Protein AF-A0A0C9WVI4-F1 (afdb_monomer)

pLDDT: mean 70.14, std 22.43, range [29.77, 96.94]

Structure (mmCIF, N/CA/C/O backbone):
data_AF-A0A0C9WVI4-F1
#
_entry.id   AF-A0A0C9WVI4-F1
#
loop_
_atom_site.group_PDB
_atom_site.id
_atom_site.type_symbol
_atom_site.label_atom_id
_atom_site.label_alt_id
_atom_site.label_comp_id
_atom_site.label_asym_id
_atom_site.label_entity_id
_atom_site.label_seq_id
_atom_site.pdbx_PDB_ins_code
_atom_site.Cartn_x
_atom_site.Cartn_y
_atom_site.Cartn_z
_atom_site.occupancy
_atom_site.B_iso_or_equiv
_atom_site.auth_seq_id
_atom_site.auth_comp_id
_atom_site.auth_asym_id
_atom_site.auth_atom_id
_atom_site.pdbx_PDB_model_num
ATOM 1 N N . MET A 1 1 ? -27.410 -2.878 14.187 1.00 44.28 1 MET A N 1
ATOM 2 C CA . MET A 1 1 ? -26.153 -2.174 13.819 1.00 44.28 1 MET A CA 1
ATOM 3 C C . MET A 1 1 ? -25.512 -2.729 12.540 1.00 44.28 1 MET A C 1
ATOM 5 O O . MET A 1 1 ? -25.230 -1.940 11.645 1.00 44.28 1 MET A O 1
ATOM 9 N N . LEU A 1 2 ? -25.365 -4.056 12.395 1.00 42.28 2 LEU A N 1
ATOM 10 C CA . LEU A 1 2 ? -24.776 -4.699 11.205 1.00 42.28 2 LEU A CA 1
ATOM 11 C C . LEU A 1 2 ? -25.490 -4.348 9.886 1.00 42.28 2 LEU A C 1
ATOM 13 O O . LEU A 1 2 ? -24.837 -3.999 8.916 1.00 42.28 2 LEU A O 1
ATOM 17 N N . VAL A 1 3 ? -26.828 -4.331 9.874 1.00 54.09 3 VAL A N 1
ATOM 18 C CA . VAL A 1 3 ? -27.631 -3.969 8.687 1.00 54.09 3 VAL A CA 1
ATOM 19 C C . VAL A 1 3 ? -27.444 -2.501 8.280 1.00 54.09 3 VAL A C 1
ATOM 21 O O . VAL A 1 3 ? -27.442 -2.180 7.097 1.00 54.09 3 VAL A O 1
ATOM 24 N N . ARG A 1 4 ? -27.225 -1.590 9.242 1.00 52.00 4 ARG A N 1
ATOM 25 C CA . ARG A 1 4 ? -26.908 -0.178 8.952 1.00 52.00 4 ARG A CA 1
ATOM 26 C C . ARG A 1 4 ? -25.490 -0.018 8.405 1.00 52.00 4 ARG A C 1
ATOM 28 O O . ARG A 1 4 ? -25.296 0.779 7.498 1.00 52.00 4 ARG A O 1
ATOM 35 N N . LEU A 1 5 ? -24.530 -0.792 8.914 1.00 57.00 5 LEU A N 1
ATOM 36 C CA . LEU A 1 5 ? -23.157 -0.842 8.400 1.00 57.00 5 LEU A CA 1
ATOM 37 C C . LEU A 1 5 ? -23.101 -1.446 6.992 1.00 57.00 5 LEU A C 1
ATOM 39 O O . LEU A 1 5 ? -22.436 -0.887 6.127 1.00 57.00 5 LEU A O 1
ATOM 43 N N . LEU A 1 6 ? -23.869 -2.508 6.743 1.00 61.59 6 LEU A N 1
ATOM 44 C CA . LEU A 1 6 ? -24.008 -3.129 5.429 1.00 61.59 6 LEU A CA 1
ATOM 45 C C . LEU A 1 6 ? -24.683 -2.175 4.434 1.00 61.59 6 LEU A C 1
ATOM 47 O O . LEU A 1 6 ? -24.199 -2.021 3.323 1.00 61.59 6 LEU A O 1
ATOM 51 N N . ASN A 1 7 ? -25.731 -1.454 4.849 1.00 61.97 7 ASN A N 1
ATOM 52 C CA . ASN A 1 7 ? -26.391 -0.452 4.004 1.00 61.97 7 ASN A CA 1
ATOM 53 C C . ASN A 1 7 ? -25.516 0.778 3.721 1.00 61.97 7 ASN A C 1
ATOM 55 O O . ASN A 1 7 ? -25.562 1.316 2.619 1.00 61.97 7 ASN A O 1
ATOM 59 N N . LEU A 1 8 ? -24.707 1.232 4.684 1.00 64.00 8 LEU A N 1
ATOM 60 C CA . LEU A 1 8 ? -23.737 2.315 4.472 1.00 64.00 8 LEU A CA 1
ATOM 61 C C . LEU A 1 8 ? -22.593 1.880 3.554 1.00 64.00 8 LEU A C 1
ATOM 63 O O . LEU A 1 8 ? -22.148 2.671 2.721 1.00 64.00 8 LEU A O 1
ATOM 67 N N . PHE A 1 9 ? -22.149 0.630 3.685 1.00 72.94 9 PHE A N 1
ATOM 68 C CA . PHE A 1 9 ? -21.163 0.026 2.801 1.00 72.94 9 PHE A CA 1
ATOM 69 C C . PHE A 1 9 ? -21.720 -0.110 1.380 1.00 72.94 9 PHE A C 1
ATOM 71 O O . PHE A 1 9 ? -21.103 0.397 0.454 1.00 72.94 9 PHE A O 1
ATOM 78 N N . LEU A 1 10 ? -22.930 -0.656 1.218 1.00 67.88 10 LEU A N 1
ATOM 79 C CA . LEU A 1 10 ? -23.614 -0.793 -0.072 1.00 67.88 10 LEU A CA 1
ATOM 80 C C . LEU A 1 10 ? -23.905 0.565 -0.729 1.00 67.88 10 LEU A C 1
ATOM 82 O O . LEU A 1 10 ? -23.665 0.712 -1.920 1.00 67.88 10 LEU A O 1
ATOM 86 N N . LYS A 1 11 ? -24.326 1.594 0.023 1.00 67.19 11 LYS A N 1
ATOM 87 C CA . LYS A 1 11 ? -24.517 2.953 -0.526 1.00 67.19 11 LYS A CA 1
ATOM 88 C C . LYS A 1 11 ? -23.213 3.596 -0.996 1.00 67.19 11 LYS A C 1
ATOM 90 O O . LYS A 1 11 ? -23.192 4.215 -2.054 1.00 67.19 11 LYS A O 1
ATOM 95 N N . LYS A 1 12 ? -22.123 3.457 -0.233 1.00 62.28 12 LYS A N 1
ATOM 96 C CA . LYS A 1 12 ? -20.801 3.938 -0.671 1.00 62.28 12 LYS A CA 1
ATOM 97 C C . LYS A 1 12 ? -20.250 3.130 -1.844 1.00 62.28 12 LYS A C 1
ATOM 99 O O . LYS A 1 12 ? -19.541 3.694 -2.664 1.00 62.28 12 LYS A O 1
ATOM 104 N N . PHE A 1 13 ? -20.589 1.848 -1.917 1.00 57.44 13 PHE A N 1
ATOM 105 C CA . PHE A 1 13 ? -20.187 0.941 -2.983 1.00 57.44 13 PHE A CA 1
ATOM 106 C C . PHE A 1 13 ? -20.921 1.242 -4.297 1.00 57.44 13 PHE A C 1
ATOM 108 O O . PHE A 1 13 ? -20.276 1.333 -5.330 1.00 57.44 13 PHE A O 1
ATOM 115 N N . ILE A 1 14 ? -22.231 1.513 -4.259 1.00 63.91 14 ILE A N 1
ATOM 116 C CA . ILE A 1 14 ? -23.009 1.937 -5.439 1.00 63.91 14 ILE A CA 1
ATOM 117 C C . ILE A 1 14 ? -22.466 3.261 -5.997 1.00 63.91 14 ILE A C 1
ATOM 119 O O . ILE A 1 14 ? -22.187 3.344 -7.185 1.00 63.91 14 ILE A O 1
ATOM 123 N N . ASN A 1 15 ? -22.177 4.243 -5.134 1.00 60.69 15 ASN A N 1
ATOM 124 C CA . ASN A 1 15 ? -21.569 5.515 -5.555 1.00 60.69 15 ASN A CA 1
ATOM 125 C C . ASN A 1 15 ? -20.122 5.376 -6.081 1.00 60.69 15 ASN A C 1
ATOM 127 O O . ASN A 1 15 ? -19.602 6.301 -6.696 1.00 60.69 15 ASN A O 1
ATOM 131 N N . PHE A 1 16 ? -19.446 4.256 -5.805 1.00 53.28 16 PHE A N 1
ATOM 132 C CA . PHE A 1 16 ? -18.104 3.954 -6.314 1.00 53.28 16 PHE A CA 1
ATOM 133 C C . PHE A 1 16 ? -18.150 3.244 -7.682 1.00 53.28 16 PHE A C 1
ATOM 135 O O . PHE A 1 16 ? -17.172 3.290 -8.423 1.00 53.28 16 PHE A O 1
ATOM 142 N N . MET A 1 17 ? -19.289 2.635 -8.038 1.00 45.53 17 MET A N 1
ATOM 143 C CA . MET A 1 17 ? -19.501 1.877 -9.281 1.00 45.53 17 MET A CA 1
ATOM 144 C C . MET A 1 17 ? -19.964 2.742 -10.472 1.00 45.53 17 MET A C 1
ATOM 146 O O . MET A 1 17 ? -20.066 2.221 -11.577 1.00 45.53 17 MET A O 1
ATOM 150 N N . ASP A 1 18 ? -20.169 4.053 -10.287 1.00 56.62 18 ASP A N 1
ATOM 151 C CA . ASP A 1 18 ? -20.513 5.013 -11.359 1.00 56.62 18 ASP A CA 1
ATOM 152 C C . ASP A 1 18 ? -19.309 5.450 -12.232 1.00 56.62 18 ASP A C 1
ATOM 154 O O . ASP A 1 18 ? -19.420 6.357 -13.058 1.00 56.62 18 ASP A O 1
ATOM 158 N N . TYR A 1 19 ? -18.139 4.814 -12.091 1.00 50.97 19 TYR A N 1
ATOM 159 C CA . TYR A 1 19 ? -16.976 5.062 -12.953 1.00 50.97 19 TYR A CA 1
ATOM 160 C C . TYR A 1 19 ? -16.924 4.079 -14.143 1.00 50.97 19 TYR A C 1
ATOM 162 O O . TYR A 1 19 ? -17.159 2.884 -13.964 1.00 50.97 19 TYR A O 1
ATOM 170 N N . PRO A 1 20 ? -16.545 4.525 -15.359 1.00 54.53 20 PRO A N 1
ATOM 171 C CA . PRO A 1 20 ? -16.770 3.797 -16.618 1.00 54.53 20 PRO A CA 1
ATOM 172 C C . PRO A 1 20 ? -15.888 2.550 -16.868 1.00 54.53 20 PRO A C 1
ATOM 174 O O . PRO A 1 20 ? -15.848 2.049 -17.986 1.00 54.53 20 PRO A O 1
ATOM 177 N N . ASN A 1 21 ? -15.212 1.996 -15.855 1.00 51.66 21 ASN A N 1
ATOM 178 C CA . ASN A 1 21 ? -14.333 0.823 -15.987 1.00 51.66 21 ASN A CA 1
ATOM 179 C C . ASN A 1 21 ? -14.913 -0.408 -15.265 1.00 51.66 21 ASN A C 1
ATOM 181 O O . ASN A 1 21 ? -14.365 -0.895 -14.279 1.00 51.66 21 ASN A O 1
ATOM 185 N N . ILE A 1 22 ? -16.044 -0.910 -15.768 1.00 48.81 22 ILE A N 1
ATOM 186 C CA . ILE A 1 22 ? -16.854 -1.967 -15.132 1.00 48.81 22 ILE A CA 1
ATOM 187 C C . ILE A 1 22 ? -16.233 -3.378 -15.244 1.00 48.81 22 ILE A C 1
ATOM 189 O O . ILE A 1 22 ? -16.477 -4.210 -14.375 1.00 48.81 22 ILE A O 1
ATOM 193 N N . LEU A 1 23 ? -15.388 -3.663 -16.246 1.00 50.38 23 LEU A N 1
ATOM 194 C CA . LEU A 1 23 ? -14.909 -5.036 -16.498 1.00 50.38 23 LEU A CA 1
ATOM 195 C C . LEU A 1 23 ? -13.766 -5.523 -15.585 1.00 50.38 23 LEU A C 1
ATOM 197 O O . LEU A 1 23 ? -13.673 -6.717 -15.318 1.00 50.38 23 LEU A O 1
ATOM 201 N N . LEU A 1 24 ? -12.898 -4.634 -15.090 1.00 50.00 24 LEU A N 1
ATOM 202 C CA . LEU A 1 24 ? -11.743 -5.032 -14.262 1.00 50.00 24 LEU A CA 1
ATOM 203 C C . LEU A 1 24 ? -12.091 -5.189 -12.772 1.00 50.00 24 LEU A C 1
ATOM 205 O O . LEU A 1 24 ? -11.410 -5.907 -12.039 1.00 50.00 24 LEU A O 1
ATOM 209 N N . VAL A 1 25 ? -13.168 -4.550 -12.309 1.00 48.94 25 VAL A N 1
ATOM 210 C CA . VAL A 1 25 ? -13.571 -4.573 -10.892 1.00 48.94 25 VAL A CA 1
ATOM 211 C C . VAL A 1 25 ? -14.328 -5.860 -10.544 1.00 48.94 25 VAL A C 1
ATOM 213 O O . VAL A 1 25 ? -14.177 -6.386 -9.441 1.00 48.94 25 VAL A O 1
ATOM 216 N N . THR A 1 26 ? -15.087 -6.431 -11.482 1.00 47.75 26 THR A N 1
ATOM 217 C CA . THR A 1 26 ? -15.862 -7.658 -11.243 1.00 47.75 26 THR A CA 1
ATOM 218 C C . THR A 1 26 ? -14.979 -8.884 -10.993 1.00 47.75 26 THR A C 1
ATOM 220 O O . THR A 1 26 ? -15.278 -9.662 -10.088 1.00 47.75 26 THR A O 1
ATOM 223 N N . GLU A 1 27 ? -13.847 -9.037 -11.690 1.00 47.00 27 GLU A N 1
ATOM 224 C CA . GLU A 1 27 ? -12.937 -10.177 -11.468 1.00 47.00 27 GLU A CA 1
ATOM 225 C C . GLU A 1 27 ? -12.135 -10.070 -10.159 1.00 47.00 27 GLU A C 1
ATOM 227 O O . GLU A 1 27 ? -11.906 -11.074 -9.475 1.00 47.00 27 GLU A O 1
ATOM 232 N N . MET A 1 28 ? -11.772 -8.851 -9.741 1.00 46.84 28 MET A N 1
ATOM 233 C CA . MET A 1 28 ? -11.042 -8.624 -8.487 1.00 46.84 28 MET A CA 1
ATOM 234 C C . MET A 1 28 ? -11.873 -8.941 -7.234 1.00 46.84 28 MET A C 1
ATOM 236 O O . MET A 1 28 ? -11.311 -9.376 -6.227 1.00 46.84 28 MET A O 1
ATOM 240 N N . PHE A 1 29 ? -13.197 -8.761 -7.283 1.00 48.59 29 PHE A N 1
ATOM 241 C CA . PHE A 1 29 ? -14.079 -8.975 -6.129 1.00 48.59 29 PHE A CA 1
ATOM 242 C C . PHE A 1 29 ? -14.784 -10.334 -6.111 1.00 48.59 29 PHE A C 1
ATOM 244 O O . PHE A 1 29 ? -15.151 -10.795 -5.029 1.00 48.59 29 PHE A O 1
ATOM 251 N N . CYS A 1 30 ? -14.919 -11.023 -7.249 1.00 50.41 30 CYS A N 1
ATOM 252 C CA . CYS A 1 30 ? -15.582 -12.329 -7.273 1.00 50.41 30 CYS A CA 1
ATOM 253 C C . CYS A 1 30 ? -14.736 -13.448 -6.633 1.00 50.41 30 CYS A C 1
ATOM 255 O O . CYS A 1 30 ? -15.284 -14.390 -6.065 1.00 50.41 30 CYS A O 1
ATOM 257 N N . SER A 1 31 ? -13.402 -13.334 -6.660 1.00 55.50 31 SER A N 1
ATOM 258 C CA . SER A 1 31 ? -12.506 -14.367 -6.116 1.00 55.50 31 SER A CA 1
ATOM 259 C C . SER A 1 31 ? -12.404 -14.439 -4.574 1.00 55.50 31 SER A C 1
ATOM 261 O O . SER A 1 31 ? -12.300 -15.556 -4.063 1.00 55.50 31 SER A O 1
ATOM 263 N N . PRO A 1 32 ? -12.449 -13.339 -3.785 1.00 65.94 32 PRO A N 1
ATOM 264 C CA . PRO A 1 32 ? -12.393 -13.425 -2.318 1.00 65.94 32 PRO A CA 1
ATOM 265 C C . PRO A 1 32 ? -13.744 -13.643 -1.616 1.00 65.94 32 PRO A C 1
ATOM 267 O O . PRO A 1 32 ? -13.739 -13.995 -0.434 1.00 65.94 32 PRO A O 1
ATOM 270 N N . LEU A 1 33 ? -14.884 -13.448 -2.290 1.00 66.94 33 LEU A N 1
ATOM 271 C CA . LEU A 1 33 ? -16.217 -13.538 -1.669 1.00 66.94 33 LEU A CA 1
ATOM 272 C C . LEU A 1 33 ? -16.466 -14.866 -0.926 1.00 66.94 33 LEU A C 1
ATOM 274 O O . LEU A 1 33 ? -16.842 -14.800 0.247 1.00 66.94 33 LEU A O 1
ATOM 278 N N . PRO A 1 34 ? -16.152 -16.048 -1.498 1.00 74.69 34 PRO A N 1
ATOM 279 C CA . PRO A 1 34 ? -16.333 -17.318 -0.790 1.00 74.69 34 PRO A CA 1
ATOM 280 C C . PRO A 1 34 ? -15.479 -17.436 0.481 1.00 74.69 34 PRO A C 1
ATOM 282 O O . PRO A 1 34 ? -15.901 -18.028 1.471 1.00 74.69 34 PRO A O 1
ATOM 285 N N . ALA A 1 35 ? -14.275 -16.853 0.487 1.00 67.62 35 ALA A N 1
ATOM 286 C CA . ALA A 1 35 ? -13.382 -16.891 1.646 1.00 67.62 35 ALA A CA 1
ATOM 287 C C . ALA A 1 35 ? -13.860 -15.961 2.772 1.00 67.62 35 ALA A C 1
ATOM 289 O O . ALA A 1 35 ? -13.767 -16.314 3.949 1.00 67.62 35 ALA A O 1
ATOM 290 N N . ILE A 1 36 ? -14.392 -14.788 2.417 1.00 73.94 36 ILE A N 1
ATOM 291 C CA . ILE A 1 36 ? -14.978 -13.840 3.374 1.00 73.94 36 ILE A CA 1
ATOM 292 C C . ILE A 1 36 ? -16.253 -14.429 3.982 1.00 73.94 36 ILE A C 1
ATOM 294 O O . ILE A 1 36 ? -16.412 -14.404 5.200 1.00 73.94 36 ILE A O 1
ATOM 298 N N . GLU A 1 37 ? -17.126 -15.008 3.158 1.00 81.38 37 GLU A N 1
ATOM 299 C CA . GLU A 1 37 ? -18.337 -15.688 3.619 1.00 81.38 37 GLU A CA 1
ATOM 300 C C . GLU A 1 37 ? -18.001 -16.855 4.554 1.00 81.38 37 GLU A C 1
ATOM 302 O O . GLU A 1 37 ? -18.566 -16.962 5.643 1.00 81.38 37 GLU A O 1
ATOM 307 N N . PHE A 1 38 ? -17.012 -17.676 4.193 1.00 83.69 38 PHE A N 1
ATOM 308 C CA . PHE A 1 38 ? -16.532 -18.752 5.054 1.00 83.69 38 PHE A CA 1
ATOM 309 C C . PHE A 1 38 ? -16.004 -18.228 6.397 1.00 83.69 38 PHE A C 1
ATOM 311 O O . PHE A 1 38 ? -16.311 -18.805 7.440 1.00 83.69 38 PHE A O 1
ATOM 318 N N . ALA A 1 39 ? -15.239 -17.132 6.396 1.00 80.94 39 ALA A N 1
ATOM 319 C CA . ALA A 1 39 ? -14.710 -16.529 7.617 1.00 80.94 39 ALA A CA 1
ATOM 320 C C . ALA A 1 39 ? -15.825 -15.975 8.519 1.00 80.94 39 ALA A C 1
ATOM 322 O O . ALA A 1 39 ? -15.809 -16.221 9.725 1.00 80.94 39 ALA A O 1
ATOM 323 N N . ILE A 1 40 ? -16.816 -15.289 7.940 1.00 85.69 40 ILE A N 1
ATOM 324 C CA . ILE A 1 40 ? -17.983 -14.768 8.667 1.00 85.69 40 ILE A CA 1
ATOM 325 C C . ILE A 1 40 ? -18.799 -15.921 9.264 1.00 85.69 40 ILE A C 1
ATOM 327 O O . ILE A 1 40 ? -19.122 -15.894 10.449 1.00 85.69 40 ILE A O 1
ATOM 331 N N . ASN A 1 41 ? -19.062 -16.971 8.484 1.00 86.44 41 ASN A N 1
ATOM 332 C CA . ASN A 1 41 ? -19.833 -18.133 8.934 1.00 86.44 41 ASN A CA 1
ATOM 333 C C . ASN A 1 41 ? -19.065 -19.041 9.912 1.00 86.44 41 ASN A C 1
ATOM 335 O O . ASN A 1 41 ? -19.671 -19.864 10.602 1.00 86.44 41 ASN A O 1
ATOM 339 N N . SER A 1 42 ? -17.742 -18.875 10.000 1.00 83.88 42 SER A N 1
ATOM 340 C CA . SER A 1 42 ? -16.877 -19.539 10.983 1.00 83.88 42 SER A CA 1
ATOM 341 C C . SER A 1 42 ? -16.660 -18.714 12.254 1.00 83.88 42 SER A C 1
ATOM 343 O O . SER A 1 42 ? -16.105 -19.234 13.222 1.00 83.88 42 SER A O 1
ATOM 345 N N . ALA A 1 43 ? -17.069 -17.443 12.282 1.00 87.50 43 ALA A N 1
ATOM 346 C CA . ALA A 1 43 ? -16.928 -16.600 13.461 1.00 87.50 43 ALA A CA 1
ATOM 347 C C . ALA A 1 43 ? -17.949 -17.000 14.536 1.00 87.50 43 ALA A C 1
ATOM 349 O O . ALA A 1 43 ? -19.132 -17.213 14.262 1.00 87.50 43 ALA A O 1
ATOM 350 N N . ARG A 1 44 ? -17.481 -17.118 15.783 1.00 90.94 44 ARG A N 1
ATOM 351 C CA . ARG A 1 44 ? -18.329 -17.459 16.929 1.00 90.94 44 ARG A CA 1
ATOM 352 C C . ARG A 1 44 ? -19.172 -16.244 17.298 1.00 90.94 44 ARG A C 1
ATOM 354 O O . ARG A 1 44 ? -18.626 -15.171 17.540 1.00 90.94 44 ARG A O 1
ATOM 361 N N . SER A 1 45 ? -20.488 -16.415 17.359 1.00 87.44 45 SER A N 1
ATOM 362 C CA . SER A 1 45 ? -21.376 -15.396 17.913 1.00 87.44 45 SER A CA 1
ATOM 363 C C . SER A 1 45 ? -21.126 -15.270 19.417 1.00 87.44 45 SER A C 1
ATOM 365 O O . SER A 1 45 ? -21.085 -16.273 20.128 1.00 87.44 45 SER A O 1
ATOM 367 N N . GLU A 1 46 ? -20.959 -14.041 19.900 1.00 81.75 46 GLU A N 1
ATOM 368 C CA . GLU A 1 46 ? -20.715 -13.753 21.319 1.00 81.75 46 GLU A CA 1
ATOM 369 C C . GLU A 1 46 ? -21.950 -14.042 22.187 1.00 81.75 46 GLU A C 1
ATOM 371 O O . GLU A 1 46 ? -21.816 -14.526 23.304 1.00 81.75 46 GLU A O 1
ATOM 376 N N . SER A 1 47 ? -23.157 -13.842 21.644 1.00 82.81 47 SER A N 1
ATOM 377 C CA . SER A 1 47 ? -24.419 -14.066 22.361 1.00 82.81 47 SER A CA 1
ATOM 378 C C . SER A 1 47 ? -24.803 -15.538 22.487 1.00 82.81 47 SER A C 1
ATOM 380 O O . SER A 1 47 ? -25.350 -15.948 23.505 1.00 82.81 47 SER A O 1
ATOM 382 N N . THR A 1 48 ? -24.540 -16.344 21.456 1.00 87.31 48 THR A N 1
ATOM 383 C CA . THR A 1 48 ? -24.918 -17.769 21.452 1.00 87.31 48 THR A CA 1
ATOM 384 C C . THR A 1 48 ? -23.756 -18.687 21.797 1.00 87.31 48 THR A C 1
ATOM 386 O O . THR A 1 48 ? -23.965 -19.835 22.170 1.00 87.31 48 THR A O 1
ATOM 389 N N . GLY A 1 49 ? -22.518 -18.218 21.644 1.00 90.69 49 GLY A N 1
ATOM 390 C CA . GLY A 1 49 ? -21.341 -19.062 21.775 1.00 90.69 49 GLY A CA 1
ATOM 391 C C . GLY A 1 49 ? -21.227 -20.128 20.679 1.00 90.69 49 GLY A C 1
ATOM 392 O O . GLY A 1 49 ? -20.403 -21.031 20.828 1.00 90.69 49 GLY A O 1
ATOM 393 N N . TYR A 1 50 ? -21.981 -20.036 19.581 1.00 90.44 50 TYR A N 1
ATOM 394 C CA . TYR A 1 50 ? -21.918 -20.973 18.458 1.00 90.44 50 TYR A CA 1
ATOM 395 C C . TYR A 1 50 ? -21.595 -20.247 17.146 1.00 90.44 50 TYR A C 1
ATOM 397 O O . TYR A 1 50 ? -21.832 -19.048 16.998 1.00 90.44 50 TYR A O 1
ATOM 405 N N . VAL A 1 51 ? -21.000 -20.970 16.197 1.00 92.75 51 VAL A N 1
ATOM 406 C CA . VAL A 1 51 ? -20.749 -20.470 14.835 1.00 92.75 51 VAL A CA 1
ATOM 407 C C . VAL A 1 51 ? -21.966 -20.771 13.945 1.00 92.75 51 VAL A C 1
ATOM 409 O O . VAL A 1 51 ? -22.585 -21.823 14.132 1.00 92.75 51 VAL A O 1
ATOM 412 N N . PRO A 1 52 ? -22.308 -19.923 12.958 1.00 92.31 52 PRO A N 1
ATOM 413 C CA . PRO A 1 52 ? -23.416 -20.173 12.029 1.00 92.31 52 PRO A CA 1
ATOM 414 C C . PRO A 1 52 ? -23.404 -21.564 11.375 1.00 92.31 52 PRO A C 1
ATOM 416 O O . PRO A 1 52 ? -24.446 -22.212 11.300 1.00 92.31 52 PRO A O 1
ATOM 419 N N . PHE A 1 53 ? -22.230 -22.085 10.987 1.00 88.69 53 PHE A N 1
ATOM 420 C CA . PHE A 1 53 ? -22.116 -23.460 10.473 1.00 88.69 53 PHE A CA 1
ATOM 421 C C . PHE A 1 53 ? -22.603 -24.517 11.469 1.00 88.69 53 PHE A C 1
ATOM 423 O O . PHE A 1 53 ? -23.290 -25.466 11.103 1.00 88.69 53 PHE A O 1
ATOM 430 N N . PHE A 1 54 ? -22.286 -24.346 12.748 1.00 89.56 54 PHE A N 1
ATOM 431 C CA . PHE A 1 54 ? -22.695 -25.290 13.775 1.00 89.56 54 PHE A CA 1
ATOM 432 C C . PHE A 1 54 ? -24.205 -25.228 14.019 1.00 89.56 54 PHE A C 1
ATOM 434 O O . PHE A 1 54 ? -24.828 -26.271 14.179 1.00 89.56 54 PHE A O 1
ATOM 441 N N . LEU A 1 55 ? -24.798 -24.033 13.984 1.00 89.94 55 LEU A N 1
ATOM 442 C CA . LEU A 1 55 ? -26.244 -23.867 14.147 1.00 89.94 55 LEU A CA 1
ATOM 443 C C . LEU A 1 55 ? -27.035 -24.464 12.975 1.00 89.94 55 LEU A C 1
ATOM 445 O O . LEU A 1 55 ? -28.066 -25.088 13.200 1.00 89.94 55 LEU A O 1
ATOM 449 N N . ASN A 1 56 ? -26.535 -24.325 11.745 1.00 89.88 56 ASN A N 1
ATOM 450 C CA . ASN A 1 56 ? -27.237 -24.810 10.556 1.00 89.88 56 ASN A CA 1
ATOM 451 C C . ASN A 1 56 ? -27.028 -26.309 10.301 1.00 89.88 56 ASN A C 1
ATOM 453 O O . ASN A 1 56 ? -27.958 -26.993 9.885 1.00 89.88 56 ASN A O 1
ATOM 457 N N . THR A 1 57 ? -25.814 -26.831 10.514 1.00 88.31 57 THR A N 1
ATOM 458 C CA . THR A 1 57 ? -25.462 -28.206 10.111 1.00 88.31 57 THR A CA 1
ATOM 459 C C . THR A 1 57 ? -25.007 -29.102 11.263 1.00 88.31 57 THR A C 1
ATOM 461 O O . THR A 1 57 ? -24.633 -30.250 11.027 1.00 88.31 57 THR A O 1
ATOM 464 N N . GLY A 1 58 ? -24.970 -28.604 12.506 1.00 91.00 58 GLY A N 1
ATOM 465 C CA . GLY A 1 58 ? -24.512 -29.363 13.682 1.00 91.00 58 GLY A CA 1
ATOM 466 C C . GLY A 1 58 ? -23.032 -29.764 13.639 1.00 91.00 58 GLY A C 1
ATOM 467 O O . GLY A 1 58 ? -22.570 -30.572 14.442 1.00 91.00 58 GLY A O 1
ATOM 468 N N . ARG A 1 59 ? -22.271 -29.239 12.674 1.00 86.69 59 ARG A N 1
ATOM 469 C CA . ARG A 1 59 ? -20.867 -29.577 12.422 1.00 86.69 59 ARG A CA 1
ATOM 470 C C . ARG A 1 59 ? -20.098 -28.312 12.092 1.00 86.69 59 ARG A C 1
ATOM 472 O O . ARG A 1 59 ? -20.544 -27.516 11.274 1.00 86.69 59 ARG A O 1
ATOM 479 N N . MET A 1 60 ? -18.923 -28.153 12.696 1.00 87.81 60 MET A N 1
ATOM 480 C CA . MET A 1 60 ? -17.954 -27.181 12.201 1.00 87.81 60 MET A CA 1
ATOM 481 C C . MET A 1 60 ? -17.240 -27.759 10.977 1.00 87.81 60 MET A C 1
ATOM 483 O O . MET A 1 60 ? -16.798 -28.914 11.038 1.00 87.81 60 MET A O 1
ATOM 487 N N . PRO A 1 61 ? -17.073 -26.986 9.887 1.00 82.94 61 PRO A N 1
ATOM 488 C CA . PRO A 1 61 ? -16.123 -27.362 8.855 1.00 82.94 61 PRO A CA 1
ATOM 489 C C . PRO A 1 61 ? -14.757 -27.538 9.519 1.00 82.94 61 PRO A C 1
ATOM 491 O O . PRO A 1 61 ? -14.352 -26.729 10.358 1.00 82.94 61 PRO A O 1
ATOM 494 N N . ARG A 1 62 ? -14.060 -28.632 9.193 1.00 75.56 62 ARG A N 1
ATOM 495 C CA . ARG A 1 62 ? -12.708 -28.843 9.719 1.00 75.56 62 ARG A CA 1
ATOM 496 C C . ARG A 1 62 ? -11.859 -27.642 9.315 1.00 75.56 62 ARG A C 1
ATOM 498 O O . ARG A 1 62 ? -11.962 -27.180 8.177 1.00 75.56 62 ARG A O 1
ATOM 505 N N . SER A 1 63 ? -11.025 -27.153 10.236 1.00 62.78 63 SER A N 1
ATOM 506 C CA . SER A 1 63 ? -9.985 -26.194 9.869 1.00 62.78 63 SER A CA 1
ATOM 507 C C . SER A 1 63 ? -9.247 -26.769 8.668 1.00 62.78 63 SER A C 1
ATOM 509 O O . SER A 1 63 ? -8.957 -27.966 8.642 1.00 62.78 63 SER A O 1
ATOM 511 N N . MET A 1 64 ? -9.046 -25.957 7.632 1.00 64.56 64 MET A N 1
ATOM 512 C CA . MET A 1 64 ? -8.387 -26.412 6.415 1.00 64.56 64 MET A CA 1
ATOM 513 C C . MET A 1 64 ? -7.010 -26.956 6.807 1.00 64.56 64 MET A C 1
ATOM 515 O O . MET A 1 64 ? -6.098 -26.189 7.120 1.00 64.56 64 MET A O 1
ATOM 519 N N . ILE A 1 65 ? -6.885 -28.285 6.878 1.00 55.59 65 ILE A N 1
ATOM 520 C CA . ILE A 1 65 ? -5.638 -28.938 7.249 1.00 55.59 65 ILE A CA 1
ATOM 521 C C . ILE A 1 65 ? -4.743 -28.790 6.030 1.00 55.59 65 ILE A C 1
ATOM 523 O O . ILE A 1 65 ? -4.804 -29.579 5.090 1.00 55.59 65 ILE A O 1
ATOM 527 N N . TRP A 1 66 ? -3.925 -27.741 6.031 1.00 57.66 66 TRP A N 1
ATOM 528 C CA . TRP A 1 66 ? -2.893 -27.551 5.025 1.00 57.66 66 TRP A CA 1
ATOM 529 C C . TRP A 1 66 ? -1.739 -28.512 5.318 1.00 57.66 66 TRP A C 1
ATOM 531 O O . TRP A 1 66 ? -0.649 -28.096 5.706 1.00 57.66 66 TRP A O 1
ATOM 541 N N . THR A 1 67 ? -1.965 -29.822 5.173 1.00 54.94 67 THR A N 1
ATOM 542 C CA . THR A 1 67 ? -0.851 -30.759 5.022 1.00 54.94 67 THR A CA 1
ATOM 543 C C . THR A 1 67 ? -0.115 -30.320 3.770 1.00 54.94 67 THR A C 1
ATOM 545 O O . THR A 1 67 ? -0.652 -30.426 2.667 1.00 54.94 67 THR A O 1
ATOM 548 N N . SER A 1 68 ? 1.078 -29.749 3.936 1.00 55.38 68 SER A N 1
ATOM 549 C CA . SER A 1 68 ? 1.948 -29.414 2.818 1.00 55.38 68 SER A CA 1
ATOM 550 C C . SER A 1 68 ? 2.127 -30.679 1.989 1.00 55.38 68 SER A C 1
ATOM 552 O O . SER A 1 68 ? 2.771 -31.624 2.447 1.00 55.38 68 SER A O 1
ATOM 554 N N . ALA A 1 69 ? 1.512 -30.728 0.805 1.00 56.28 69 ALA A N 1
ATOM 555 C CA . ALA A 1 69 ? 1.766 -31.798 -0.145 1.00 56.28 69 ALA A CA 1
ATOM 556 C C . ALA A 1 69 ? 3.289 -31.952 -0.294 1.00 56.28 69 ALA A C 1
ATOM 558 O O . ALA A 1 69 ? 4.005 -30.943 -0.278 1.00 56.28 69 ALA A O 1
ATOM 559 N N . LYS A 1 70 ? 3.785 -33.198 -0.399 1.00 63.19 70 LYS A N 1
ATOM 560 C CA . LYS A 1 70 ? 5.208 -33.466 -0.674 1.00 63.19 70 LYS A CA 1
ATOM 561 C C . LYS A 1 70 ? 5.665 -32.531 -1.799 1.00 63.19 70 LYS A C 1
ATOM 563 O O . LYS A 1 70 ? 4.953 -32.386 -2.795 1.00 63.19 70 LYS A O 1
ATOM 568 N N . SER A 1 71 ? 6.803 -31.866 -1.585 1.00 62.06 71 SER A N 1
ATOM 569 C CA . SER A 1 71 ? 7.198 -30.612 -2.251 1.00 62.06 71 SER A CA 1
ATOM 570 C C . SER A 1 71 ? 7.189 -30.641 -3.777 1.00 62.06 71 SER A C 1
ATOM 572 O O . SER A 1 71 ? 7.137 -29.581 -4.391 1.00 62.06 71 SER A O 1
ATOM 574 N N . ASP A 1 72 ? 7.232 -31.829 -4.368 1.00 72.69 72 ASP A N 1
ATOM 575 C CA . ASP A 1 72 ? 7.499 -32.030 -5.786 1.00 72.69 72 ASP A CA 1
ATOM 576 C C . ASP A 1 72 ? 6.242 -32.070 -6.665 1.00 72.69 72 ASP A C 1
ATOM 578 O O . ASP A 1 72 ? 6.309 -31.886 -7.874 1.00 72.69 72 ASP A O 1
ATOM 582 N N . LYS A 1 73 ? 5.056 -32.304 -6.081 1.00 77.81 73 LYS A N 1
ATOM 583 C CA . LYS A 1 73 ? 3.896 -32.680 -6.903 1.00 77.81 73 LYS A CA 1
ATOM 584 C C . LYS A 1 73 ? 3.238 -31.495 -7.624 1.00 77.81 73 LYS A C 1
ATOM 586 O O . LYS A 1 73 ? 2.721 -31.704 -8.710 1.00 77.81 73 LYS A O 1
ATOM 591 N N . TYR A 1 74 ? 3.272 -30.275 -7.059 1.00 80.00 74 TYR A N 1
ATOM 592 C CA . TYR A 1 74 ? 2.624 -29.075 -7.634 1.00 80.00 74 TYR A CA 1
ATOM 593 C C . TYR A 1 74 ? 3.264 -27.746 -7.155 1.00 80.00 74 TYR A C 1
ATOM 595 O O . TYR A 1 74 ? 2.766 -27.125 -6.205 1.00 80.00 74 TYR A O 1
ATOM 603 N N . PRO A 1 75 ? 4.347 -27.259 -7.792 1.00 81.50 75 PRO A N 1
ATOM 604 C CA . PRO A 1 75 ? 5.063 -26.060 -7.341 1.00 81.50 75 PRO A CA 1
ATOM 605 C C . PRO A 1 75 ? 4.221 -24.775 -7.438 1.00 81.50 75 PRO A C 1
ATOM 607 O O . PRO A 1 75 ? 4.235 -23.963 -6.510 1.00 81.50 75 PRO A O 1
ATOM 610 N N . THR A 1 76 ? 3.428 -24.613 -8.502 1.00 80.31 76 THR A N 1
ATOM 611 C CA . THR A 1 76 ? 2.594 -23.417 -8.727 1.00 80.31 76 THR A CA 1
ATOM 612 C C . THR A 1 76 ? 1.484 -23.291 -7.692 1.00 80.31 76 THR A C 1
ATOM 614 O O . THR A 1 76 ? 1.308 -22.231 -7.091 1.00 80.31 76 THR A O 1
ATOM 617 N N . VAL A 1 77 ? 0.780 -24.397 -7.421 1.00 81.75 77 VAL A N 1
ATOM 618 C CA . VAL A 1 77 ? -0.254 -24.430 -6.382 1.00 81.75 77 VAL A CA 1
ATOM 619 C C . VAL A 1 77 ? 0.388 -24.061 -5.053 1.00 81.75 77 VAL A C 1
ATOM 621 O O . VAL A 1 77 ? -0.091 -23.141 -4.403 1.00 81.75 77 VAL A O 1
ATOM 624 N N . ARG A 1 78 ? 1.531 -24.669 -4.696 1.00 82.38 78 ARG A N 1
ATOM 625 C CA . ARG A 1 78 ? 2.262 -24.372 -3.454 1.00 82.38 78 ARG A CA 1
ATOM 626 C C . ARG A 1 78 ? 2.590 -22.886 -3.302 1.00 82.38 78 ARG A C 1
ATOM 628 O O . ARG A 1 78 ? 2.321 -22.342 -2.232 1.00 82.38 78 ARG A O 1
ATOM 635 N N . MET A 1 79 ? 3.128 -22.230 -4.331 1.00 82.06 79 MET A N 1
ATOM 636 C CA . MET A 1 79 ? 3.419 -20.790 -4.267 1.00 82.06 79 MET A CA 1
ATOM 637 C C . MET A 1 79 ? 2.157 -19.968 -4.011 1.00 82.06 79 MET A C 1
ATOM 639 O O . MET A 1 79 ? 2.156 -19.128 -3.112 1.00 82.06 79 MET A O 1
ATOM 643 N N . PHE A 1 80 ? 1.055 -20.294 -4.688 1.00 86.56 80 PHE A N 1
ATOM 644 C CA . PHE A 1 80 ? -0.236 -19.659 -4.436 1.00 86.56 80 PHE A CA 1
ATOM 645 C C . PHE A 1 80 ? -0.718 -19.877 -2.991 1.00 86.56 80 PHE A C 1
ATOM 647 O O . PHE A 1 80 ? -1.127 -18.928 -2.323 1.00 86.56 80 PHE A O 1
ATOM 654 N N . THR A 1 81 ? -0.610 -21.102 -2.462 1.00 84.31 81 THR A N 1
ATOM 655 C CA . THR A 1 81 ? -1.001 -21.407 -1.073 1.00 84.31 81 THR A CA 1
ATOM 656 C C . THR A 1 81 ? -0.201 -20.593 -0.057 1.00 84.31 81 THR A C 1
ATOM 658 O O . THR A 1 81 ? -0.758 -20.050 0.897 1.00 84.31 81 THR A O 1
ATOM 661 N N . ILE A 1 82 ? 1.110 -20.475 -0.283 1.00 86.62 82 ILE A N 1
ATOM 662 C CA . ILE A 1 82 ? 2.029 -19.756 0.596 1.00 86.62 82 ILE A CA 1
ATOM 663 C C . ILE A 1 82 ? 1.715 -18.267 0.537 1.00 86.62 82 ILE A C 1
ATOM 665 O O . ILE A 1 82 ? 1.587 -17.639 1.584 1.00 86.62 82 ILE A O 1
ATOM 669 N N . GLN A 1 83 ? 1.500 -17.721 -0.659 1.00 86.56 83 GLN A N 1
ATOM 670 C CA . GLN A 1 83 ? 1.117 -16.326 -0.840 1.00 86.56 83 GLN A CA 1
ATOM 671 C C . GLN A 1 83 ? -0.196 -16.003 -0.114 1.00 86.56 83 GLN A C 1
ATOM 673 O O . GLN A 1 83 ? -0.266 -15.017 0.618 1.00 86.56 83 GLN A O 1
ATOM 678 N N . ARG A 1 84 ? -1.221 -16.859 -0.237 1.00 86.31 84 ARG A N 1
ATOM 679 C CA . ARG A 1 84 ? -2.501 -16.677 0.469 1.00 86.31 84 ARG A CA 1
ATOM 680 C C . ARG A 1 84 ? -2.348 -16.784 1.984 1.00 86.31 84 ARG A C 1
ATOM 682 O O . ARG A 1 84 ? -2.922 -15.969 2.703 1.00 86.31 84 ARG A O 1
ATOM 689 N N . LYS A 1 85 ? -1.534 -17.723 2.476 1.00 86.75 85 LYS A N 1
ATOM 690 C CA . LYS A 1 85 ? -1.224 -17.851 3.907 1.00 86.75 85 LYS A CA 1
ATOM 691 C C . LYS A 1 85 ? -0.518 -16.606 4.446 1.00 86.75 85 LYS A C 1
ATOM 693 O O . LYS A 1 85 ? -0.898 -16.107 5.501 1.00 86.75 85 LYS A O 1
ATOM 698 N N . LEU A 1 86 ? 0.479 -16.096 3.726 1.00 86.62 86 LEU A N 1
ATOM 699 C CA . LEU A 1 86 ? 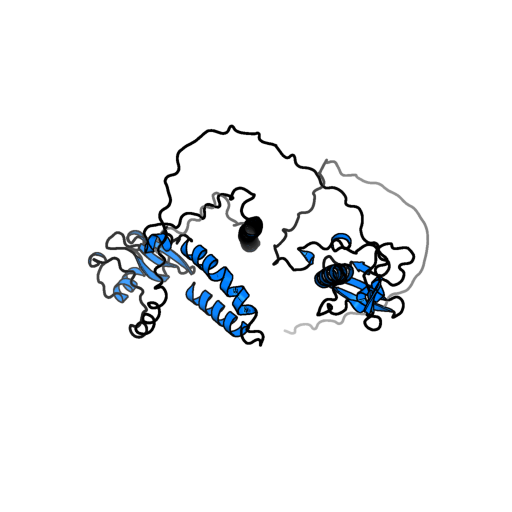1.207 -14.885 4.109 1.00 86.62 86 LEU A CA 1
ATOM 700 C C . LEU A 1 86 ? 0.291 -13.658 4.115 1.00 86.62 86 LEU A C 1
ATOM 702 O O . LEU A 1 86 ? 0.324 -12.887 5.071 1.00 86.62 86 LEU A O 1
ATOM 706 N N . ALA A 1 87 ? -0.577 -13.518 3.110 1.00 84.56 87 ALA A N 1
ATOM 707 C CA . ALA A 1 87 ? -1.570 -12.448 3.067 1.00 84.56 87 ALA A CA 1
ATOM 708 C C . ALA A 1 87 ? -2.539 -12.514 4.261 1.00 84.56 87 ALA A C 1
ATOM 710 O O . ALA A 1 87 ? -2.840 -11.488 4.866 1.00 84.56 87 ALA A O 1
ATOM 711 N N . LEU A 1 88 ? -2.985 -13.716 4.641 1.00 85.88 88 LEU A N 1
ATOM 712 C CA . LEU A 1 88 ? -3.882 -13.913 5.780 1.00 85.88 88 LEU A CA 1
ATOM 713 C C . LEU A 1 88 ? -3.214 -13.557 7.118 1.00 85.88 88 LEU A C 1
ATOM 715 O O . LEU A 1 88 ? -3.813 -12.857 7.931 1.00 85.88 88 LEU A O 1
ATOM 719 N N . ILE A 1 89 ? -1.965 -13.988 7.330 1.00 89.25 89 ILE A N 1
ATOM 720 C CA . ILE A 1 89 ? -1.182 -13.631 8.526 1.00 89.25 89 ILE A CA 1
ATOM 721 C C . ILE A 1 89 ? -0.956 -12.112 8.578 1.00 89.25 89 ILE A C 1
ATOM 723 O O . ILE A 1 89 ? -1.203 -11.483 9.602 1.00 89.25 89 ILE A O 1
ATOM 727 N N . SER A 1 90 ? -0.587 -11.499 7.451 1.00 88.25 90 SER A N 1
ATOM 728 C CA . SER A 1 90 ? -0.399 -10.047 7.355 1.00 88.25 90 SER A CA 1
ATOM 729 C C . SER A 1 90 ? -1.682 -9.260 7.659 1.00 88.25 90 SER A C 1
ATOM 731 O O . SER A 1 90 ? -1.642 -8.247 8.366 1.00 88.25 90 SER A O 1
ATOM 733 N N . ALA A 1 91 ? -2.834 -9.732 7.175 1.00 86.19 91 ALA A N 1
ATOM 734 C CA . ALA A 1 91 ? -4.127 -9.130 7.483 1.00 86.19 91 ALA A CA 1
ATOM 735 C C . ALA A 1 91 ? -4.452 -9.229 8.982 1.00 86.19 91 ALA A C 1
ATOM 737 O O . ALA A 1 91 ? -4.889 -8.248 9.585 1.00 86.19 91 ALA A O 1
ATOM 738 N N . HIS A 1 92 ? -4.188 -10.384 9.595 1.00 92.38 92 HIS A N 1
ATOM 739 C CA . HIS A 1 92 ? -4.374 -10.599 11.028 1.00 92.38 92 HIS A CA 1
ATOM 740 C C . HIS A 1 92 ? -3.529 -9.628 11.870 1.00 92.38 92 HIS A C 1
ATOM 742 O O . HIS A 1 92 ? -4.062 -8.933 12.739 1.00 92.38 92 HIS A O 1
ATOM 748 N N . ASP A 1 93 ? -2.239 -9.499 11.557 1.00 87.00 93 ASP A N 1
ATOM 749 C CA . ASP A 1 93 ? -1.335 -8.584 12.264 1.00 87.00 93 ASP A CA 1
ATOM 750 C C . ASP A 1 93 ? -1.768 -7.120 12.112 1.00 87.00 93 ASP A C 1
ATOM 752 O O . ASP A 1 93 ? -1.701 -6.335 13.062 1.00 87.00 93 ASP A O 1
ATOM 756 N N . SER A 1 94 ? -2.300 -6.755 10.942 1.00 85.69 94 SER A N 1
ATOM 757 C CA . SER A 1 94 ? -2.835 -5.413 10.694 1.00 85.69 94 SER A CA 1
ATOM 758 C C . SER A 1 94 ? -4.062 -5.107 11.564 1.00 85.69 94 SER A C 1
ATOM 760 O O . SER A 1 94 ? -4.194 -3.987 12.069 1.00 85.69 94 SER A O 1
ATOM 762 N N . ILE A 1 95 ? -4.942 -6.092 11.790 1.00 87.75 95 ILE A N 1
ATOM 763 C CA . ILE A 1 95 ? -6.108 -5.951 12.679 1.00 87.75 95 ILE A CA 1
ATOM 764 C C . ILE A 1 95 ? -5.652 -5.742 14.127 1.00 87.75 95 ILE A C 1
ATOM 766 O O . ILE A 1 95 ? -6.127 -4.811 14.784 1.00 87.75 95 ILE A O 1
ATOM 770 N N . LEU A 1 96 ? -4.699 -6.547 14.6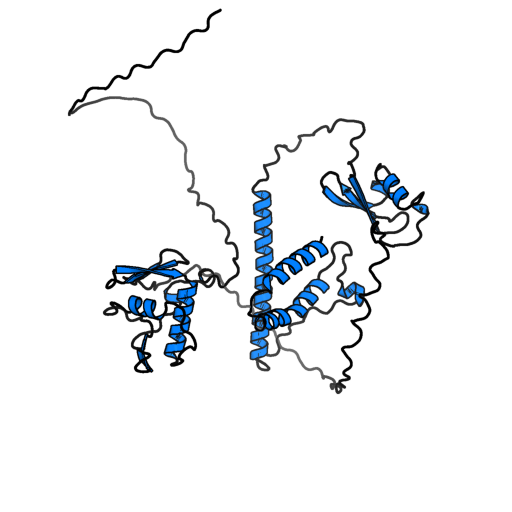07 1.00 88.50 96 LEU A N 1
ATOM 771 C CA . LEU A 1 96 ? -4.145 -6.404 15.957 1.00 88.50 96 LEU A CA 1
ATOM 772 C C . LEU A 1 96 ? -3.471 -5.037 16.152 1.00 88.50 96 LEU A C 1
ATOM 774 O O . LEU A 1 96 ? -3.742 -4.343 17.135 1.00 88.50 96 LEU A O 1
ATOM 778 N N . ALA A 1 97 ? -2.661 -4.590 15.189 1.00 87.50 97 ALA A N 1
ATOM 779 C CA . ALA A 1 97 ? -2.023 -3.274 15.234 1.00 87.50 97 ALA A CA 1
ATOM 780 C C . ALA A 1 97 ? -3.053 -2.129 15.279 1.00 87.50 97 ALA A C 1
ATOM 782 O O . ALA A 1 97 ? -2.904 -1.167 16.043 1.00 87.50 97 ALA A O 1
ATOM 783 N N . ALA A 1 98 ? -4.135 -2.234 14.499 1.00 89.06 98 ALA A N 1
ATOM 784 C CA . ALA A 1 98 ? -5.220 -1.258 14.510 1.00 89.06 98 ALA A CA 1
ATOM 785 C C . ALA A 1 98 ? -5.957 -1.223 15.859 1.00 89.06 98 ALA A C 1
ATOM 787 O O . ALA A 1 98 ? -6.279 -0.135 16.348 1.00 89.06 98 ALA A O 1
ATOM 788 N N . GLN A 1 99 ? -6.195 -2.382 16.482 1.00 93.69 99 GLN A N 1
ATOM 789 C CA . GLN A 1 99 ? -6.794 -2.466 17.817 1.00 93.69 99 GLN A CA 1
ATOM 790 C C . GLN A 1 99 ? -5.907 -1.797 18.873 1.00 93.69 99 GLN A C 1
ATOM 792 O O . GLN A 1 99 ? -6.393 -0.936 19.604 1.00 93.69 99 GLN A O 1
ATOM 797 N N . VAL A 1 100 ? -4.599 -2.079 18.889 1.00 95.38 100 VAL A N 1
ATOM 798 C CA . VAL A 1 100 ? -3.647 -1.426 19.809 1.00 95.38 100 VAL A CA 1
ATOM 799 C C . VAL A 1 100 ? -3.656 0.095 19.632 1.00 95.38 100 VAL A C 1
ATOM 801 O O . VAL A 1 100 ? -3.703 0.837 20.617 1.00 95.38 100 VAL A O 1
ATOM 804 N N . LYS A 1 101 ? -3.681 0.588 18.386 1.00 91.38 101 LYS A N 1
ATOM 805 C CA . LYS A 1 101 ? -3.766 2.029 18.102 1.00 91.38 101 LYS A CA 1
ATOM 806 C C . LYS A 1 101 ? -5.071 2.639 18.624 1.00 91.38 101 LYS A C 1
ATOM 808 O O . LYS A 1 101 ? -5.036 3.727 19.200 1.00 91.38 101 LYS A O 1
ATOM 813 N N . LYS A 1 102 ? -6.207 1.953 18.450 1.00 86.31 102 LYS A N 1
ATOM 814 C CA . LYS A 1 102 ? -7.505 2.391 18.990 1.00 86.31 102 LYS A CA 1
ATOM 815 C C . LYS A 1 102 ? -7.472 2.466 20.513 1.00 86.31 102 LYS A C 1
ATOM 817 O O . LYS A 1 102 ? -7.829 3.509 21.053 1.00 86.31 102 LYS A O 1
ATOM 822 N N . THR A 1 103 ? -6.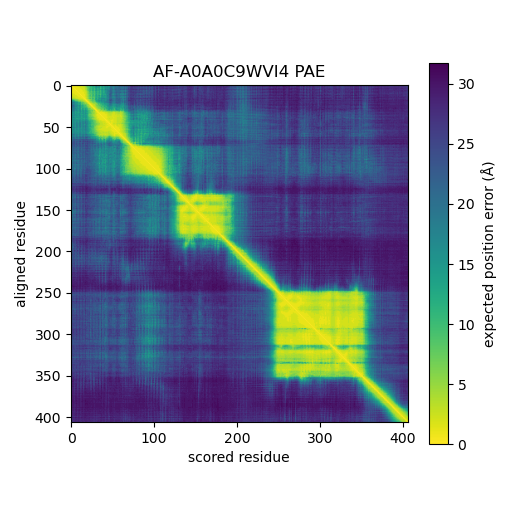970 1.432 21.185 1.00 89.88 103 THR A N 1
ATOM 823 C CA . THR A 1 103 ? -6.832 1.402 22.648 1.00 89.88 103 THR A CA 1
ATOM 824 C C . THR A 1 103 ? -5.926 2.526 23.144 1.00 89.88 103 THR A C 1
ATOM 826 O O . THR A 1 103 ? -6.301 3.266 24.050 1.00 89.88 103 THR A O 1
ATOM 829 N N . ARG A 1 104 ? -4.769 2.743 22.502 1.00 89.56 104 ARG A N 1
ATOM 830 C CA . ARG A 1 104 ? -3.861 3.849 22.847 1.00 89.56 104 ARG A CA 1
ATOM 831 C C . ARG A 1 104 ? -4.530 5.212 22.670 1.00 89.56 104 ARG A C 1
ATOM 833 O O . ARG A 1 104 ? -4.400 6.063 23.543 1.00 89.56 104 ARG A O 1
ATOM 840 N N . ASN A 1 105 ? -5.257 5.424 21.574 1.00 86.81 105 ASN A N 1
ATOM 841 C CA . ASN A 1 105 ? -5.971 6.679 21.329 1.00 86.81 105 ASN A CA 1
ATOM 842 C C . ASN A 1 105 ? -7.124 6.905 22.316 1.00 86.81 105 ASN A C 1
ATOM 844 O O . ASN A 1 105 ? -7.288 8.030 22.785 1.00 86.81 105 ASN A O 1
ATOM 848 N N . ALA A 1 106 ? -7.884 5.860 22.655 1.00 83.75 106 ALA A N 1
ATOM 849 C CA . ALA A 1 106 ? -8.939 5.923 23.665 1.00 83.75 106 ALA A CA 1
ATOM 850 C C . ALA A 1 106 ? -8.365 6.254 25.051 1.00 83.75 106 ALA A C 1
ATOM 852 O O . ALA A 1 106 ? -8.921 7.075 25.777 1.00 83.75 106 ALA A O 1
ATOM 853 N N . ASN A 1 107 ? -7.209 5.679 25.384 1.00 88.75 107 ASN A N 1
ATOM 854 C CA . ASN A 1 107 ? -6.542 5.909 26.662 1.00 88.75 107 ASN A CA 1
ATOM 855 C C . ASN A 1 107 ? -5.802 7.252 26.726 1.00 88.75 107 ASN A C 1
ATOM 857 O O . ASN A 1 107 ? -5.658 7.802 27.810 1.00 88.75 107 ASN A O 1
ATOM 861 N N . ARG A 1 108 ? -5.383 7.833 25.591 1.00 86.25 108 ARG A N 1
ATOM 862 C CA . ARG A 1 108 ? -4.610 9.091 25.544 1.00 86.25 108 ARG A CA 1
ATOM 863 C C . ARG A 1 108 ? -5.308 10.278 26.223 1.00 86.25 108 ARG A C 1
ATOM 865 O O . ARG A 1 108 ? -4.623 11.192 26.665 1.00 86.25 108 ARG A O 1
ATOM 872 N N . LYS A 1 109 ? -6.644 10.291 26.268 1.00 80.31 109 LYS A N 1
ATOM 873 C CA . LYS A 1 109 ? -7.439 11.355 26.909 1.00 80.31 109 LYS A CA 1
ATOM 874 C C . LYS A 1 109 ? -8.041 10.953 28.258 1.00 80.31 109 LYS A C 1
ATOM 876 O O . LYS A 1 109 ? -8.743 11.763 28.855 1.00 80.31 109 LYS A O 1
ATOM 881 N N . ARG A 1 110 ? -7.792 9.732 28.746 1.00 80.81 110 ARG A N 1
ATOM 882 C CA . ARG A 1 110 ? -8.223 9.348 30.094 1.00 80.81 110 ARG A CA 1
ATOM 883 C C . ARG A 1 110 ? -7.323 10.062 31.097 1.00 80.81 110 ARG A C 1
ATOM 885 O O . ARG A 1 110 ? -6.107 9.900 31.060 1.00 80.81 110 ARG A O 1
ATOM 892 N N . GLN A 1 111 ? -7.918 10.878 31.957 1.00 71.56 111 GLN A N 1
ATOM 893 C CA . GLN A 1 111 ? -7.217 11.396 33.126 1.00 71.56 111 GLN A CA 1
ATOM 894 C C . GLN A 1 111 ? -7.027 10.247 34.118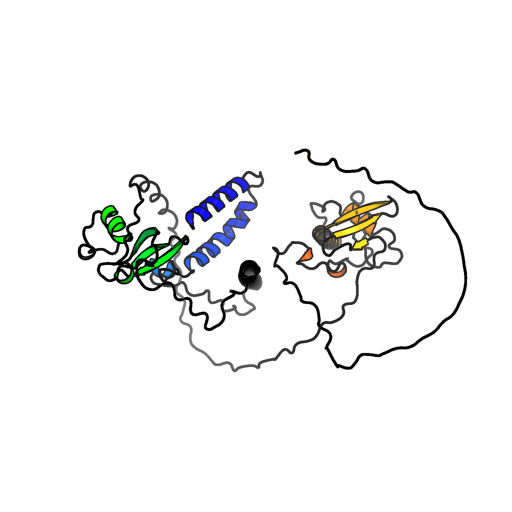 1.00 71.56 111 GLN A C 1
ATOM 896 O O . GLN A 1 111 ? -7.867 9.347 34.192 1.00 71.56 111 GLN A O 1
ATOM 901 N N . LEU A 1 112 ? -5.915 10.260 34.856 1.00 69.38 112 LEU A N 1
ATOM 902 C CA . LEU A 1 112 ? -5.774 9.383 36.012 1.00 69.38 112 LEU A CA 1
ATOM 903 C C . LEU A 1 112 ? -6.902 9.744 36.970 1.00 69.38 112 LEU A C 1
ATOM 905 O O . LEU A 1 112 ? -7.037 10.898 37.373 1.00 69.38 112 LEU A O 1
ATOM 909 N N . ALA A 1 113 ? -7.749 8.759 37.233 1.00 64.25 113 ALA A N 1
ATOM 910 C CA . ALA A 1 113 ? -8.872 8.898 38.126 1.00 64.25 113 ALA A CA 1
ATOM 911 C C . ALA A 1 113 ? -8.361 9.440 39.478 1.00 64.25 113 ALA A C 1
ATOM 913 O O . ALA A 1 113 ? -7.424 8.860 40.026 1.00 64.25 113 ALA A O 1
ATOM 914 N N . PRO A 1 114 ? -8.902 10.555 40.001 1.00 73.62 114 PRO A N 1
ATOM 915 C CA . PRO A 1 114 ? -8.341 11.248 41.167 1.00 73.62 114 PRO A CA 1
ATOM 916 C C . PRO A 1 114 ? -8.521 10.490 42.493 1.00 73.62 114 PRO A C 1
ATOM 918 O O . PRO A 1 114 ? -8.165 11.007 43.549 1.00 73.62 114 PRO A O 1
ATOM 921 N N . PHE A 1 115 ? -9.071 9.280 42.451 1.00 72.94 115 PHE A N 1
ATOM 922 C CA . PHE A 1 115 ? -9.422 8.494 43.623 1.00 72.94 115 PHE A CA 1
ATOM 923 C C . PHE A 1 115 ? -8.175 7.806 44.190 1.00 72.94 115 PHE A C 1
ATOM 925 O O . PHE A 1 115 ? -7.394 7.194 43.457 1.00 72.94 115 PHE A O 1
ATOM 932 N N . LYS A 1 116 ? -7.989 7.892 45.506 1.00 71.94 116 LYS A N 1
ATOM 933 C CA . LYS A 1 116 ? -6.984 7.108 46.236 1.00 71.94 116 LYS A CA 1
ATOM 934 C C . LYS A 1 116 ? -7.629 5.808 46.719 1.00 71.94 116 LYS A C 1
ATOM 936 O O . LYS A 1 116 ? -8.805 5.813 47.069 1.00 71.94 116 LYS A O 1
ATOM 941 N N . GLU A 1 117 ? -6.874 4.707 46.762 1.00 61.53 117 GLU A N 1
ATOM 942 C CA . GLU A 1 117 ? -7.294 3.508 47.505 1.00 61.53 117 GLU A CA 1
ATOM 943 C C . GLU A 1 117 ? -7.681 3.956 48.927 1.00 61.53 117 GLU A C 1
ATOM 945 O O . GLU A 1 117 ? -6.852 4.547 49.619 1.00 61.53 117 GLU A O 1
ATOM 950 N N . ASN A 1 118 ? -8.941 3.733 49.322 1.00 58.03 118 ASN A N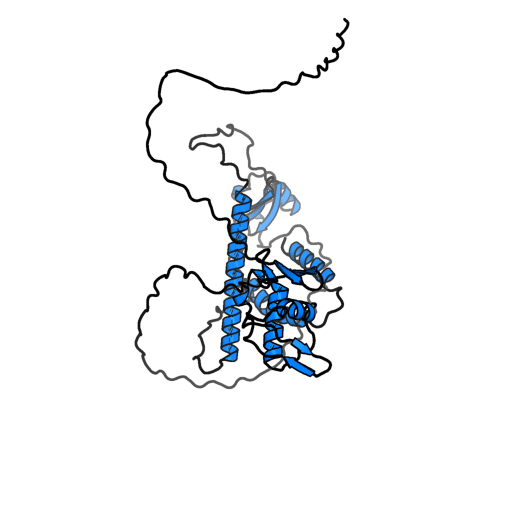 1
ATOM 951 C CA . ASN A 1 118 ? -9.613 4.191 50.558 1.00 58.03 118 ASN A CA 1
ATOM 952 C C . ASN A 1 118 ? -10.405 5.510 50.497 1.00 58.03 118 ASN A C 1
ATOM 954 O O . ASN A 1 118 ? -10.899 5.949 51.536 1.00 58.03 118 ASN A O 1
ATOM 958 N N . ASP A 1 119 ? -10.602 6.113 49.324 1.00 64.06 119 ASP A N 1
ATOM 959 C CA . ASP A 1 119 ? -11.621 7.156 49.146 1.00 64.06 119 ASP A CA 1
ATOM 960 C C . ASP A 1 119 ? -13.009 6.491 49.090 1.00 64.06 119 ASP A C 1
ATOM 962 O O . ASP A 1 119 ? -13.564 6.201 48.027 1.00 64.06 119 ASP A O 1
ATOM 966 N N . LEU A 1 120 ? -13.512 6.120 50.270 1.00 62.00 120 LEU A N 1
ATOM 967 C CA . LEU A 1 120 ? -14.833 5.538 50.460 1.00 62.00 120 LEU A CA 1
ATOM 968 C C . LEU A 1 120 ? -15.859 6.658 50.261 1.00 62.00 120 LEU A C 1
ATOM 970 O O . LEU A 1 120 ? -16.264 7.328 51.208 1.00 62.00 120 LEU A O 1
ATOM 974 N N . PHE A 1 121 ? -16.258 6.890 49.011 1.00 52.28 121 PHE A N 1
ATOM 975 C CA . PHE A 1 121 ? -17.460 7.660 48.733 1.00 52.28 121 PHE A CA 1
ATOM 976 C C . PHE A 1 121 ? -18.630 6.938 49.404 1.00 52.28 121 PHE A C 1
ATOM 978 O O . PHE A 1 121 ? -19.101 5.913 48.909 1.00 52.28 121 PHE A O 1
ATOM 985 N N . SER A 1 122 ? -19.106 7.480 50.524 1.00 47.97 122 SER A N 1
ATOM 986 C CA . SER A 1 122 ? -20.479 7.277 50.967 1.00 47.97 122 SER A CA 1
ATOM 987 C C . SER A 1 122 ? -21.376 7.860 49.878 1.00 47.97 122 SER A C 1
ATOM 989 O O . SER A 1 122 ? -21.735 9.036 49.907 1.00 47.97 122 SER A O 1
ATOM 991 N N . LEU A 1 123 ? -21.669 7.054 48.854 1.00 54.12 123 LEU A N 1
ATOM 992 C CA . LEU A 1 123 ? -22.876 7.229 48.058 1.00 54.12 123 LEU A CA 1
ATOM 993 C C . LEU A 1 123 ? -23.998 7.267 49.090 1.00 54.12 123 LEU A C 1
ATOM 995 O O . LEU A 1 123 ? -24.158 6.291 49.816 1.00 54.12 123 LEU A O 1
ATOM 999 N N . GLY A 1 124 ? -24.612 8.441 49.247 1.00 44.72 124 GLY A N 1
ATOM 1000 C CA . GLY A 1 124 ? -25.498 8.757 50.359 1.00 44.72 124 GLY A CA 1
ATOM 1001 C C . GLY A 1 124 ? -26.422 7.596 50.690 1.00 44.72 124 GLY A C 1
ATOM 1002 O O . GLY A 1 124 ? -27.089 7.056 49.806 1.00 44.72 124 GLY A O 1
ATOM 1003 N N . ASP A 1 125 ? -26.405 7.215 51.961 1.00 48.22 125 ASP A N 1
ATOM 1004 C CA . ASP A 1 125 ? -27.325 6.233 52.492 1.00 48.22 125 ASP A CA 1
ATOM 1005 C C . ASP A 1 125 ? -28.769 6.687 52.227 1.00 48.22 125 ASP A C 1
ATOM 1007 O O . ASP A 1 125 ? -29.176 7.801 52.558 1.00 48.22 125 ASP A O 1
ATOM 1011 N N . GLU A 1 126 ? -29.503 5.749 51.629 1.00 53.72 126 GLU A N 1
ATOM 1012 C CA . GLU A 1 126 ? -30.932 5.503 51.818 1.00 53.72 126 GLU A CA 1
ATOM 1013 C C . GLU A 1 126 ? -31.930 6.462 51.151 1.00 53.72 126 GLU A C 1
ATOM 1015 O O . GLU A 1 126 ? -32.601 7.277 51.778 1.00 53.72 126 GLU A O 1
ATOM 1020 N N . SER A 1 127 ? -32.112 6.266 49.842 1.00 52.09 127 SER A N 1
ATOM 1021 C CA . SER A 1 127 ? -33.366 5.813 49.191 1.00 52.09 127 SER A CA 1
ATOM 1022 C C . SER A 1 127 ? -33.417 6.322 47.740 1.00 52.09 127 SER A C 1
ATOM 1024 O O . SER A 1 127 ? -33.127 7.479 47.473 1.00 52.09 127 SER A O 1
ATOM 1026 N N . GLU A 1 128 ? -33.752 5.441 46.789 1.00 48.16 128 GLU A N 1
ATOM 1027 C CA . GLU A 1 128 ? -33.962 5.742 45.351 1.00 48.16 128 GLU A CA 1
ATOM 1028 C C . GLU A 1 128 ? -32.725 5.916 44.437 1.00 48.16 128 GLU A C 1
ATOM 1030 O O . GLU A 1 128 ? -32.779 6.576 43.402 1.00 48.16 128 GLU A O 1
ATOM 1035 N N . GLY A 1 129 ? -31.610 5.246 44.741 1.00 51.81 129 GLY A N 1
ATOM 1036 C CA . GLY A 1 129 ? -30.455 5.120 43.834 1.00 51.81 129 GLY A CA 1
ATOM 1037 C C . GLY A 1 129 ? -30.472 3.867 42.948 1.00 51.81 129 GLY A C 1
ATOM 1038 O O . GLY A 1 129 ? -29.410 3.341 42.619 1.00 51.81 129 GLY A O 1
ATOM 1039 N N . GLU A 1 130 ? -31.646 3.322 42.623 1.00 54.47 130 GLU A N 1
ATOM 1040 C CA . GLU A 1 130 ? -31.759 2.162 41.736 1.00 54.47 130 GLU A CA 1
ATOM 1041 C C . GLU A 1 130 ? -31.348 2.552 40.313 1.00 54.47 130 GLU A C 1
ATOM 1043 O O . GLU A 1 130 ? -31.881 3.486 39.719 1.00 54.47 130 GLU A O 1
ATOM 1048 N N . TRP A 1 131 ? -30.363 1.835 39.778 1.00 61.81 131 TRP A N 1
ATOM 1049 C CA . TRP A 1 131 ? -29.837 1.942 38.422 1.00 61.81 131 TRP A CA 1
ATOM 1050 C C . TRP A 1 131 ? -30.944 2.231 37.402 1.00 61.81 131 TRP A C 1
ATOM 1052 O O . TRP A 1 131 ? -31.739 1.354 37.064 1.00 61.81 131 TRP A O 1
ATOM 1062 N N . ALA A 1 132 ? -30.996 3.472 36.918 1.00 72.81 132 ALA A N 1
ATOM 1063 C CA . ALA A 1 132 ? -32.062 3.930 36.044 1.00 72.81 132 ALA A CA 1
ATOM 1064 C C . ALA A 1 132 ? -31.962 3.244 34.671 1.00 72.81 132 ALA A C 1
ATOM 1066 O O . ALA A 1 132 ? -31.194 3.629 33.781 1.00 72.81 132 ALA A O 1
ATOM 1067 N N . VAL A 1 133 ? -32.731 2.168 34.537 1.00 83.88 133 VAL A N 1
ATOM 1068 C CA . VAL A 1 133 ? -33.024 1.500 33.274 1.00 83.88 133 VAL A CA 1
ATOM 1069 C C . VAL A 1 133 ? -33.816 2.472 32.401 1.00 83.88 133 VAL A C 1
ATOM 1071 O O . VAL A 1 133 ? -34.848 2.975 32.835 1.00 83.88 133 VAL A O 1
ATOM 1074 N N . ASP A 1 134 ? -33.348 2.722 31.178 1.00 88.56 134 ASP A N 1
ATOM 1075 C CA . ASP A 1 134 ? -34.060 3.569 30.214 1.00 88.56 134 ASP A CA 1
ATOM 1076 C C . ASP A 1 134 ? -35.201 2.775 29.567 1.00 88.56 134 ASP A C 1
ATOM 1078 O O . ASP A 1 134 ? -36.379 3.120 29.673 1.00 88.56 134 ASP A O 1
ATOM 1082 N N . LYS A 1 135 ? -34.862 1.644 28.930 1.00 91.25 135 LYS A N 1
ATOM 1083 C CA . LYS A 1 135 ? -35.841 0.808 28.228 1.00 91.25 135 LYS A CA 1
ATOM 1084 C C . LYS A 1 135 ? -35.401 -0.647 28.114 1.00 91.25 135 LYS A C 1
ATOM 1086 O O . LYS A 1 135 ? -34.236 -0.944 27.867 1.00 91.25 135 LYS A O 1
ATOM 1091 N N . ILE A 1 136 ? -36.364 -1.564 28.185 1.00 94.06 136 ILE A N 1
ATOM 1092 C CA . ILE A 1 136 ? -36.167 -2.966 27.799 1.00 94.06 136 ILE A CA 1
ATOM 1093 C C . ILE A 1 136 ? -36.375 -3.088 26.284 1.00 94.06 136 ILE A C 1
ATOM 1095 O O . ILE A 1 136 ? -37.442 -2.757 25.759 1.00 94.06 136 ILE A O 1
ATOM 1099 N N . LEU A 1 137 ? -35.340 -3.531 25.570 1.00 93.81 137 LEU A N 1
ATOM 1100 C CA . LEU A 1 137 ? -35.344 -3.652 24.110 1.00 93.81 137 LEU A CA 1
ATOM 1101 C C . LEU A 1 137 ? -35.920 -4.994 23.660 1.00 93.81 137 LEU A C 1
ATOM 1103 O O . LEU A 1 137 ? -36.761 -5.053 22.760 1.00 93.81 137 LEU A O 1
ATOM 1107 N N . SER A 1 138 ? -35.460 -6.073 24.286 1.00 92.44 138 SER A N 1
ATOM 1108 C CA . SER A 1 138 ? -35.844 -7.437 23.946 1.00 92.44 138 SER A CA 1
ATOM 1109 C C . SER A 1 138 ? -35.705 -8.367 25.153 1.00 92.44 138 SER A C 1
ATOM 1111 O O . SER A 1 138 ? -35.253 -7.969 26.226 1.00 92.44 138 SER A O 1
ATOM 1113 N N . HIS A 1 139 ? -36.122 -9.617 24.989 1.00 92.31 139 HIS A N 1
ATOM 1114 C CA . HIS A 1 139 ? -35.904 -10.669 25.971 1.00 92.31 139 HIS A CA 1
ATOM 1115 C C . HIS A 1 139 ? -35.573 -11.985 25.260 1.00 92.31 139 HIS A C 1
ATOM 1117 O O . HIS A 1 139 ? -35.909 -12.188 24.089 1.00 92.31 139 HIS A O 1
ATOM 1123 N N . SER A 1 140 ? -34.983 -12.919 25.995 1.00 89.69 140 SER A N 1
ATOM 1124 C CA . SER A 1 140 ? -34.714 -14.285 25.556 1.00 89.69 140 SER A CA 1
ATOM 1125 C C . SER A 1 140 ? -34.935 -15.255 26.716 1.00 89.69 140 SER A C 1
ATOM 1127 O O . SER A 1 140 ? -34.670 -14.921 27.866 1.00 89.69 140 SER A O 1
ATOM 1129 N N . GLY A 1 141 ? -35.436 -16.455 26.425 1.00 87.81 141 GLY A N 1
ATOM 1130 C CA . GLY A 1 141 ? -35.750 -17.477 27.427 1.00 87.81 141 GLY A CA 1
ATOM 1131 C C . GLY A 1 141 ? -37.245 -17.628 27.720 1.00 87.81 141 GLY A C 1
ATOM 1132 O O . GLY A 1 141 ? -38.102 -17.060 27.040 1.00 87.81 141 GLY A O 1
ATOM 1133 N N . SER A 1 142 ? -37.560 -18.454 28.718 1.00 81.50 142 SER A N 1
ATOM 1134 C CA . SER A 1 142 ? -38.930 -18.783 29.123 1.00 81.50 142 SER A CA 1
ATOM 1135 C C . SER A 1 142 ? -39.035 -18.844 30.645 1.00 81.50 142 SER A C 1
ATOM 1137 O O . SER A 1 142 ? -38.121 -19.342 31.307 1.00 81.50 142 SER A O 1
ATOM 1139 N N . LYS A 1 143 ? -40.177 -18.396 31.183 1.00 82.12 143 LYS A N 1
ATOM 1140 C CA . LYS A 1 143 ? -40.501 -18.401 32.620 1.00 82.12 143 LYS A CA 1
ATOM 1141 C C . LYS A 1 143 ? -39.430 -17.695 33.471 1.00 82.12 143 LYS A C 1
ATOM 1143 O O . LYS A 1 143 ? -39.122 -16.536 33.232 1.00 82.12 143 LYS A O 1
ATOM 1148 N N . GLU A 1 144 ? -38.869 -18.388 34.457 1.00 77.62 144 GLU A N 1
ATOM 1149 C CA . GLU A 1 144 ? -37.925 -17.847 35.444 1.00 77.62 144 GLU A CA 1
ATOM 1150 C C . GLU A 1 144 ? -36.506 -17.658 34.884 1.00 77.62 144 GLU A C 1
ATOM 1152 O O . GLU A 1 144 ? -35.732 -16.868 35.417 1.00 77.62 144 GLU A O 1
ATOM 1157 N N . ASN A 1 145 ? -36.184 -18.312 33.763 1.00 83.56 145 ASN A N 1
ATOM 1158 C CA . ASN A 1 145 ? -34.883 -18.211 33.094 1.00 83.56 145 ASN A CA 1
ATOM 1159 C C . ASN A 1 145 ? -34.881 -17.161 31.970 1.00 83.56 145 ASN A C 1
ATOM 1161 O O . ASN A 1 145 ? -34.100 -17.268 31.022 1.00 83.56 145 ASN A O 1
ATOM 1165 N N . VAL A 1 146 ? -35.790 -16.181 32.020 1.00 90.69 146 VAL A N 1
ATOM 1166 C CA . VAL A 1 146 ? -35.800 -15.079 31.053 1.00 90.69 146 VAL A CA 1
ATOM 1167 C C . VAL A 1 146 ? -34.674 -14.105 31.385 1.00 90.69 146 VAL A C 1
ATOM 1169 O O . VAL A 1 146 ? -34.536 -13.640 32.519 1.00 90.69 146 VAL A O 1
ATOM 1172 N N . ILE A 1 147 ? -33.891 -13.786 30.363 1.00 93.50 147 ILE A N 1
ATOM 1173 C CA . ILE A 1 147 ? -32.933 -12.687 30.351 1.00 93.50 147 ILE A CA 1
ATOM 1174 C C . ILE A 1 147 ? -33.484 -11.564 29.471 1.00 93.50 147 ILE A C 1
ATOM 1176 O O . ILE A 1 147 ? -34.075 -11.816 28.420 1.00 93.50 147 ILE A O 1
ATOM 1180 N N . PHE A 1 148 ? -33.298 -10.323 29.896 1.00 93.44 148 PHE A N 1
ATOM 1181 C CA . PHE A 1 148 ? -33.773 -9.133 29.202 1.00 93.44 148 PHE A CA 1
ATOM 1182 C C . PHE A 1 148 ? -32.592 -8.320 28.695 1.00 93.44 148 PHE A C 1
ATOM 1184 O O . PHE A 1 148 ? -31.617 -8.121 29.418 1.00 93.44 148 PHE A O 1
ATOM 1191 N N . GLU A 1 149 ? -32.703 -7.841 27.463 1.00 95.31 149 GLU A N 1
ATOM 1192 C CA . GLU A 1 149 ? -31.786 -6.877 26.871 1.00 95.31 149 GLU A CA 1
ATOM 1193 C C . GLU A 1 149 ? -32.211 -5.474 27.301 1.00 95.31 149 GLU A C 1
ATOM 1195 O O . GLU A 1 149 ? -33.276 -4.977 26.919 1.00 95.31 149 GLU A O 1
ATOM 1200 N N . ILE A 1 150 ? -31.378 -4.850 28.121 1.00 94.12 150 ILE A N 1
ATOM 1201 C CA . ILE A 1 150 ? -31.655 -3.579 28.776 1.00 94.12 150 ILE A CA 1
ATOM 1202 C C . ILE A 1 150 ? -30.785 -2.496 28.168 1.00 94.12 150 ILE A C 1
ATOM 1204 O O . ILE A 1 150 ? -29.569 -2.656 28.081 1.00 94.12 150 ILE A O 1
ATOM 1208 N N . LEU A 1 151 ? -31.420 -1.387 27.800 1.00 92.50 151 LEU A N 1
ATOM 1209 C CA . LEU A 1 151 ? -30.763 -0.124 27.509 1.00 92.50 151 LEU A CA 1
ATOM 1210 C C . LEU A 1 151 ? -30.708 0.711 28.791 1.00 92.50 151 LEU A C 1
ATOM 1212 O O . LEU A 1 151 ? -31.738 1.004 29.403 1.00 92.50 151 LEU A O 1
ATOM 1216 N N . TRP A 1 152 ? -29.504 1.099 29.190 1.00 90.25 152 TRP A N 1
ATOM 1217 C CA . TRP A 1 152 ? -29.274 1.989 30.327 1.00 90.25 152 TRP A CA 1
ATOM 1218 C C . TRP A 1 152 ? -29.336 3.454 29.890 1.00 90.25 152 TRP A C 1
ATOM 1220 O O . TRP A 1 152 ? -29.004 3.763 28.745 1.00 90.25 152 TRP A O 1
ATOM 1230 N N . LEU A 1 153 ? -29.631 4.382 30.811 1.00 84.81 153 LEU A N 1
ATOM 1231 C CA . LEU A 1 153 ? -29.516 5.826 30.530 1.00 84.81 153 LEU A CA 1
ATOM 1232 C C . LEU A 1 153 ? -28.101 6.234 30.073 1.00 84.81 153 LEU A C 1
ATOM 1234 O O . LEU A 1 153 ? -27.937 7.182 29.308 1.00 84.81 153 LEU A O 1
ATOM 1238 N N . ALA A 1 154 ? -27.073 5.482 30.483 1.00 84.44 154 ALA A N 1
ATOM 1239 C CA . ALA A 1 154 ? -25.693 5.643 30.021 1.00 84.44 154 ALA A CA 1
ATOM 1240 C C . ALA A 1 154 ? -25.460 5.201 28.557 1.00 84.44 154 ALA A C 1
ATOM 1242 O O . ALA A 1 154 ? -24.335 5.270 28.072 1.00 84.44 154 ALA A O 1
ATOM 1243 N N . SER A 1 155 ? -26.508 4.773 27.841 1.00 88.00 155 SER A N 1
ATOM 1244 C CA . SER A 1 155 ? -26.461 4.221 26.476 1.00 88.00 155 SER A CA 1
ATOM 1245 C C . SER A 1 155 ? -25.710 2.891 26.330 1.00 88.00 155 SER A C 1
ATOM 1247 O O . SER A 1 155 ? -25.419 2.472 25.208 1.00 88.00 155 SER A O 1
ATOM 1249 N N . ASP A 1 156 ? -25.428 2.205 27.437 1.00 87.44 156 ASP A N 1
ATOM 1250 C CA . ASP A 1 156 ? -24.919 0.835 27.422 1.00 87.44 156 ASP A CA 1
ATOM 1251 C C . ASP A 1 156 ? -26.064 -0.166 27.223 1.00 87.44 156 ASP A C 1
ATOM 1253 O O . ASP A 1 156 ? -27.218 0.113 27.562 1.00 87.44 156 ASP A O 1
ATOM 1257 N N . ILE A 1 157 ? -25.743 -1.347 26.690 1.00 93.75 157 ILE A N 1
ATOM 1258 C CA . ILE A 1 157 ? -26.694 -2.451 26.522 1.00 93.75 157 ILE A CA 1
ATOM 1259 C C . ILE A 1 157 ? -26.159 -3.677 27.254 1.00 93.75 157 ILE A C 1
ATOM 1261 O O . ILE A 1 157 ? -25.038 -4.114 26.987 1.00 93.75 157 ILE A O 1
ATOM 1265 N N . THR A 1 158 ? -26.957 -4.254 28.150 1.00 95.25 158 THR A N 1
ATOM 1266 C CA . THR A 1 158 ? -26.596 -5.492 28.856 1.00 95.25 158 THR A CA 1
ATOM 1267 C C . THR A 1 158 ? -27.756 -6.479 28.897 1.00 95.25 158 THR A C 1
ATOM 1269 O O . THR A 1 158 ? -28.915 -6.112 28.720 1.00 95.25 158 THR A O 1
ATOM 1272 N N . TRP A 1 159 ? -27.431 -7.754 29.117 1.00 94.38 159 TRP A N 1
ATOM 1273 C CA . TRP A 1 159 ? -28.413 -8.809 29.350 1.00 94.38 159 TRP A CA 1
ATOM 1274 C C . TRP A 1 159 ? -28.469 -9.122 30.842 1.00 94.38 159 TRP A C 1
ATOM 1276 O O . TRP A 1 159 ? -27.459 -9.548 31.402 1.00 94.38 159 TRP A O 1
ATOM 1286 N N . LEU A 1 160 ? -29.626 -8.929 31.478 1.00 92.81 160 LEU A N 1
ATOM 1287 C CA . LEU A 1 160 ? -29.824 -9.262 32.892 1.00 92.81 160 LEU A CA 1
ATOM 1288 C C . LEU A 1 160 ? -30.954 -10.290 33.076 1.00 92.81 160 LEU A C 1
ATOM 1290 O O . LEU A 1 160 ? -31.945 -10.261 32.344 1.00 92.81 160 LEU A O 1
ATOM 1294 N N . PRO A 1 161 ? -30.825 -11.222 34.031 1.00 93.62 161 PRO A N 1
ATOM 1295 C CA . PRO A 1 161 ? -31.877 -12.167 34.384 1.00 93.62 161 PRO A CA 1
ATOM 1296 C C . PRO A 1 161 ? -33.039 -11.486 35.116 1.00 93.62 161 PRO A C 1
ATOM 1298 O O . PRO A 1 161 ? -32.857 -10.494 35.819 1.00 93.62 161 PRO A O 1
ATOM 1301 N N . TYR A 1 162 ? -34.232 -12.075 35.003 1.00 90.62 162 TYR A N 1
ATOM 1302 C CA . TYR A 1 162 ? -35.475 -11.542 35.572 1.00 90.62 162 TYR A CA 1
ATOM 1303 C C . TYR A 1 162 ? -35.366 -11.081 37.036 1.00 90.62 162 TYR A C 1
ATOM 1305 O O . TYR A 1 162 ? -35.802 -9.981 37.361 1.00 90.62 162 TYR A O 1
ATOM 1313 N N . HIS A 1 163 ? -34.740 -11.877 37.908 1.00 87.50 163 HIS A N 1
ATOM 1314 C CA . HIS A 1 163 ? -34.632 -11.571 39.341 1.00 87.50 163 HIS A CA 1
ATOM 1315 C C . HIS A 1 163 ? -33.850 -10.284 39.655 1.00 87.50 163 HIS A C 1
ATOM 1317 O O . HIS A 1 163 ? -33.978 -9.751 40.749 1.00 87.50 163 HIS A O 1
ATOM 1323 N N . GLN A 1 164 ? -33.036 -9.782 38.721 1.00 87.94 164 GLN A N 1
ATOM 1324 C CA . GLN A 1 164 ? -32.300 -8.524 38.892 1.00 87.94 164 GLN A CA 1
ATOM 1325 C C . GLN A 1 164 ? -33.093 -7.304 38.411 1.00 87.94 164 GLN A C 1
ATOM 1327 O O . GLN A 1 164 ? -32.713 -6.176 38.700 1.00 87.94 164 GLN A O 1
ATOM 1332 N N . ILE A 1 165 ? -34.182 -7.519 37.669 1.00 89.12 165 ILE A N 1
ATOM 1333 C CA . ILE A 1 165 ? -34.957 -6.467 36.994 1.00 89.12 165 ILE A CA 1
ATOM 1334 C C . ILE A 1 165 ?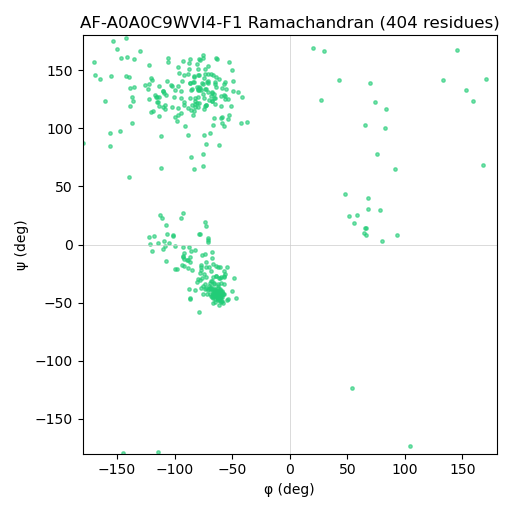 -36.404 -6.445 37.503 1.00 89.12 165 ILE A C 1
ATOM 1336 O O . ILE A 1 165 ? -37.167 -5.550 37.157 1.00 89.12 165 ILE A O 1
ATOM 1340 N N . SER A 1 166 ? -36.792 -7.400 38.352 1.00 86.75 166 SER A N 1
ATOM 1341 C CA . SER A 1 166 ? -38.128 -7.491 38.951 1.00 86.75 166 SER A CA 1
ATOM 1342 C C . SER A 1 166 ? -38.536 -6.236 39.718 1.00 86.75 166 SER A C 1
ATOM 1344 O O . SER A 1 166 ? -39.724 -5.964 39.841 1.00 86.75 166 SER A O 1
ATOM 1346 N N . HIS A 1 167 ? -37.560 -5.475 40.212 1.00 83.31 167 HIS A N 1
ATOM 1347 C CA . HIS A 1 167 ? -37.774 -4.234 40.954 1.00 83.31 167 HIS A CA 1
ATOM 1348 C C . HIS A 1 167 ? -37.783 -2.985 40.056 1.00 83.31 167 HIS A C 1
ATOM 1350 O O . HIS A 1 167 ? -38.121 -1.904 40.515 1.00 83.31 167 HIS A O 1
ATOM 1356 N N . SER A 1 168 ? -37.450 -3.113 38.765 1.00 86.25 168 SER A N 1
ATOM 1357 C CA . SER A 1 168 ? -37.340 -1.969 37.859 1.00 86.25 168 SER A CA 1
ATOM 1358 C C . SER A 1 168 ? -38.700 -1.486 37.351 1.00 86.25 168 SER A C 1
ATOM 1360 O O . SER A 1 168 ? -39.491 -2.261 36.810 1.00 86.25 168 SER A O 1
ATOM 1362 N N . ASN A 1 169 ? -38.906 -0.166 37.379 1.00 87.06 169 ASN A N 1
ATOM 1363 C CA . ASN A 1 169 ? -40.078 0.508 36.803 1.00 87.06 169 ASN A CA 1
ATOM 1364 C C . ASN A 1 169 ? -40.238 0.295 35.282 1.00 87.06 169 ASN A C 1
ATOM 1366 O O . ASN A 1 169 ? -41.329 0.473 34.744 1.00 87.06 169 ASN A O 1
ATOM 1370 N N . ALA A 1 170 ? -39.176 -0.104 34.572 1.00 88.81 170 ALA A N 1
ATOM 1371 C CA . ALA A 1 170 ? -39.223 -0.352 33.129 1.00 88.81 170 ALA A CA 1
ATOM 1372 C C . ALA A 1 170 ? -39.879 -1.696 32.760 1.00 88.81 170 ALA A C 1
ATOM 1374 O O . ALA A 1 170 ? -40.357 -1.867 31.635 1.00 88.81 170 ALA A O 1
ATOM 1375 N N . LEU A 1 171 ? -39.910 -2.653 33.692 1.00 90.00 171 LEU A N 1
ATOM 1376 C CA . LEU A 1 171 ? -40.484 -3.976 33.471 1.00 90.00 171 LEU A CA 1
ATOM 1377 C C . LEU A 1 171 ? -42.009 -3.961 33.252 1.00 90.00 171 LEU A C 1
ATOM 1379 O O . LEU A 1 171 ? -42.439 -4.544 32.254 1.00 90.00 171 LEU A O 1
ATOM 1383 N N . PRO A 1 172 ? -42.836 -3.311 34.099 1.00 89.81 172 PRO A N 1
ATOM 1384 C CA . PRO A 1 172 ? -44.281 -3.259 33.870 1.00 89.81 172 PRO A CA 1
ATOM 1385 C C . PRO A 1 172 ? -44.628 -2.590 32.535 1.00 89.81 172 PRO A C 1
ATOM 1387 O O . PRO A 1 172 ? -45.424 -3.132 31.777 1.00 89.81 172 PRO A O 1
ATOM 1390 N N . VAL A 1 173 ? -43.938 -1.502 32.167 1.00 90.25 173 VAL A N 1
ATOM 1391 C CA . VAL A 1 173 ? -44.129 -0.821 30.870 1.00 90.25 173 VAL A CA 1
ATOM 1392 C C . VAL A 1 173 ? -43.862 -1.765 29.692 1.00 90.25 173 VAL A C 1
ATOM 1394 O O . VAL A 1 173 ? -44.566 -1.743 28.684 1.00 90.25 173 VAL A O 1
ATOM 1397 N N . TYR A 1 174 ? -42.839 -2.612 29.805 1.00 90.88 174 TYR A N 1
ATOM 1398 C CA . TYR A 1 174 ? -42.508 -3.586 28.771 1.00 90.88 174 TYR A CA 1
ATOM 1399 C C . TYR A 1 174 ? -43.524 -4.736 28.683 1.00 90.88 174 TYR A C 1
ATOM 1401 O O . TYR A 1 174 ? -43.857 -5.176 27.582 1.00 90.88 174 TYR A O 1
ATOM 1409 N N . LEU A 1 175 ? -44.027 -5.220 29.822 1.00 90.12 175 LEU A N 1
ATOM 1410 C CA . LEU A 1 175 ? -45.049 -6.270 29.875 1.00 90.12 175 LEU A CA 1
ATOM 1411 C C . LEU A 1 175 ? -46.403 -5.783 29.338 1.00 90.12 175 LEU A C 1
ATOM 1413 O O . LEU A 1 175 ? -47.038 -6.506 28.567 1.00 90.12 175 LEU A O 1
ATOM 1417 N N . ASP A 1 176 ? -46.774 -4.534 29.628 1.00 90.50 176 ASP A N 1
ATOM 1418 C CA . ASP A 1 176 ? -47.966 -3.879 29.078 1.00 90.50 176 ASP A CA 1
ATOM 1419 C C . ASP A 1 176 ? -47.902 -3.779 27.548 1.00 90.50 176 ASP A C 1
ATOM 1421 O O . ASP A 1 176 ? -48.878 -4.077 26.860 1.00 90.50 176 ASP A O 1
ATOM 1425 N N . LEU A 1 177 ? -46.732 -3.444 26.987 1.00 89.19 177 LEU A N 1
ATOM 1426 C CA . LEU A 1 177 ? -46.522 -3.421 25.533 1.00 89.19 177 LEU A CA 1
ATOM 1427 C C . LEU A 1 177 ? -46.659 -4.804 24.879 1.00 89.19 177 LEU A C 1
ATOM 1429 O O . LEU A 1 177 ? -46.997 -4.891 23.698 1.00 89.19 177 LEU A O 1
ATOM 1433 N N . LEU A 1 178 ? -46.389 -5.879 25.622 1.00 86.06 178 LEU A N 1
ATOM 1434 C CA . LEU A 1 178 ? -46.598 -7.253 25.163 1.00 86.06 178 LEU A CA 1
ATOM 1435 C C . LEU A 1 178 ? -48.031 -7.752 25.413 1.00 86.06 178 LEU A C 1
ATOM 1437 O O . LEU A 1 178 ? -48.388 -8.809 24.892 1.00 86.06 178 LEU A O 1
ATOM 1441 N N . GLY A 1 179 ? -48.842 -7.014 26.177 1.00 88.31 179 GLY A N 1
ATOM 1442 C CA . GLY A 1 179 ? -50.189 -7.416 26.580 1.00 88.31 179 GLY A CA 1
ATOM 1443 C C . GLY A 1 179 ? -50.205 -8.597 27.554 1.00 88.31 179 GLY A C 1
ATOM 1444 O O . GLY A 1 179 ? -51.129 -9.405 27.503 1.00 88.31 179 GLY A O 1
ATOM 1445 N N . ILE A 1 180 ? -49.171 -8.741 28.392 1.00 85.12 180 ILE A N 1
ATOM 1446 C CA . ILE A 1 180 ? -49.006 -9.875 29.314 1.00 85.12 180 ILE A CA 1
ATOM 1447 C C . ILE A 1 180 ? -49.044 -9.366 30.758 1.00 85.12 180 ILE A C 1
ATOM 1449 O O . ILE A 1 180 ? -48.249 -8.510 31.128 1.00 85.12 180 ILE A O 1
ATOM 1453 N N . SER A 1 181 ? -49.910 -9.940 31.598 1.00 77.75 181 SER A N 1
ATOM 1454 C CA . SER A 1 181 ? -50.058 -9.554 33.013 1.00 77.75 181 SER A CA 1
ATOM 1455 C C . SER A 1 181 ? -48.962 -10.091 33.942 1.00 77.75 181 SER A C 1
ATOM 1457 O O . SER A 1 181 ? -48.771 -9.569 35.039 1.00 77.75 181 SER A O 1
ATOM 1459 N N . GLY A 1 182 ? -48.231 -11.132 33.534 1.00 78.69 182 GLY A N 1
ATOM 1460 C CA . GLY A 1 182 ? -47.151 -11.700 34.339 1.00 78.69 182 GLY A CA 1
ATOM 1461 C C . GLY A 1 182 ? -46.287 -12.724 33.602 1.00 78.69 182 GLY A C 1
ATOM 1462 O O . GLY A 1 182 ? -46.696 -13.365 32.638 1.00 78.69 182 GLY A O 1
ATOM 1463 N N . ILE A 1 183 ? -45.057 -12.912 34.079 1.00 73.31 183 ILE A N 1
ATOM 1464 C CA . ILE A 1 183 ? -44.043 -13.764 33.425 1.00 73.31 183 ILE A CA 1
ATOM 1465 C C . ILE A 1 183 ? -44.390 -15.260 33.462 1.00 73.31 183 ILE A C 1
ATOM 1467 O O . ILE A 1 183 ? -43.953 -16.022 32.595 1.00 73.31 183 ILE A O 1
ATOM 1471 N N . SER A 1 184 ? -45.227 -15.680 34.413 1.00 67.44 184 SER A N 1
ATOM 1472 C CA . SER A 1 184 ? -45.707 -17.061 34.557 1.00 67.44 184 SER A CA 1
ATOM 1473 C C . SER A 1 184 ? -46.562 -17.540 33.379 1.00 67.44 184 SER A C 1
ATOM 1475 O O . SER A 1 184 ? -46.702 -18.744 33.175 1.00 67.44 184 SER A O 1
ATOM 1477 N N . GLU A 1 185 ? -47.095 -16.618 32.578 1.00 66.31 185 GLU A N 1
ATOM 1478 C CA . GLU A 1 185 ? -48.002 -16.906 31.463 1.00 66.31 185 GLU A CA 1
ATOM 1479 C C . GLU A 1 185 ? -47.266 -17.318 30.170 1.00 66.31 185 GLU A C 1
ATOM 1481 O O . GLU A 1 185 ? -47.886 -17.714 29.183 1.00 66.31 185 GLU A O 1
ATOM 1486 N N . ARG A 1 186 ? -45.921 -17.281 30.160 1.00 61.75 186 ARG A N 1
ATOM 1487 C CA . ARG A 1 186 ? -45.119 -17.609 28.972 1.00 61.75 186 ARG A CA 1
ATOM 1488 C C . ARG A 1 186 ? -44.690 -19.067 28.880 1.00 61.75 186 ARG A C 1
ATOM 1490 O O . ARG A 1 186 ? -43.894 -19.563 29.679 1.00 61.75 186 ARG A O 1
ATOM 1497 N N . SER A 1 187 ? -45.123 -19.710 27.798 1.00 50.84 187 SER A N 1
ATOM 1498 C CA . SER A 1 187 ? -44.804 -21.098 27.449 1.00 50.84 187 SER A CA 1
ATOM 1499 C C . SER A 1 187 ? -43.857 -21.271 26.250 1.00 50.84 187 SER A C 1
ATOM 1501 O O . SER A 1 187 ? -43.594 -22.409 25.878 1.00 50.84 187 SER A O 1
ATOM 1503 N N . SER A 1 188 ? -43.334 -20.202 25.627 1.00 52.66 188 SER A N 1
ATOM 1504 C CA . SER A 1 188 ? -42.551 -20.327 24.379 1.00 52.66 188 SER A CA 1
ATOM 1505 C C . SER A 1 188 ? -41.250 -19.499 24.340 1.00 52.66 188 SER A C 1
ATOM 1507 O O . SER A 1 188 ? -41.270 -18.305 24.674 1.00 52.66 188 SER A O 1
ATOM 1509 N N . PRO A 1 189 ? -40.126 -20.088 23.873 1.00 51.50 189 PRO A N 1
ATOM 1510 C CA . PRO A 1 189 ? -38.851 -19.406 23.680 1.00 51.50 189 PRO A CA 1
ATOM 1511 C C . PRO A 1 189 ? -38.825 -18.747 22.295 1.00 51.50 189 PRO A C 1
ATOM 1513 O O . PRO A 1 189 ? -38.198 -19.248 21.365 1.00 51.50 189 PRO A O 1
ATOM 1516 N N . LEU A 1 190 ? -39.534 -17.632 22.129 1.00 50.31 190 LEU A N 1
ATOM 1517 C CA . LEU A 1 190 ? -39.401 -16.807 20.930 1.00 50.31 190 LEU A CA 1
ATOM 1518 C C . LEU A 1 190 ? -38.877 -15.424 21.317 1.00 50.31 190 LEU A C 1
ATOM 1520 O O . LEU A 1 190 ? -39.408 -14.777 22.222 1.00 50.31 190 LEU A O 1
ATOM 1524 N N . ILE A 1 191 ? -37.819 -14.993 20.628 1.00 53.25 191 ILE A N 1
ATOM 1525 C CA . ILE A 1 191 ? -37.303 -13.624 20.680 1.00 53.25 191 ILE A CA 1
ATOM 1526 C C . ILE A 1 191 ? -38.386 -12.745 20.057 1.00 53.25 191 ILE A C 1
ATOM 1528 O O . ILE A 1 191 ? -38.572 -12.746 18.840 1.00 53.25 191 ILE A O 1
ATOM 1532 N N . THR A 1 192 ? -39.143 -12.038 20.891 1.00 51.31 192 THR A N 1
ATOM 1533 C CA . THR A 1 192 ? -40.197 -11.147 20.399 1.00 51.31 192 THR A CA 1
ATOM 1534 C C . THR A 1 192 ? -39.577 -9.770 20.217 1.00 51.31 192 THR A C 1
ATOM 1536 O O . THR A 1 192 ? -39.330 -9.062 21.190 1.00 51.31 192 THR A O 1
ATOM 1539 N N . LEU A 1 193 ? -39.259 -9.409 18.973 1.00 41.75 193 LEU A N 1
ATOM 1540 C CA . LEU A 1 193 ? -38.844 -8.051 18.630 1.00 41.75 193 LEU A CA 1
ATOM 1541 C C . LEU A 1 193 ? -40.105 -7.185 18.513 1.00 41.75 193 LEU A C 1
ATOM 1543 O O . LEU A 1 193 ? -40.931 -7.460 17.637 1.00 41.75 193 LEU A O 1
ATOM 1547 N N . PRO A 1 194 ? -40.284 -6.138 19.334 1.00 41.41 194 PRO A N 1
ATOM 1548 C CA . PRO A 1 194 ? -41.449 -5.275 19.236 1.00 41.41 194 PRO A CA 1
ATOM 1549 C C . PRO A 1 194 ? -41.208 -4.230 18.140 1.00 41.41 194 PRO A C 1
ATOM 1551 O O . PRO A 1 194 ? -41.036 -3.059 18.445 1.00 41.41 194 PRO A O 1
ATOM 1554 N N . PHE A 1 195 ? -41.094 -4.664 16.878 1.00 40.84 195 PHE A N 1
ATOM 1555 C CA . PHE A 1 195 ? -41.293 -3.852 15.665 1.00 40.84 195 PHE A CA 1
ATOM 1556 C C . PHE A 1 195 ? -41.080 -4.731 14.418 1.00 40.84 195 PHE A C 1
ATOM 1558 O O . PHE A 1 195 ? -39.974 -4.831 13.885 1.00 40.84 195 PHE A O 1
ATOM 1565 N N . CYS A 1 196 ? -42.123 -5.406 13.937 1.00 35.59 196 CYS A N 1
ATOM 1566 C CA . CYS A 1 196 ? -42.108 -5.952 12.581 1.00 35.59 196 CYS A CA 1
ATOM 1567 C C . CYS A 1 196 ? -43.525 -5.933 12.005 1.00 35.59 196 CYS A C 1
ATOM 1569 O O . CYS A 1 196 ? -44.341 -6.810 12.294 1.00 35.59 196 CYS A O 1
ATOM 1571 N N . ASP A 1 197 ? -43.815 -4.899 11.214 1.00 32.62 197 ASP A N 1
ATOM 1572 C CA . ASP A 1 197 ? -45.018 -4.836 10.392 1.00 32.62 197 ASP A CA 1
ATOM 1573 C C . ASP A 1 197 ? -45.044 -6.018 9.414 1.00 32.62 197 ASP A C 1
ATOM 1575 O O . ASP A 1 197 ? -44.099 -6.272 8.665 1.00 32.62 197 ASP A O 1
ATOM 1579 N N . LYS A 1 198 ? -46.160 -6.749 9.425 1.00 37.94 198 LYS A N 1
ATOM 1580 C CA . LYS A 1 198 ? -46.348 -8.059 8.780 1.00 37.94 198 LYS A CA 1
ATOM 1581 C C . LYS A 1 198 ? -46.399 -8.038 7.241 1.00 37.94 198 LYS A C 1
ATOM 1583 O O . LYS A 1 198 ? -46.647 -9.078 6.641 1.00 37.94 198 LYS A O 1
ATOM 1588 N N . HIS A 1 199 ? -46.160 -6.906 6.578 1.00 37.25 199 HIS A N 1
ATOM 1589 C CA . HIS A 1 199 ? -4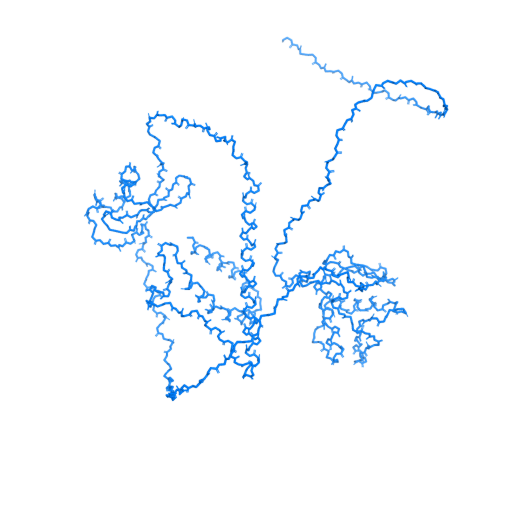6.453 -6.756 5.144 1.00 37.25 199 HIS A CA 1
ATOM 1590 C C . HIS A 1 199 ? -45.268 -6.901 4.170 1.00 37.25 199 HIS A C 1
ATOM 1592 O O . HIS A 1 199 ? -45.497 -6.874 2.964 1.00 37.25 199 HIS A O 1
ATOM 1598 N N . THR A 1 200 ? -44.029 -7.135 4.623 1.00 36.62 200 THR A N 1
ATOM 1599 C CA . THR A 1 200 ? -42.848 -7.025 3.724 1.00 36.62 200 THR A CA 1
ATOM 1600 C C . THR A 1 200 ? -42.037 -8.317 3.518 1.00 36.62 200 THR A C 1
ATOM 1602 O O . THR A 1 200 ? -40.994 -8.285 2.872 1.00 36.62 200 THR A O 1
ATOM 1605 N N . LEU A 1 201 ? -42.492 -9.479 4.006 1.00 35.25 201 LEU A N 1
ATOM 1606 C CA . LEU A 1 201 ? -41.731 -10.749 3.944 1.00 35.25 201 LEU A CA 1
ATOM 1607 C C . LEU A 1 201 ? -42.303 -11.819 2.991 1.00 35.25 201 LEU A C 1
ATOM 1609 O O . LEU A 1 201 ? -42.003 -12.999 3.133 1.00 35.25 201 LEU A O 1
ATOM 1613 N N . SER A 1 202 ? -43.094 -11.425 1.989 1.00 37.03 202 SER A N 1
ATOM 1614 C CA . SER A 1 202 ? -43.668 -12.360 1.001 1.00 37.03 202 SER A CA 1
ATOM 1615 C C . SER A 1 202 ? -42.838 -12.518 -0.285 1.00 37.03 202 SER A C 1
ATOM 1617 O O . SER A 1 202 ? -43.036 -13.482 -1.017 1.00 37.03 202 SER A O 1
ATOM 1619 N N . HIS A 1 203 ? -41.916 -11.602 -0.606 1.00 33.41 203 HIS A N 1
ATOM 1620 C CA . HIS A 1 203 ? -41.338 -11.540 -1.963 1.00 33.41 203 HIS A CA 1
ATOM 1621 C C . HIS A 1 203 ? -39.867 -11.958 -2.104 1.00 33.41 203 HIS A C 1
ATOM 1623 O O . HIS A 1 203 ? -39.373 -12.027 -3.225 1.00 33.41 203 HIS A O 1
ATOM 1629 N N . THR A 1 204 ? -39.155 -12.287 -1.024 1.00 35.50 204 THR A N 1
ATOM 1630 C CA . THR A 1 204 ? -37.697 -12.530 -1.085 1.00 35.50 204 THR A CA 1
ATOM 1631 C C . THR A 1 204 ? -37.261 -13.988 -0.926 1.00 35.50 204 THR A C 1
ATOM 1633 O O . THR A 1 204 ? -36.074 -14.269 -1.056 1.00 35.50 204 THR A O 1
ATOM 1636 N N . LEU A 1 205 ? -38.180 -14.937 -0.720 1.00 34.16 205 LEU A N 1
ATOM 1637 C CA . LEU A 1 205 ? -37.839 -16.359 -0.526 1.00 34.16 205 LEU A CA 1
ATOM 1638 C C . LEU A 1 205 ? -38.051 -17.258 -1.762 1.00 34.16 205 LEU A C 1
ATOM 1640 O O . LEU A 1 205 ? -37.894 -18.468 -1.661 1.00 34.16 205 LEU A O 1
ATOM 1644 N N . SER A 1 206 ? -38.347 -16.696 -2.940 1.00 37.19 206 SER A N 1
ATOM 1645 C CA . SER A 1 206 ? -38.694 -17.483 -4.141 1.00 37.19 206 SER A CA 1
ATOM 1646 C C . SER A 1 206 ? -37.573 -17.649 -5.187 1.00 37.19 206 SER A C 1
ATOM 1648 O O . SER A 1 206 ? -37.848 -18.169 -6.264 1.00 37.19 206 SER A O 1
ATOM 1650 N N . LEU A 1 207 ? -36.327 -17.221 -4.933 1.00 31.31 207 LEU A N 1
ATOM 1651 C CA . LEU A 1 207 ? -35.286 -17.171 -5.985 1.00 31.31 207 LEU A CA 1
ATOM 1652 C C . LEU A 1 207 ? -33.996 -17.977 -5.732 1.00 31.31 207 LEU A C 1
ATOM 1654 O O . LEU A 1 207 ? -33.092 -17.910 -6.556 1.00 31.31 207 LEU A O 1
ATOM 1658 N N . CYS A 1 208 ? -33.893 -18.783 -4.669 1.00 31.03 208 CYS A N 1
ATOM 1659 C CA . CYS A 1 208 ? -32.640 -19.500 -4.357 1.00 31.03 208 CYS A CA 1
ATOM 1660 C C . CYS A 1 208 ? -32.627 -21.017 -4.631 1.00 31.03 208 CYS A C 1
ATOM 1662 O O . CYS A 1 208 ? -31.665 -21.676 -4.252 1.00 31.03 208 CYS A O 1
ATOM 1664 N N . THR A 1 209 ? -33.633 -21.602 -5.288 1.00 32.72 209 THR A N 1
ATOM 1665 C CA . THR A 1 209 ? -33.755 -23.079 -5.361 1.00 32.72 209 THR A CA 1
ATOM 1666 C C . THR A 1 209 ? -33.424 -23.702 -6.722 1.00 32.72 209 THR A C 1
ATOM 1668 O O . THR A 1 209 ? -33.765 -24.854 -6.955 1.00 32.72 209 THR A O 1
ATOM 1671 N N . THR A 1 210 ? -32.745 -23.010 -7.641 1.00 37.03 210 THR A N 1
ATOM 1672 C CA . THR A 1 210 ? -32.463 -23.596 -8.970 1.00 37.03 210 THR A CA 1
ATOM 1673 C C . THR A 1 210 ? -31.068 -23.290 -9.500 1.00 37.03 210 THR A C 1
ATOM 1675 O O . THR A 1 210 ? -30.943 -22.732 -10.581 1.00 37.03 210 THR A O 1
ATOM 1678 N N . MET A 1 211 ? -30.011 -23.659 -8.781 1.00 32.50 211 MET A N 1
ATOM 1679 C CA . MET A 1 211 ? -28.698 -23.917 -9.389 1.00 32.50 211 MET A CA 1
ATOM 1680 C C . MET A 1 211 ? -27.936 -24.858 -8.465 1.00 32.50 211 MET A C 1
ATOM 1682 O O . MET A 1 211 ? -27.412 -24.378 -7.479 1.00 32.50 211 MET A O 1
ATOM 1686 N N . PHE A 1 212 ? -27.964 -26.169 -8.722 1.00 32.34 212 PHE A N 1
ATOM 1687 C CA . PHE A 1 212 ? -26.900 -27.161 -8.468 1.00 32.34 212 PHE A CA 1
ATOM 1688 C C . PHE A 1 212 ? -27.490 -28.572 -8.629 1.00 32.34 212 PHE A C 1
ATOM 1690 O O . PHE A 1 212 ? -27.597 -29.326 -7.672 1.00 32.34 212 PHE A O 1
ATOM 1697 N N . ASP A 1 213 ? -27.848 -28.933 -9.862 1.00 29.77 213 ASP A N 1
ATOM 1698 C CA . ASP A 1 213 ? -28.003 -30.335 -10.259 1.00 29.77 213 ASP A CA 1
ATOM 1699 C C . ASP A 1 213 ? -26.894 -30.662 -11.258 1.00 29.77 213 ASP A C 1
ATOM 1701 O O . ASP A 1 213 ? -27.015 -30.424 -12.456 1.00 29.77 213 ASP A O 1
ATOM 1705 N N . THR A 1 214 ? -25.776 -31.189 -10.757 1.00 34.12 214 THR A N 1
ATOM 1706 C CA . THR A 1 214 ? -24.852 -31.977 -11.582 1.00 34.12 214 THR A CA 1
ATOM 1707 C C . THR A 1 214 ? -24.402 -33.197 -10.788 1.00 34.12 214 THR A C 1
ATOM 1709 O O . THR A 1 214 ? -23.600 -33.118 -9.861 1.00 34.12 214 THR A O 1
ATOM 1712 N N . ASN A 1 215 ? -24.964 -34.345 -11.163 1.00 36.12 215 ASN A N 1
ATOM 1713 C CA . ASN A 1 215 ? -24.501 -35.665 -10.762 1.00 36.12 215 ASN A CA 1
ATOM 1714 C C . ASN A 1 215 ? -23.116 -35.910 -11.377 1.00 36.12 215 ASN A C 1
ATOM 1716 O O . ASN A 1 215 ? -23.009 -36.129 -12.583 1.00 36.12 215 ASN A O 1
ATOM 1720 N N . ILE A 1 216 ? -22.064 -35.902 -10.557 1.00 33.41 216 ILE A N 1
ATOM 1721 C CA . ILE A 1 216 ? -20.749 -36.430 -10.933 1.00 33.41 216 ILE A CA 1
ATOM 1722 C C . ILE A 1 216 ? -20.480 -37.655 -10.061 1.00 33.41 216 ILE A C 1
ATOM 1724 O O . ILE A 1 216 ? -20.298 -37.557 -8.850 1.00 33.41 216 ILE A O 1
ATOM 1728 N N . ILE A 1 217 ? -20.487 -38.816 -10.711 1.00 33.78 217 ILE A N 1
ATOM 1729 C CA . ILE A 1 217 ? -20.143 -40.119 -10.144 1.00 33.78 217 ILE A CA 1
ATOM 1730 C C . ILE A 1 217 ? -18.622 -40.157 -9.943 1.00 33.78 217 ILE A C 1
ATOM 1732 O O . ILE A 1 217 ? -17.862 -40.013 -10.900 1.00 33.78 217 ILE A O 1
ATOM 1736 N N . LEU A 1 218 ? -18.184 -40.334 -8.696 1.00 35.16 218 LEU A N 1
ATOM 1737 C CA . LEU A 1 218 ? -16.781 -40.510 -8.317 1.00 35.16 218 LEU A CA 1
ATOM 1738 C C . LEU A 1 218 ? -16.472 -42.020 -8.228 1.00 35.16 218 LEU A C 1
ATOM 1740 O O . LEU A 1 218 ? -17.258 -42.731 -7.604 1.00 35.16 218 LEU A O 1
ATOM 1744 N N . PRO A 1 219 ? -15.375 -42.535 -8.813 1.00 38.25 219 PRO A N 1
ATOM 1745 C CA . PRO A 1 219 ? -15.001 -43.938 -8.656 1.00 38.25 219 PRO A CA 1
ATOM 1746 C C . PRO A 1 219 ? -14.298 -44.200 -7.315 1.00 38.25 219 PRO A C 1
ATOM 1748 O O . PRO A 1 219 ? -13.544 -43.362 -6.814 1.00 38.25 219 PRO A O 1
ATOM 1751 N N . ASP A 1 220 ? -14.551 -45.390 -6.766 1.00 33.53 220 ASP A N 1
ATOM 1752 C CA . ASP A 1 220 ? -14.046 -45.882 -5.483 1.00 33.53 220 ASP A CA 1
ATOM 1753 C C . ASP A 1 220 ? -12.512 -45.917 -5.401 1.00 33.53 220 ASP A C 1
ATOM 1755 O O . ASP A 1 220 ? -11.814 -46.399 -6.298 1.00 33.53 220 ASP A O 1
ATOM 1759 N N . ALA A 1 221 ? -11.983 -45.432 -4.277 1.00 34.53 221 ALA A N 1
ATOM 1760 C CA . ALA A 1 221 ? -10.567 -45.507 -3.939 1.00 34.53 221 ALA A CA 1
ATOM 1761 C C . ALA A 1 221 ? -10.220 -46.867 -3.291 1.00 34.53 221 ALA A C 1
ATOM 1763 O O . ALA A 1 221 ? -10.978 -47.342 -2.442 1.00 34.53 221 ALA A O 1
ATOM 1764 N N . PRO A 1 222 ? -9.067 -47.485 -3.616 1.00 49.84 222 PRO A N 1
ATOM 1765 C CA . PRO A 1 222 ? -8.636 -48.735 -2.994 1.00 49.84 222 PRO A CA 1
ATOM 1766 C C . PRO A 1 222 ? -8.038 -48.517 -1.587 1.00 49.84 222 PRO A C 1
ATOM 1768 O O . PRO A 1 222 ? -7.580 -47.415 -1.266 1.00 49.84 222 PRO A O 1
ATOM 1771 N N . PRO A 1 223 ? -8.007 -49.566 -0.741 1.00 39.62 223 PRO A N 1
ATOM 1772 C CA . PRO A 1 223 ? -7.543 -49.469 0.638 1.00 39.62 223 PRO A CA 1
ATOM 1773 C C . PRO A 1 223 ? -6.019 -49.313 0.701 1.00 39.62 223 PRO A C 1
ATOM 1775 O O . PRO A 1 223 ? -5.272 -50.031 0.038 1.00 39.62 223 PRO A O 1
ATOM 1778 N N . ILE A 1 224 ? -5.555 -48.372 1.523 1.00 35.41 224 ILE A N 1
ATOM 1779 C CA . ILE A 1 224 ? -4.130 -48.125 1.761 1.00 35.41 224 ILE A CA 1
ATOM 1780 C C . ILE A 1 224 ? -3.642 -49.067 2.866 1.00 35.41 224 ILE A C 1
ATOM 1782 O O . ILE A 1 224 ? -4.066 -48.969 4.017 1.00 35.41 224 ILE A O 1
ATOM 1786 N N . THR A 1 225 ? -2.730 -49.963 2.495 1.00 32.25 225 THR A N 1
ATOM 1787 C CA . THR A 1 225 ? -1.958 -50.830 3.391 1.00 32.25 225 THR A CA 1
ATOM 1788 C C . THR A 1 225 ? -0.916 -50.017 4.164 1.00 32.25 225 THR A C 1
ATOM 1790 O O . THR A 1 225 ? -0.273 -49.122 3.616 1.00 32.25 225 THR A O 1
ATOM 1793 N N . ALA A 1 226 ? -0.755 -50.345 5.445 1.00 41.66 226 ALA A N 1
ATOM 1794 C CA . ALA A 1 226 ? 0.232 -49.776 6.354 1.00 41.66 226 ALA A CA 1
ATOM 1795 C C . ALA A 1 226 ? 1.675 -50.105 5.933 1.00 41.66 226 ALA A C 1
ATOM 1797 O O . ALA A 1 226 ? 1.951 -51.257 5.603 1.00 41.66 226 ALA A O 1
ATOM 1798 N N . LEU A 1 227 ? 2.590 -49.128 6.023 1.00 32.88 227 LEU A N 1
ATOM 1799 C CA . LEU A 1 227 ? 4.006 -49.397 6.289 1.00 32.88 227 LEU A CA 1
ATOM 1800 C C . LEU A 1 227 ? 4.770 -48.161 6.819 1.00 32.88 227 LEU A C 1
ATOM 1802 O O . LEU A 1 227 ? 4.815 -47.113 6.180 1.00 32.88 227 LEU A O 1
ATOM 1806 N N . ASP A 1 228 ? 5.359 -48.391 7.990 1.00 32.62 228 ASP A N 1
ATOM 1807 C CA . ASP A 1 228 ? 6.661 -47.993 8.534 1.00 32.62 228 ASP A CA 1
ATOM 1808 C C . ASP A 1 228 ? 7.090 -46.571 8.936 1.00 32.62 228 ASP A C 1
ATOM 1810 O O . ASP A 1 228 ? 6.845 -45.538 8.314 1.00 32.62 228 ASP A O 1
ATOM 1814 N N . GLN A 1 229 ? 7.791 -46.638 10.074 1.00 42.34 229 GLN A N 1
ATOM 1815 C CA . GLN A 1 229 ? 8.448 -45.648 10.912 1.00 42.34 229 GLN A CA 1
ATOM 1816 C C . GLN A 1 229 ? 9.561 -44.892 10.174 1.00 42.34 229 GLN A C 1
ATOM 1818 O O . GLN A 1 229 ? 10.338 -45.484 9.430 1.00 42.34 229 GLN A O 1
ATOM 1823 N N . VAL A 1 230 ? 9.689 -43.591 10.457 1.00 35.72 230 VAL A N 1
ATOM 1824 C CA . VAL A 1 230 ? 10.888 -42.798 10.144 1.00 35.72 230 VAL A CA 1
ATOM 1825 C C . VAL A 1 230 ? 11.220 -41.905 11.344 1.00 35.72 230 VAL A C 1
ATOM 1827 O O . VAL A 1 230 ? 10.357 -41.185 11.848 1.00 35.72 230 VAL A O 1
ATOM 1830 N N . ASP A 1 231 ? 12.473 -41.999 11.788 1.00 37.38 231 ASP A N 1
ATOM 1831 C CA . ASP A 1 231 ? 13.085 -41.351 12.956 1.00 37.38 231 ASP A CA 1
ATOM 1832 C C . ASP A 1 231 ? 13.150 -39.804 12.895 1.00 37.38 231 ASP A C 1
ATOM 1834 O O . ASP A 1 231 ? 13.097 -39.215 11.809 1.00 37.38 231 ASP A O 1
ATOM 1838 N N . PRO A 1 232 ? 13.318 -39.107 14.044 1.00 37.78 232 PRO A N 1
ATOM 1839 C CA . PRO A 1 232 ? 13.386 -37.647 14.096 1.00 37.78 232 PRO A CA 1
ATOM 1840 C C . PRO A 1 232 ? 14.799 -37.094 13.822 1.00 37.78 232 PRO A C 1
ATOM 1842 O O . PRO A 1 232 ? 15.782 -37.517 14.427 1.00 37.78 232 PRO A O 1
ATOM 1845 N N . ALA A 1 233 ? 14.887 -36.068 12.969 1.00 34.84 233 ALA A N 1
ATOM 1846 C CA . ALA A 1 233 ? 16.097 -35.275 12.715 1.00 34.84 233 ALA A CA 1
ATOM 1847 C C . ALA A 1 233 ? 16.011 -33.868 13.371 1.00 34.84 233 ALA A C 1
ATOM 1849 O O . ALA A 1 233 ? 14.916 -33.421 13.721 1.00 34.84 233 ALA A O 1
ATOM 1850 N N . PRO A 1 234 ? 17.148 -33.171 13.587 1.00 38.31 234 PRO A N 1
ATOM 1851 C CA . PRO A 1 234 ? 17.370 -32.348 14.776 1.00 38.31 234 PRO A CA 1
ATOM 1852 C C . PRO A 1 234 ? 16.978 -30.868 14.648 1.00 38.31 234 PRO A C 1
ATOM 1854 O O . PRO A 1 234 ? 16.944 -30.271 13.573 1.00 38.31 234 PRO A O 1
ATOM 1857 N N . VAL A 1 235 ? 16.751 -30.272 15.819 1.00 36.88 235 VAL A N 1
ATOM 1858 C CA . VAL A 1 235 ? 16.469 -28.852 16.064 1.00 36.88 235 VAL A CA 1
ATOM 1859 C C . VAL A 1 235 ? 17.722 -28.003 15.815 1.00 36.88 235 VAL A C 1
ATOM 1861 O O . VAL A 1 235 ? 18.751 -28.219 16.452 1.00 36.88 235 VAL A O 1
ATOM 1864 N N . ILE A 1 236 ? 17.627 -26.999 14.934 1.00 31.42 236 ILE A N 1
ATOM 1865 C CA . ILE A 1 236 ? 18.661 -25.967 14.747 1.00 31.42 236 ILE A CA 1
ATOM 1866 C C . ILE A 1 236 ? 18.153 -24.635 15.308 1.00 31.42 236 ILE A C 1
ATOM 1868 O O . ILE A 1 236 ? 17.185 -24.053 14.821 1.00 31.42 236 ILE A O 1
ATOM 1872 N N . SER A 1 237 ? 18.846 -24.154 16.337 1.00 36.88 237 SER A N 1
ATOM 1873 C CA . SER A 1 237 ? 18.634 -22.874 17.012 1.00 36.88 237 SER A CA 1
ATOM 1874 C C . SER A 1 237 ? 19.248 -21.723 16.206 1.00 36.88 237 SER A C 1
ATOM 1876 O O . SER A 1 237 ? 20.456 -21.707 15.974 1.00 36.88 237 SER A O 1
ATOM 1878 N N . VAL A 1 238 ? 18.451 -20.725 15.812 1.00 35.34 238 VAL A N 1
ATOM 1879 C CA . VAL A 1 238 ? 18.946 -19.515 15.128 1.00 35.34 238 VAL A CA 1
ATOM 1880 C C . VAL A 1 238 ? 19.124 -18.380 16.138 1.00 35.34 238 VAL A C 1
ATOM 1882 O O . VAL A 1 238 ? 18.161 -17.850 16.690 1.00 35.34 238 VAL A O 1
ATOM 1885 N N . GLY A 1 239 ? 20.386 -18.015 16.378 1.00 33.19 239 GLY A N 1
ATOM 1886 C CA . GLY A 1 239 ? 20.791 -16.874 17.197 1.00 33.19 239 GLY A CA 1
ATOM 1887 C C . GLY A 1 239 ? 20.564 -15.528 16.500 1.00 33.19 239 GLY A C 1
ATOM 1888 O O . GLY A 1 239 ? 20.754 -15.380 15.294 1.00 33.19 239 GLY A O 1
ATOM 1889 N N . LYS A 1 240 ? 20.168 -14.530 17.293 1.00 45.31 240 LYS A N 1
ATOM 1890 C CA . LYS A 1 240 ? 19.942 -13.135 16.890 1.00 45.31 240 LYS A CA 1
ATOM 1891 C C . LYS A 1 240 ? 21.263 -12.474 16.461 1.00 45.31 240 LYS A C 1
ATOM 1893 O O . LYS A 1 240 ? 22.224 -12.497 17.227 1.00 45.31 240 LYS A O 1
ATOM 1898 N N . LYS A 1 241 ? 21.305 -11.836 15.284 1.00 34.94 241 LYS A N 1
ATOM 1899 C CA . LYS A 1 241 ? 22.411 -10.957 14.852 1.00 34.94 241 LYS A CA 1
ATOM 1900 C C . LYS A 1 241 ? 21.963 -9.492 14.823 1.00 34.94 241 LYS A C 1
ATOM 1902 O O . LYS A 1 241 ? 20.910 -9.181 14.275 1.00 34.94 241 LYS A O 1
ATOM 1907 N N . LEU A 1 242 ? 22.786 -8.626 15.421 1.00 37.34 242 LEU A N 1
ATOM 1908 C CA . LEU A 1 242 ? 22.703 -7.159 15.380 1.00 37.34 242 LEU A CA 1
ATOM 1909 C C . LEU A 1 242 ? 22.878 -6.598 13.946 1.00 37.34 242 LEU A C 1
ATOM 1911 O O . LEU A 1 242 ? 23.434 -7.294 13.090 1.00 37.34 242 LEU A O 1
ATOM 1915 N N . PRO A 1 243 ? 22.426 -5.356 13.671 1.00 39.81 243 PRO A N 1
ATOM 1916 C CA . PRO A 1 243 ? 22.284 -4.832 12.313 1.00 39.81 243 PRO A CA 1
ATOM 1917 C C . PRO A 1 243 ? 23.624 -4.443 11.667 1.00 39.81 243 PRO A C 1
ATOM 1919 O O . PRO A 1 243 ? 24.487 -3.832 12.294 1.00 39.81 243 PRO A O 1
ATOM 1922 N N . ARG A 1 244 ? 23.769 -4.784 10.378 1.00 38.16 244 ARG A N 1
ATOM 1923 C CA . ARG A 1 244 ? 24.852 -4.335 9.488 1.00 38.16 244 ARG A CA 1
ATOM 1924 C C . ARG A 1 244 ? 24.595 -2.898 9.025 1.00 38.16 244 ARG A C 1
ATOM 1926 O O . ARG A 1 244 ? 23.512 -2.601 8.533 1.00 38.16 244 ARG A O 1
ATOM 1933 N N . ILE A 1 245 ? 25.620 -2.054 9.108 1.00 38.16 245 ILE A N 1
ATOM 1934 C CA . ILE A 1 245 ? 25.722 -0.785 8.375 1.00 38.16 245 ILE A CA 1
ATOM 1935 C C . ILE A 1 245 ? 25.809 -1.139 6.880 1.00 38.16 245 ILE A C 1
ATOM 1937 O O . ILE A 1 245 ? 26.688 -1.913 6.497 1.00 38.16 245 ILE A O 1
ATOM 1941 N N . LEU A 1 246 ? 24.868 -0.661 6.058 1.00 39.50 246 LEU A N 1
ATOM 1942 C CA . LEU A 1 246 ? 24.794 -0.992 4.630 1.00 39.50 246 LEU A CA 1
ATOM 1943 C C . LEU A 1 246 ? 25.522 0.068 3.776 1.00 39.50 246 LEU A C 1
ATOM 1945 O O . LEU A 1 246 ? 25.205 1.251 3.896 1.00 39.50 246 LEU A O 1
ATOM 1949 N N . PRO A 1 247 ? 26.469 -0.340 2.914 1.00 42.97 247 PRO A N 1
ATOM 1950 C CA . PRO A 1 247 ? 27.098 0.517 1.913 1.00 42.97 247 PRO A CA 1
ATOM 1951 C C . PRO A 1 247 ? 26.164 0.699 0.697 1.00 42.97 247 PRO A C 1
ATOM 1953 O O . PRO A 1 247 ? 25.311 -0.155 0.465 1.00 42.97 247 PRO A O 1
ATOM 1956 N N . HIS A 1 248 ? 26.383 1.754 -0.097 1.00 53.12 248 HIS A N 1
ATOM 1957 C CA . HIS A 1 248 ? 25.802 2.028 -1.435 1.00 53.12 248 HIS A CA 1
ATOM 1958 C C . HIS A 1 248 ? 24.503 2.843 -1.496 1.00 53.12 248 HIS A C 1
ATOM 1960 O O . HIS A 1 248 ? 23.471 2.379 -1.968 1.00 53.12 248 HIS A O 1
ATOM 1966 N N . SER A 1 249 ? 24.578 4.109 -1.087 1.00 66.44 249 SER A N 1
ATOM 1967 C CA . SER A 1 249 ? 23.624 5.113 -1.550 1.00 66.44 249 SER A CA 1
ATOM 1968 C C . SER A 1 249 ? 24.057 5.549 -2.934 1.00 66.44 249 SER A C 1
ATOM 1970 O O . SER A 1 249 ? 25.212 5.963 -3.052 1.00 66.44 249 SER A O 1
ATOM 1972 N N . ILE A 1 250 ? 23.193 5.521 -3.954 1.00 79.25 250 ILE A N 1
ATOM 1973 C CA . ILE A 1 250 ? 23.511 6.255 -5.186 1.00 79.25 250 ILE A CA 1
ATOM 1974 C C . ILE A 1 250 ? 23.688 7.724 -4.794 1.00 79.25 250 ILE A C 1
ATOM 1976 O O . ILE A 1 250 ? 22.737 8.404 -4.407 1.00 79.25 250 ILE A O 1
ATOM 1980 N N . ILE A 1 251 ? 24.927 8.206 -4.860 1.00 83.50 251 ILE A N 1
ATOM 1981 C CA . ILE A 1 251 ? 25.241 9.623 -4.727 1.00 83.50 251 ILE A CA 1
ATOM 1982 C C . ILE A 1 251 ? 25.134 10.190 -6.138 1.00 83.50 251 ILE A C 1
ATOM 1984 O O . ILE A 1 251 ? 26.068 10.094 -6.927 1.00 83.50 251 ILE A O 1
ATOM 1988 N N . HIS A 1 252 ? 23.962 10.724 -6.475 1.00 89.69 252 HIS A N 1
ATOM 1989 C CA . HIS A 1 252 ? 23.740 11.402 -7.747 1.00 89.69 252 HIS A CA 1
ATOM 1990 C C . HIS A 1 252 ? 23.825 12.915 -7.541 1.00 89.69 252 HIS A C 1
ATOM 1992 O O . HIS A 1 252 ? 23.210 13.459 -6.624 1.00 89.69 252 HIS A O 1
ATOM 1998 N N . THR A 1 253 ? 24.561 13.619 -8.399 1.00 91.56 253 THR A N 1
ATOM 1999 C CA . THR A 1 253 ? 24.723 15.081 -8.297 1.00 91.56 253 THR A CA 1
ATOM 2000 C C . THR A 1 253 ? 23.398 15.809 -8.520 1.00 91.56 253 THR A C 1
ATOM 2002 O O . THR A 1 253 ? 23.062 16.732 -7.775 1.00 91.56 253 THR A O 1
ATOM 2005 N N . GLN A 1 254 ? 22.619 15.338 -9.497 1.00 92.69 254 GLN A N 1
ATOM 2006 C CA . GLN A 1 254 ? 21.366 15.970 -9.916 1.00 92.69 254 GLN A CA 1
ATOM 2007 C C . GLN A 1 254 ? 20.117 15.443 -9.216 1.00 92.69 254 GLN A C 1
ATOM 2009 O O . GLN A 1 254 ? 19.060 16.059 -9.326 1.00 92.69 254 GLN A O 1
ATOM 2014 N N . ILE A 1 255 ? 20.212 14.322 -8.494 1.00 93.56 255 ILE A N 1
ATOM 2015 C CA . ILE A 1 255 ? 19.049 13.707 -7.848 1.00 93.56 255 ILE A CA 1
AT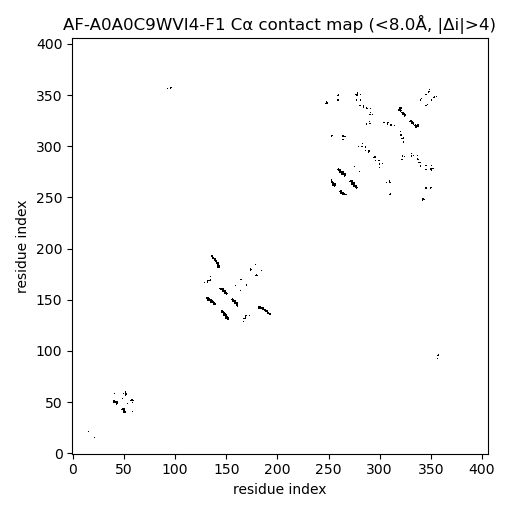OM 2016 C C . ILE A 1 255 ? 19.277 13.689 -6.353 1.00 93.56 255 ILE A C 1
ATOM 2018 O O . ILE A 1 255 ? 20.168 13.022 -5.835 1.00 93.56 255 ILE A O 1
ATOM 2022 N N . LYS A 1 256 ? 18.432 14.438 -5.654 1.00 93.62 256 LYS A N 1
ATOM 2023 C CA . LYS A 1 256 ? 18.456 14.554 -4.204 1.00 93.62 256 LYS A CA 1
ATOM 2024 C C . LYS A 1 256 ? 17.178 13.967 -3.640 1.00 93.62 256 LYS A C 1
ATOM 2026 O O . LYS A 1 256 ? 16.071 14.357 -4.010 1.00 93.62 256 LYS A O 1
ATOM 2031 N N . ARG A 1 257 ? 17.327 13.043 -2.697 1.00 93.81 257 ARG A N 1
ATOM 2032 C CA . ARG A 1 257 ? 16.202 12.547 -1.909 1.00 93.81 257 ARG A CA 1
ATOM 2033 C C . ARG A 1 257 ? 15.802 13.623 -0.899 1.00 93.81 257 ARG A C 1
ATOM 2035 O O . ARG A 1 257 ? 16.601 13.975 -0.035 1.00 93.81 257 ARG A O 1
ATOM 2042 N N . LEU A 1 258 ? 14.585 14.155 -1.021 1.00 93.06 258 LEU A N 1
ATOM 2043 C CA . LEU A 1 258 ? 14.060 15.173 -0.103 1.00 93.06 258 LEU A CA 1
ATOM 2044 C C . LEU A 1 258 ? 13.374 14.539 1.112 1.00 93.06 258 LEU A C 1
ATOM 2046 O O . LEU A 1 258 ? 13.490 15.042 2.227 1.00 93.06 258 LEU A O 1
ATOM 2050 N N . SER A 1 259 ? 12.652 13.437 0.900 1.00 91.69 259 SER A N 1
ATOM 2051 C CA . SER A 1 259 ? 11.988 12.659 1.951 1.00 91.69 259 SER A CA 1
ATOM 2052 C C . SER A 1 259 ? 12.013 11.163 1.619 1.00 91.69 259 SER A C 1
ATOM 2054 O O . SER A 1 259 ? 12.545 10.749 0.588 1.00 91.69 259 SER A O 1
ATOM 2056 N N . CYS A 1 260 ? 11.428 10.318 2.474 1.00 87.44 260 CYS A N 1
ATOM 2057 C CA . CYS A 1 260 ? 11.329 8.888 2.180 1.00 87.44 260 CYS A CA 1
ATOM 2058 C C . CYS A 1 260 ? 10.510 8.594 0.908 1.00 87.44 260 CYS A C 1
ATOM 2060 O O . CYS A 1 260 ? 10.817 7.636 0.199 1.00 87.44 260 CYS A O 1
ATOM 2062 N N . THR A 1 261 ? 9.551 9.465 0.586 1.00 92.12 261 THR A N 1
ATOM 2063 C CA . THR A 1 261 ? 8.625 9.332 -0.540 1.00 92.12 261 THR A CA 1
ATOM 2064 C C . THR A 1 261 ? 8.889 10.291 -1.696 1.00 92.12 261 THR A C 1
ATOM 2066 O O . THR A 1 261 ? 8.334 10.068 -2.762 1.00 92.12 261 THR A O 1
ATOM 2069 N N . ASN A 1 262 ? 9.696 11.343 -1.526 1.00 94.81 262 ASN A N 1
ATOM 2070 C CA . ASN A 1 262 ? 9.874 12.381 -2.544 1.00 94.81 262 ASN A CA 1
ATOM 2071 C C . ASN A 1 262 ? 11.340 12.553 -2.950 1.00 94.81 262 ASN A C 1
ATOM 2073 O O . ASN A 1 262 ? 12.236 12.703 -2.110 1.00 94.81 262 ASN A O 1
ATOM 2077 N N . PHE A 1 263 ? 11.546 12.625 -4.258 1.00 95.94 263 PHE A N 1
ATOM 2078 C CA . PHE A 1 263 ? 12.824 12.844 -4.917 1.00 95.94 263 PHE A CA 1
ATOM 2079 C C . PHE A 1 263 ? 12.755 14.132 -5.735 1.00 95.94 263 PHE A C 1
ATOM 2081 O O . PHE A 1 263 ? 11.726 14.443 -6.333 1.00 95.94 263 PHE A O 1
ATOM 2088 N N . LEU A 1 264 ? 13.854 14.879 -5.740 1.00 96.19 264 LEU A N 1
ATOM 2089 C CA . LEU A 1 264 ? 14.044 16.069 -6.556 1.00 96.19 264 LEU A CA 1
ATOM 2090 C C . LEU A 1 264 ? 15.143 15.781 -7.572 1.00 96.19 264 LEU A C 1
ATOM 2092 O O . LEU A 1 264 ? 16.279 15.530 -7.170 1.00 96.19 264 LEU A O 1
ATOM 2096 N N . ALA A 1 265 ? 14.813 15.854 -8.857 1.00 96.38 265 ALA A N 1
ATOM 2097 C CA . ALA A 1 265 ? 15.796 15.907 -9.929 1.00 96.38 265 ALA A CA 1
ATOM 2098 C C . ALA A 1 265 ? 15.919 17.352 -10.427 1.00 96.38 265 ALA A C 1
ATOM 2100 O O . ALA A 1 265 ? 14.910 18.040 -10.583 1.00 96.38 265 ALA A O 1
ATOM 2101 N N . THR A 1 266 ? 17.143 17.822 -10.647 1.00 96.31 266 THR A N 1
ATOM 2102 C CA . THR A 1 266 ? 17.407 19.147 -11.227 1.00 96.31 266 THR A CA 1
ATOM 2103 C C . THR A 1 266 ? 18.077 18.958 -12.578 1.00 96.31 266 THR A C 1
ATOM 2105 O O . THR A 1 266 ? 19.111 18.304 -12.648 1.00 96.31 266 THR A O 1
ATOM 2108 N N . ASP A 1 267 ? 17.487 19.500 -13.639 1.00 95.56 267 ASP A N 1
ATOM 2109 C CA . ASP A 1 267 ? 18.109 19.497 -14.961 1.00 95.56 267 ASP A CA 1
ATOM 2110 C C . ASP A 1 267 ? 19.094 20.675 -15.041 1.00 95.56 267 ASP A C 1
ATOM 2112 O O . ASP A 1 267 ? 18.663 21.828 -14.952 1.00 95.56 267 ASP A O 1
ATOM 2116 N N . PRO A 1 268 ? 20.410 20.430 -15.176 1.00 91.56 268 PRO A N 1
ATOM 2117 C CA . PRO A 1 268 ? 21.395 21.505 -15.235 1.00 91.56 268 PRO A CA 1
ATOM 2118 C C . PRO A 1 268 ? 21.328 22.311 -16.539 1.00 91.56 268 PRO A C 1
ATOM 2120 O O . PRO A 1 268 ? 21.837 23.426 -16.580 1.00 91.56 268 PRO A O 1
ATOM 2123 N N . ILE A 1 269 ? 20.727 21.762 -17.599 1.00 93.75 269 ILE A N 1
ATOM 2124 C CA . ILE A 1 269 ? 20.626 22.405 -18.914 1.00 93.75 269 ILE A CA 1
ATOM 2125 C C . ILE A 1 269 ? 19.395 23.307 -18.958 1.00 93.75 269 ILE A C 1
ATOM 2127 O O . ILE A 1 269 ? 19.474 24.440 -19.427 1.00 93.75 269 ILE A O 1
ATOM 2131 N N . LYS A 1 270 ? 18.252 22.800 -18.481 1.00 94.94 270 LYS A N 1
ATOM 2132 C CA . LYS A 1 270 ? 16.978 23.539 -18.496 1.00 94.94 270 LYS A CA 1
ATOM 2133 C C . LYS A 1 270 ? 16.773 24.412 -17.252 1.00 94.94 270 LYS A C 1
ATOM 2135 O O . LYS A 1 270 ? 15.863 25.231 -17.241 1.00 94.94 270 LYS A O 1
ATOM 2140 N N . GLU A 1 271 ? 17.579 24.216 -16.206 1.00 94.88 271 GLU A N 1
ATOM 2141 C CA . GLU A 1 271 ? 17.386 24.780 -14.857 1.00 94.88 271 GLU A CA 1
ATOM 2142 C C . GLU A 1 271 ? 16.014 24.444 -14.232 1.00 94.88 271 GLU A C 1
ATOM 2144 O O . GLU A 1 271 ? 15.571 25.062 -13.259 1.00 94.88 271 GLU A O 1
ATOM 2149 N N . GLU A 1 272 ? 15.337 23.422 -14.758 1.00 96.00 272 GLU A N 1
ATOM 2150 C CA . GLU A 1 272 ? 14.039 22.970 -14.275 1.00 96.00 272 GLU A CA 1
ATOM 2151 C C . GLU A 1 272 ? 14.181 21.948 -13.143 1.00 96.00 272 GLU A C 1
ATOM 2153 O O . GLU A 1 272 ? 15.149 21.189 -13.037 1.00 96.00 272 GLU A O 1
ATOM 2158 N N . LYS A 1 273 ? 13.179 21.938 -12.262 1.00 96.12 273 LYS A N 1
ATOM 2159 C CA . LYS A 1 273 ? 13.111 21.052 -11.101 1.00 96.12 273 LYS A CA 1
ATOM 2160 C C . LYS A 1 273 ? 11.943 20.096 -11.254 1.00 96.12 273 LYS A C 1
ATOM 2162 O O . LYS A 1 273 ? 10.795 20.530 -11.327 1.00 96.12 273 LYS A O 1
ATOM 2167 N N . TYR A 1 274 ? 12.238 18.805 -11.206 1.00 96.81 274 TYR A N 1
ATOM 2168 C CA . TYR A 1 274 ? 11.251 17.739 -11.304 1.00 96.81 274 TYR A CA 1
ATOM 2169 C C . TYR A 1 274 ? 11.101 17.038 -9.958 1.00 96.81 274 TYR A C 1
ATOM 2171 O O . TYR A 1 274 ? 12.086 16.668 -9.314 1.00 96.81 274 TYR A O 1
ATOM 2179 N N . PHE A 1 275 ? 9.854 16.852 -9.533 1.00 96.56 275 PHE A N 1
ATOM 2180 C CA . PHE A 1 275 ? 9.521 16.146 -8.303 1.00 96.56 275 PHE A CA 1
ATOM 2181 C C . PHE A 1 275 ? 8.931 14.789 -8.640 1.00 96.56 275 PHE A C 1
ATOM 2183 O O . PHE A 1 275 ? 7.970 14.697 -9.403 1.00 96.56 275 PHE A O 1
ATOM 2190 N N . PHE A 1 276 ? 9.478 13.750 -8.022 1.00 96.38 276 PHE A N 1
ATOM 2191 C CA . PHE A 1 276 ? 9.028 12.387 -8.234 1.00 96.38 276 PHE A CA 1
ATOM 2192 C C . PHE A 1 276 ? 8.677 11.716 -6.917 1.00 96.38 276 PHE A C 1
ATOM 2194 O O . PHE A 1 276 ? 9.410 11.811 -5.930 1.00 96.38 276 PHE A O 1
ATOM 2201 N N . HIS A 1 277 ? 7.562 10.997 -6.923 1.00 96.12 277 HIS A N 1
ATOM 2202 C CA . HIS A 1 277 ? 7.167 10.145 -5.815 1.00 96.12 277 HIS A CA 1
ATOM 2203 C C . HIS A 1 277 ? 7.930 8.807 -5.858 1.00 96.12 277 HIS A C 1
ATOM 2205 O O . HIS A 1 277 ? 8.244 8.294 -6.932 1.00 96.12 277 HIS A O 1
ATOM 2211 N N . ALA A 1 278 ? 8.166 8.177 -4.707 1.00 94.62 278 ALA A N 1
ATOM 2212 C CA . ALA A 1 278 ? 8.842 6.881 -4.593 1.00 94.62 278 ALA A CA 1
ATOM 2213 C C . ALA A 1 278 ? 8.139 5.781 -5.405 1.00 94.62 278 ALA A C 1
ATOM 2215 O O . ALA A 1 278 ? 8.794 4.931 -6.000 1.00 94.62 278 ALA A O 1
ATOM 2216 N N . GLY A 1 279 ? 6.808 5.846 -5.496 1.00 94.44 279 GLY A N 1
ATOM 2217 C CA . GLY A 1 279 ? 6.021 4.989 -6.386 1.00 94.44 279 GLY A CA 1
ATOM 2218 C C . GLY A 1 279 ? 6.377 5.153 -7.868 1.00 94.44 279 GLY A C 1
ATOM 2219 O O . GLY A 1 279 ? 6.485 4.161 -8.576 1.00 94.44 279 GLY A O 1
ATOM 2220 N N . GLN A 1 280 ? 6.634 6.381 -8.330 1.00 96.06 280 GLN A N 1
ATOM 2221 C CA . GLN A 1 280 ? 7.070 6.625 -9.711 1.00 96.06 280 GLN A CA 1
ATOM 2222 C C . GLN A 1 280 ? 8.489 6.106 -9.943 1.00 96.06 280 GLN A C 1
ATOM 2224 O O . GLN A 1 280 ? 8.728 5.447 -10.946 1.00 96.06 280 GLN A O 1
ATOM 2229 N N . MET A 1 281 ? 9.402 6.327 -8.991 1.00 96.12 281 MET A N 1
ATOM 2230 C CA . MET A 1 281 ? 10.764 5.779 -9.048 1.00 96.12 281 MET A CA 1
ATOM 2231 C C . MET A 1 281 ? 10.757 4.248 -9.146 1.00 96.12 281 MET A C 1
ATOM 2233 O O . MET A 1 281 ? 11.489 3.676 -9.951 1.00 96.12 281 MET A O 1
ATOM 2237 N N . ALA A 1 282 ? 9.888 3.583 -8.377 1.00 95.38 282 ALA A N 1
ATOM 2238 C CA . ALA A 1 282 ? 9.693 2.139 -8.458 1.00 95.38 282 ALA A CA 1
ATOM 2239 C C . ALA A 1 282 ? 9.203 1.705 -9.848 1.00 95.38 282 ALA A C 1
ATOM 2241 O O . ALA A 1 282 ? 9.775 0.790 -10.444 1.00 95.38 282 ALA A O 1
ATOM 2242 N N . SER A 1 283 ? 8.197 2.397 -10.393 1.00 96.12 283 SER A N 1
ATOM 2243 C CA . SER A 1 283 ? 7.705 2.145 -11.751 1.00 96.12 283 SER A CA 1
ATOM 2244 C C . SER A 1 283 ? 8.788 2.362 -12.809 1.00 96.12 283 SER A C 1
ATOM 2246 O O . SER A 1 283 ? 8.871 1.584 -13.757 1.00 96.12 283 SER A O 1
ATOM 2248 N N . PHE A 1 284 ? 9.649 3.371 -12.649 1.00 96.94 284 PHE A N 1
ATOM 2249 C CA . PHE A 1 284 ? 10.762 3.621 -13.566 1.00 96.94 284 PHE A CA 1
ATOM 2250 C C . PHE A 1 284 ? 11.806 2.504 -13.506 1.00 96.94 284 PHE A C 1
ATOM 2252 O O . PHE A 1 284 ? 12.234 2.039 -14.554 1.00 96.94 284 PHE A O 1
ATOM 2259 N N . CYS A 1 285 ? 12.157 2.004 -12.316 1.00 95.88 285 CYS A N 1
ATOM 2260 C CA . CYS A 1 285 ? 13.060 0.854 -12.182 1.00 95.88 285 CYS A CA 1
ATOM 2261 C C . CYS A 1 285 ? 12.471 -0.416 -12.825 1.00 95.88 285 CYS A C 1
ATOM 2263 O O . CYS A 1 285 ? 13.186 -1.162 -13.486 1.00 95.88 285 CYS A O 1
ATOM 2265 N N . SER A 1 286 ? 11.161 -0.653 -12.668 1.00 95.25 286 SER A N 1
ATOM 2266 C CA . SER A 1 286 ? 10.475 -1.778 -13.326 1.00 95.25 286 SER A CA 1
ATOM 2267 C C . SER A 1 286 ? 10.510 -1.645 -14.849 1.00 95.25 286 SER A C 1
ATOM 2269 O O . SER A 1 286 ? 10.820 -2.603 -15.550 1.00 95.25 286 SER A O 1
ATOM 2271 N N . THR A 1 287 ? 10.249 -0.436 -15.351 1.00 96.25 287 THR A N 1
ATOM 2272 C CA . THR A 1 287 ? 10.285 -0.125 -16.788 1.00 96.25 287 THR A CA 1
ATOM 2273 C C . THR A 1 287 ? 11.696 -0.300 -17.351 1.00 96.25 287 THR A C 1
ATOM 2275 O O . THR A 1 287 ? 11.859 -0.882 -18.419 1.00 96.25 287 THR A O 1
ATOM 2278 N N . ASP A 1 288 ? 12.730 0.136 -16.625 1.00 96.38 288 ASP A N 1
ATOM 2279 C CA . ASP A 1 288 ? 14.130 -0.068 -17.015 1.00 96.38 288 ASP A CA 1
ATOM 2280 C C . ASP A 1 288 ? 14.478 -1.557 -17.131 1.00 96.38 288 ASP A C 1
ATOM 2282 O O . ASP A 1 288 ? 15.082 -1.983 -18.116 1.00 96.38 288 ASP A O 1
ATOM 2286 N N . ALA A 1 289 ? 14.041 -2.369 -16.164 1.00 94.75 289 ALA A N 1
ATOM 2287 C CA . ALA A 1 289 ? 14.250 -3.813 -16.195 1.00 94.75 289 ALA A CA 1
ATOM 2288 C C . ALA A 1 289 ? 13.597 -4.461 -17.432 1.00 94.75 289 ALA A C 1
ATOM 2290 O O . ALA A 1 289 ? 14.236 -5.266 -18.112 1.00 94.75 289 ALA A O 1
ATOM 2291 N N . GLU A 1 290 ? 12.364 -4.076 -17.776 1.00 94.69 290 GLU A N 1
ATOM 2292 C CA . GLU A 1 290 ? 11.669 -4.555 -18.981 1.00 94.69 290 GLU A CA 1
ATOM 2293 C C . GLU A 1 290 ? 12.410 -4.165 -20.272 1.00 94.69 290 GLU A C 1
ATOM 2295 O O . GLU A 1 290 ? 12.665 -5.018 -21.133 1.00 94.69 290 GLU A O 1
ATOM 2300 N N . LEU A 1 291 ? 12.853 -2.906 -20.375 1.00 94.56 291 LEU A N 1
ATOM 2301 C CA . LEU A 1 291 ? 13.612 -2.412 -21.529 1.00 94.56 291 LEU A CA 1
ATOM 2302 C C . LEU A 1 291 ? 14.945 -3.155 -21.703 1.00 94.56 291 LEU A C 1
ATOM 2304 O O . LEU A 1 291 ? 15.339 -3.462 -22.832 1.00 94.56 291 LEU A O 1
ATOM 2308 N N . ARG A 1 292 ? 15.624 -3.511 -20.605 1.00 93.50 292 ARG A N 1
ATOM 2309 C CA . ARG A 1 292 ? 16.868 -4.304 -20.633 1.00 93.50 292 ARG A CA 1
ATOM 2310 C C . ARG A 1 292 ? 16.649 -5.729 -21.130 1.00 93.50 292 ARG A C 1
ATOM 2312 O O . ARG A 1 292 ? 17.530 -6.296 -21.779 1.00 93.50 292 ARG A O 1
ATOM 2319 N N . HIS A 1 293 ? 15.452 -6.277 -20.937 1.00 93.81 293 HIS A N 1
ATOM 2320 C CA . HIS A 1 293 ? 15.023 -7.533 -21.553 1.00 93.81 293 HIS A CA 1
ATOM 2321 C C . HIS A 1 293 ? 14.578 -7.384 -23.018 1.00 93.81 293 HIS A C 1
ATOM 2323 O O . HIS A 1 293 ? 14.078 -8.344 -23.605 1.00 93.81 293 HIS A O 1
ATOM 2329 N N . ARG A 1 294 ? 14.800 -6.211 -23.634 1.00 87.88 294 ARG A N 1
ATOM 2330 C CA . ARG A 1 294 ? 14.370 -5.854 -24.997 1.00 87.88 294 ARG A CA 1
ATOM 2331 C C . ARG A 1 294 ? 12.856 -5.956 -25.191 1.00 87.88 294 ARG A C 1
ATOM 2333 O O . ARG A 1 294 ? 12.391 -6.155 -26.313 1.00 87.88 294 ARG A O 1
ATOM 2340 N N . GLN A 1 295 ? 12.095 -5.817 -24.108 1.00 90.38 295 GLN A N 1
ATOM 2341 C CA . GLN A 1 295 ? 10.644 -5.720 -24.152 1.00 90.38 295 GLN A CA 1
ATOM 2342 C C . GLN A 1 295 ? 10.287 -4.236 -24.108 1.00 90.38 295 GLN A C 1
ATOM 2344 O O . GLN A 1 295 ? 10.644 -3.533 -23.168 1.00 90.38 295 GLN A O 1
ATOM 2349 N N . VAL A 1 296 ? 9.645 -3.737 -25.167 1.00 92.56 296 VAL A N 1
ATOM 2350 C CA . VAL A 1 296 ? 9.094 -2.378 -25.154 1.00 92.56 296 VAL A CA 1
ATOM 2351 C C . VAL A 1 296 ? 7.744 -2.461 -24.444 1.00 92.56 296 VAL A C 1
ATOM 2353 O O . VAL A 1 296 ? 6.878 -3.179 -24.947 1.00 92.56 296 VAL A O 1
ATOM 2356 N N . PRO A 1 297 ? 7.550 -1.774 -23.309 1.00 92.56 297 PRO A N 1
ATOM 2357 C CA . PRO A 1 297 ? 6.255 -1.747 -22.648 1.00 92.56 297 PRO A CA 1
ATOM 2358 C C . PRO A 1 297 ? 5.217 -1.060 -23.539 1.00 92.56 297 PRO A C 1
ATOM 2360 O O . PRO A 1 297 ? 5.523 -0.078 -24.220 1.00 92.56 297 PRO A O 1
ATOM 2363 N N . ASP A 1 298 ? 3.974 -1.547 -23.495 1.00 94.19 298 ASP A N 1
ATOM 2364 C CA . ASP A 1 298 ? 2.856 -0.976 -24.262 1.00 94.19 298 ASP A CA 1
ATOM 2365 C C . ASP A 1 298 ? 2.605 0.495 -23.897 1.00 94.19 298 ASP A C 1
ATOM 2367 O O . ASP A 1 298 ? 2.234 1.315 -24.739 1.00 94.19 298 ASP A O 1
ATOM 2371 N N . THR A 1 299 ? 2.839 0.840 -22.629 1.00 94.81 299 THR A N 1
ATOM 2372 C CA . THR A 1 299 ? 2.695 2.193 -22.095 1.00 94.81 299 THR A CA 1
ATOM 2373 C C . THR A 1 299 ? 3.874 2.542 -21.202 1.00 94.81 299 THR A C 1
ATOM 2375 O O . THR A 1 299 ? 4.117 1.873 -20.199 1.00 94.81 299 THR A O 1
ATOM 2378 N N . PHE A 1 300 ? 4.569 3.631 -21.524 1.00 95.94 300 PHE A N 1
ATOM 2379 C CA . PHE A 1 300 ? 5.603 4.178 -20.652 1.00 95.94 300 PHE A CA 1
ATOM 2380 C C . PHE A 1 300 ? 4.966 4.919 -19.470 1.00 95.94 300 PHE A C 1
ATOM 2382 O O . PHE A 1 300 ? 4.009 5.676 -19.672 1.00 95.94 300 PHE A O 1
ATOM 2389 N N . PRO A 1 301 ? 5.500 4.772 -18.244 1.00 96.81 301 PRO A N 1
ATOM 2390 C CA . PRO A 1 301 ? 5.110 5.629 -17.136 1.00 96.81 301 PRO A CA 1
ATOM 2391 C C . PRO A 1 301 ? 5.321 7.107 -17.478 1.00 96.81 301 PRO A C 1
ATOM 2393 O O . PRO A 1 301 ? 6.337 7.488 -18.067 1.00 96.81 301 PRO A O 1
ATOM 2396 N N . ALA A 1 302 ? 4.374 7.955 -17.076 1.00 96.12 302 ALA A N 1
ATOM 2397 C CA . ALA A 1 302 ? 4.468 9.393 -17.298 1.00 96.12 302 ALA A CA 1
ATOM 2398 C C . ALA A 1 302 ? 5.753 9.966 -16.669 1.00 96.12 302 ALA A C 1
ATOM 2400 O O . ALA A 1 302 ? 6.034 9.726 -15.493 1.00 96.12 302 ALA A O 1
ATOM 2401 N N . GLY A 1 303 ? 6.520 10.721 -17.460 1.00 95.62 303 GLY A N 1
ATOM 2402 C CA . GLY A 1 303 ? 7.783 11.334 -17.040 1.00 95.62 303 GLY A CA 1
ATOM 2403 C C . GLY A 1 303 ? 9.002 10.406 -17.051 1.00 95.62 303 GLY A C 1
ATOM 2404 O O . GLY A 1 303 ? 10.077 10.856 -16.668 1.00 95.62 303 GLY A O 1
ATOM 2405 N N . TYR A 1 304 ? 8.882 9.141 -17.492 1.00 96.62 304 TYR A N 1
ATOM 2406 C CA . TYR A 1 304 ? 10.035 8.233 -17.594 1.00 96.62 304 TYR A CA 1
ATOM 2407 C C . TYR A 1 304 ? 11.124 8.813 -18.506 1.00 96.62 304 TYR A C 1
ATOM 2409 O O . TYR A 1 304 ? 12.275 8.911 -18.098 1.00 96.62 304 TYR A O 1
ATOM 2417 N N . CYS A 1 305 ? 10.758 9.260 -19.712 1.00 94.69 305 CYS A N 1
ATOM 2418 C CA . CYS A 1 305 ? 11.717 9.806 -20.676 1.00 94.69 305 CYS A CA 1
ATOM 2419 C C . CYS A 1 305 ? 12.464 11.027 -20.116 1.00 94.69 305 CYS A C 1
ATOM 2421 O O . CYS A 1 305 ? 13.694 11.033 -20.132 1.00 94.69 305 CYS A O 1
ATOM 2423 N N . ASP A 1 306 ? 11.734 11.996 -19.557 1.00 94.38 306 ASP A N 1
ATOM 2424 C CA . ASP A 1 306 ? 12.312 13.211 -18.966 1.00 94.38 306 ASP A CA 1
ATOM 2425 C C . ASP A 1 306 ? 13.240 12.865 -17.794 1.00 94.38 306 ASP A C 1
ATOM 2427 O O . ASP A 1 306 ? 14.355 13.374 -17.692 1.00 94.38 306 ASP A O 1
ATOM 2431 N N . PHE A 1 307 ? 12.822 11.928 -16.936 1.00 96.06 307 PHE A N 1
ATOM 2432 C CA . PHE A 1 307 ? 13.649 11.452 -15.833 1.00 96.06 307 PHE A CA 1
ATOM 2433 C C . PHE A 1 307 ? 14.930 10.779 -16.323 1.00 96.06 307 PHE A C 1
ATOM 2435 O O . PHE A 1 307 ? 15.996 11.072 -15.791 1.00 96.06 307 PHE A O 1
ATOM 2442 N N . THR A 1 308 ? 14.854 9.901 -17.329 1.00 95.31 308 THR A N 1
ATOM 2443 C CA . THR A 1 308 ? 16.050 9.239 -17.869 1.00 95.31 308 THR A CA 1
ATOM 2444 C C . THR A 1 308 ? 16.998 10.219 -18.545 1.00 95.31 308 THR A C 1
ATOM 2446 O O . THR A 1 308 ? 18.204 10.037 -18.434 1.00 95.31 308 THR A O 1
ATOM 2449 N N . GLU A 1 309 ? 16.488 11.269 -19.195 1.00 94.19 309 GLU A N 1
ATOM 2450 C CA . GLU A 1 309 ? 17.317 12.337 -19.760 1.00 94.19 309 GLU A CA 1
ATOM 2451 C C . GLU A 1 309 ? 18.108 13.031 -18.643 1.00 94.19 309 GLU A C 1
ATOM 2453 O O . GLU A 1 309 ? 19.335 13.062 -18.695 1.00 94.19 309 GLU A O 1
ATOM 2458 N N . VAL A 1 310 ? 17.432 13.475 -17.579 1.00 94.81 310 VAL A N 1
ATOM 2459 C CA . VAL A 1 310 ? 18.073 14.165 -16.447 1.00 94.81 310 VAL A CA 1
ATOM 2460 C C . VAL A 1 310 ? 19.001 13.240 -15.655 1.00 94.81 310 VAL A C 1
ATOM 2462 O O . VAL A 1 310 ? 20.120 13.635 -15.335 1.00 94.81 310 VAL A O 1
ATOM 2465 N N . PHE A 1 311 ? 18.585 12.005 -15.356 1.00 94.44 311 PHE A N 1
ATOM 2466 C CA . PHE A 1 311 ? 19.414 11.024 -14.644 1.00 94.44 311 PHE A CA 1
ATOM 2467 C C . PHE A 1 311 ? 20.685 10.714 -15.433 1.00 94.44 311 PHE A C 1
ATOM 2469 O O . PHE A 1 311 ? 21.762 10.605 -14.862 1.00 94.44 311 PHE A O 1
ATOM 2476 N N . ASN A 1 312 ? 20.568 10.591 -16.754 1.00 94.19 312 ASN A N 1
ATOM 2477 C CA . ASN A 1 312 ? 21.695 10.209 -17.586 1.00 94.19 312 ASN A CA 1
ATOM 2478 C C . ASN A 1 312 ? 22.577 11.395 -18.010 1.00 94.19 312 ASN A C 1
ATOM 2480 O O . ASN A 1 312 ? 23.624 11.193 -18.630 1.00 94.19 312 ASN A O 1
ATOM 2484 N N . THR A 1 313 ? 22.193 12.633 -17.690 1.00 90.94 313 THR A N 1
ATOM 2485 C CA . THR A 1 313 ? 23.071 13.790 -17.893 1.00 90.94 313 THR A CA 1
ATOM 2486 C C . THR A 1 313 ? 24.232 13.760 -16.893 1.00 90.94 313 THR A C 1
ATOM 2488 O O . THR A 1 313 ? 24.030 13.590 -15.695 1.00 90.94 313 THR A O 1
ATOM 2491 N N . HIS A 1 314 ? 25.463 13.937 -17.388 1.00 74.25 314 HIS A N 1
ATOM 2492 C CA . HIS A 1 314 ? 26.717 13.884 -16.613 1.00 74.25 314 HIS A CA 1
ATOM 2493 C C . HIS A 1 314 ? 27.114 12.499 -16.056 1.00 74.25 314 HIS A C 1
ATOM 2495 O O . HIS A 1 314 ? 27.648 12.393 -14.955 1.00 74.25 314 HIS A O 1
ATOM 2501 N N . ILE A 1 315 ? 26.920 11.440 -16.853 1.00 69.75 315 ILE A N 1
ATOM 2502 C CA . ILE A 1 315 ? 27.357 10.060 -16.548 1.00 69.75 315 ILE A CA 1
ATOM 2503 C C . ILE A 1 315 ? 28.881 9.866 -16.532 1.00 69.75 315 ILE A C 1
ATOM 2505 O O . ILE A 1 315 ? 29.309 8.783 -16.160 1.00 69.75 315 ILE A O 1
ATOM 2509 N N . GLU A 1 316 ? 29.711 10.851 -16.899 1.00 77.88 316 GLU A N 1
ATOM 2510 C CA . GLU A 1 316 ? 31.149 10.622 -17.171 1.00 77.88 316 GLU A CA 1
ATOM 2511 C C . GLU A 1 316 ? 31.887 9.803 -16.087 1.00 77.88 316 GLU A C 1
ATOM 2513 O O . GLU A 1 316 ? 32.763 9.017 -16.439 1.00 77.88 316 GLU A O 1
ATOM 2518 N N . ASP A 1 317 ? 31.443 9.864 -14.823 1.00 75.31 317 ASP A N 1
ATOM 2519 C CA . ASP A 1 317 ? 32.004 9.094 -13.704 1.00 75.31 317 ASP A CA 1
ATOM 2520 C C . ASP A 1 317 ? 31.072 8.036 -13.060 1.00 75.31 317 ASP A C 1
ATOM 2522 O O . ASP A 1 317 ? 31.472 7.388 -12.089 1.00 75.31 317 ASP A O 1
ATOM 2526 N N . ASN A 1 318 ? 29.834 7.838 -13.537 1.00 75.00 318 ASN A N 1
ATOM 2527 C CA . ASN A 1 318 ? 28.851 6.962 -12.879 1.00 75.00 318 ASN A CA 1
ATOM 2528 C C . ASN A 1 318 ? 28.571 5.680 -13.694 1.00 75.00 318 ASN A C 1
ATOM 2530 O O . ASN A 1 318 ? 28.042 5.764 -14.801 1.00 75.00 318 ASN A O 1
ATOM 2534 N N . PRO A 1 319 ? 28.847 4.474 -13.159 1.00 86.56 319 PRO A N 1
ATOM 2535 C CA . PRO A 1 319 ? 28.689 3.218 -13.905 1.00 86.56 319 PRO A CA 1
ATOM 2536 C C . PRO A 1 319 ? 27.227 2.785 -14.108 1.00 86.56 319 PRO A C 1
ATOM 2538 O O . PRO A 1 319 ? 26.959 1.825 -14.832 1.00 86.56 319 PRO A O 1
ATOM 2541 N N . ILE A 1 320 ? 26.279 3.474 -13.470 1.00 91.94 320 ILE A N 1
ATOM 2542 C CA . ILE A 1 320 ? 24.868 3.088 -13.426 1.00 91.94 320 ILE A CA 1
ATOM 2543 C C . ILE A 1 320 ? 24.044 4.121 -14.195 1.00 91.94 320 ILE A C 1
ATOM 2545 O O . ILE A 1 320 ? 24.134 5.317 -13.912 1.00 91.94 320 ILE A O 1
ATOM 2549 N N . CYS A 1 321 ? 23.228 3.679 -15.157 1.00 93.94 321 CYS A N 1
ATOM 2550 C CA . CYS A 1 321 ? 22.325 4.570 -15.884 1.00 93.94 321 CYS A CA 1
ATOM 2551 C C . CYS A 1 321 ? 21.010 3.895 -16.283 1.00 93.94 321 CYS A C 1
ATOM 2553 O O . CYS A 1 321 ? 20.912 2.669 -16.322 1.00 93.94 321 CYS A O 1
ATOM 2555 N N . PHE A 1 322 ? 19.988 4.696 -16.581 1.00 95.50 322 PHE A N 1
ATOM 2556 C CA . PHE A 1 322 ? 18.715 4.179 -17.079 1.00 95.50 322 PHE A CA 1
ATOM 2557 C C . PHE A 1 322 ? 18.771 3.935 -18.590 1.00 95.50 322 PHE A C 1
ATOM 2559 O O . PHE A 1 322 ? 19.359 4.706 -19.349 1.00 95.50 322 PHE A O 1
ATOM 2566 N N . THR A 1 323 ? 18.094 2.889 -19.045 1.00 95.62 323 THR A N 1
ATOM 2567 C CA . THR A 1 323 ? 17.947 2.549 -20.458 1.00 95.62 323 THR A CA 1
ATOM 2568 C C . THR A 1 323 ? 17.097 3.604 -21.144 1.00 95.62 323 THR A C 1
ATOM 2570 O O . THR A 1 323 ? 15.947 3.851 -20.770 1.00 95.62 323 THR A O 1
ATOM 2573 N N . THR A 1 324 ? 17.654 4.200 -22.196 1.00 94.81 324 THR A N 1
ATOM 2574 C CA . THR A 1 324 ? 16.922 5.124 -23.065 1.00 94.81 324 THR A CA 1
ATOM 2575 C C . THR A 1 324 ? 16.416 4.385 -24.297 1.00 94.81 324 THR A C 1
ATOM 2577 O O . THR A 1 324 ? 17.129 3.578 -24.904 1.00 94.81 324 THR A O 1
ATOM 2580 N N . TYR A 1 325 ? 15.163 4.655 -24.662 1.00 94.00 325 TYR A N 1
ATOM 2581 C CA . TYR A 1 325 ? 14.527 4.111 -25.857 1.00 94.00 325 TYR A CA 1
ATOM 2582 C C . TYR A 1 325 ? 14.361 5.216 -26.898 1.00 94.00 325 TYR A C 1
ATOM 2584 O O . TYR A 1 325 ? 13.678 6.214 -26.662 1.00 94.00 325 TYR A O 1
ATOM 2592 N N . ASN A 1 326 ? 14.972 5.039 -28.069 1.00 93.25 326 ASN A N 1
ATOM 2593 C CA . ASN A 1 326 ? 14.809 5.973 -29.175 1.00 93.25 326 ASN A CA 1
ATOM 2594 C C . ASN A 1 326 ? 13.748 5.445 -30.144 1.00 93.25 326 ASN A C 1
ATOM 2596 O O . ASN A 1 326 ? 14.002 4.540 -30.939 1.00 93.25 326 ASN A O 1
ATOM 2600 N N . ALA A 1 327 ? 12.565 6.061 -30.120 1.00 89.88 327 ALA A N 1
ATOM 2601 C CA . ALA A 1 327 ? 11.441 5.663 -30.965 1.00 89.88 327 ALA A CA 1
ATOM 2602 C C . ALA A 1 327 ? 11.745 5.732 -32.475 1.00 89.88 327 ALA A C 1
ATOM 2604 O O . ALA A 1 327 ? 11.164 4.970 -33.248 1.00 89.88 327 ALA A O 1
ATOM 2605 N N . LYS A 1 328 ? 12.663 6.610 -32.911 1.00 93.81 328 LYS A N 1
ATOM 2606 C CA . LYS A 1 328 ? 13.011 6.770 -34.333 1.00 93.81 328 LYS A CA 1
ATOM 2607 C C . LYS A 1 328 ? 13.874 5.620 -34.840 1.00 93.81 328 LYS A C 1
ATOM 2609 O O . LYS A 1 328 ? 13.648 5.126 -35.938 1.00 93.81 328 LYS A O 1
ATOM 2614 N N . THR A 1 329 ? 14.858 5.200 -34.048 1.00 93.69 329 THR A N 1
ATOM 2615 C CA . THR A 1 329 ? 15.783 4.120 -34.426 1.00 93.69 329 THR A CA 1
ATOM 2616 C C . THR A 1 329 ? 15.319 2.747 -33.946 1.00 93.69 329 THR A C 1
ATOM 2618 O O . THR A 1 329 ? 15.901 1.745 -34.351 1.00 93.69 329 THR A O 1
ATOM 2621 N N . LYS A 1 330 ? 14.290 2.692 -33.082 1.00 90.88 330 LYS A N 1
ATOM 2622 C CA . LYS A 1 330 ? 13.854 1.493 -32.342 1.00 90.88 330 LYS A CA 1
ATOM 2623 C C . LYS A 1 330 ? 15.004 0.808 -31.589 1.00 90.88 330 LYS A C 1
ATOM 2625 O O . LYS A 1 330 ? 14.969 -0.395 -31.347 1.00 90.88 330 LYS A O 1
ATOM 2630 N N . GLY A 1 331 ? 16.044 1.572 -31.256 1.00 92.31 331 GLY A N 1
ATOM 2631 C CA . GLY A 1 331 ? 17.225 1.097 -30.548 1.00 92.31 331 GLY A CA 1
ATOM 2632 C C . GLY A 1 331 ? 17.125 1.356 -29.048 1.00 92.31 331 GLY A C 1
ATOM 2633 O O . GLY A 1 331 ? 16.560 2.366 -28.622 1.00 92.31 331 GLY A O 1
ATOM 2634 N N . PHE A 1 332 ? 17.722 0.456 -28.267 1.00 91.44 332 PHE A N 1
ATOM 2635 C CA . PHE A 1 332 ? 17.943 0.617 -26.831 1.00 91.44 332 PHE A CA 1
ATOM 2636 C C . PHE A 1 332 ? 19.406 0.981 -26.592 1.00 91.44 332 PHE A C 1
ATOM 2638 O O . PHE A 1 332 ? 20.295 0.370 -27.191 1.00 91.44 332 PHE A O 1
ATOM 2645 N N . ASN A 1 333 ? 19.663 1.938 -25.706 1.00 91.12 333 ASN A N 1
ATOM 2646 C CA . ASN A 1 333 ? 21.011 2.204 -25.217 1.00 91.12 333 ASN A CA 1
ATOM 2647 C C . ASN A 1 333 ? 21.188 1.539 -23.843 1.00 91.12 333 ASN A C 1
ATOM 2649 O O . ASN A 1 333 ? 20.567 1.970 -22.876 1.00 91.12 333 ASN A O 1
ATOM 2653 N N . LEU A 1 334 ? 21.998 0.477 -23.789 1.00 88.44 334 LEU A N 1
ATOM 2654 C CA . LEU A 1 334 ? 22.161 -0.419 -22.632 1.00 88.44 334 LEU A CA 1
ATOM 2655 C C . LEU A 1 334 ? 23.562 -0.320 -21.998 1.00 88.44 334 LEU A C 1
ATOM 2657 O O . LEU A 1 334 ? 24.040 -1.285 -21.413 1.00 88.44 334 LEU A O 1
ATOM 2661 N N . ASN A 1 335 ? 24.258 0.806 -22.155 1.00 80.50 335 ASN A N 1
ATOM 2662 C CA . ASN A 1 335 ? 25.701 0.907 -21.892 1.00 80.50 335 ASN A CA 1
ATOM 2663 C C . ASN A 1 335 ? 26.118 0.911 -20.401 1.00 80.50 335 ASN A C 1
ATOM 2665 O O . ASN A 1 335 ? 27.217 1.359 -20.088 1.00 80.50 335 ASN A O 1
ATOM 2669 N N . SER A 1 336 ? 25.280 0.441 -19.478 1.00 87.50 336 SER A N 1
ATOM 2670 C CA . SER A 1 336 ? 25.513 0.552 -18.032 1.00 87.50 336 SER A CA 1
ATOM 2671 C C . SER A 1 336 ? 24.892 -0.586 -17.232 1.00 87.50 336 SER A C 1
ATOM 2673 O O . SER A 1 336 ? 24.031 -1.321 -17.732 1.00 87.50 336 SER A O 1
ATOM 2675 N N . ASP A 1 337 ? 25.276 -0.679 -15.962 1.00 89.12 337 ASP A N 1
ATOM 2676 C CA . ASP A 1 337 ? 24.645 -1.581 -15.005 1.00 89.12 337 ASP A CA 1
ATOM 2677 C C . ASP A 1 337 ? 23.189 -1.163 -14.705 1.00 89.12 337 ASP A C 1
ATOM 2679 O O . ASP A 1 337 ? 22.870 0.032 -14.719 1.00 89.12 337 ASP A O 1
ATOM 2683 N N . PRO A 1 338 ? 22.281 -2.131 -14.463 1.00 90.38 338 PRO A N 1
ATOM 2684 C CA . PRO A 1 338 ? 20.880 -1.853 -14.165 1.00 90.38 338 PRO A CA 1
ATOM 2685 C C . PRO A 1 338 ? 20.716 -1.093 -12.854 1.00 90.38 338 PRO A C 1
ATOM 2687 O O . PRO A 1 338 ? 21.288 -1.472 -11.833 1.00 90.38 338 PRO A O 1
ATOM 2690 N N . VAL A 1 339 ? 19.866 -0.065 -12.878 1.00 92.25 339 VAL A N 1
ATOM 2691 C CA . VAL A 1 339 ? 19.461 0.645 -11.664 1.00 92.25 339 VAL A CA 1
ATOM 2692 C C . VAL A 1 339 ? 18.341 -0.148 -11.002 1.00 92.25 339 VAL A C 1
ATOM 2694 O O . VAL A 1 339 ? 17.293 -0.406 -11.598 1.00 92.25 339 VAL A O 1
ATOM 2697 N N . THR A 1 340 ? 18.539 -0.525 -9.747 1.00 91.88 340 THR A N 1
ATOM 2698 C CA . THR A 1 340 ? 17.543 -1.242 -8.956 1.00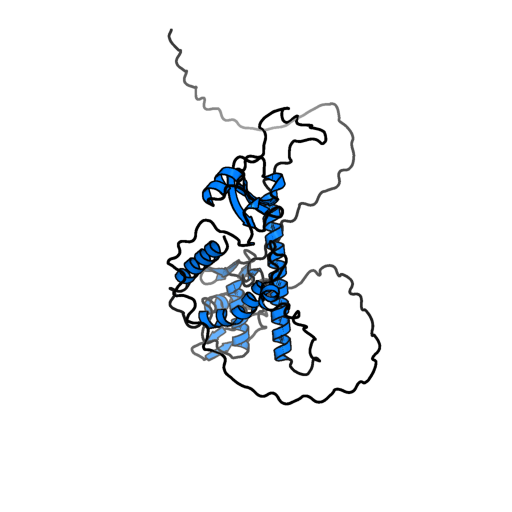 91.88 340 THR A CA 1
ATOM 2699 C C . THR A 1 340 ? 16.893 -0.327 -7.925 1.00 91.88 340 THR A C 1
ATOM 2701 O O . THR A 1 340 ? 17.454 0.668 -7.469 1.00 91.88 340 THR A O 1
ATOM 2704 N N . ILE A 1 341 ? 15.685 -0.688 -7.488 1.00 90.75 341 ILE A N 1
ATOM 2705 C CA . ILE A 1 341 ? 14.959 0.081 -6.469 1.00 90.75 341 ILE A CA 1
ATOM 2706 C C . ILE A 1 341 ? 15.710 0.163 -5.129 1.00 90.75 341 ILE A C 1
ATOM 2708 O O . ILE A 1 341 ? 15.573 1.139 -4.385 1.00 90.75 341 ILE A O 1
ATOM 2712 N N . THR A 1 342 ? 16.527 -0.852 -4.826 1.00 88.50 342 THR A N 1
ATOM 2713 C CA . THR A 1 342 ? 17.358 -0.893 -3.620 1.00 88.50 342 THR A CA 1
ATOM 2714 C C . THR A 1 342 ? 18.402 0.211 -3.603 1.00 88.50 342 THR A C 1
ATOM 2716 O O . THR A 1 342 ? 18.733 0.698 -2.523 1.00 88.50 342 THR A O 1
ATOM 2719 N N . ASP A 1 343 ? 18.829 0.677 -4.774 1.00 90.31 343 ASP A N 1
ATOM 2720 C CA . ASP A 1 343 ? 19.858 1.703 -4.901 1.00 90.31 343 ASP A CA 1
ATOM 2721 C C . ASP A 1 343 ? 19.348 3.104 -4.504 1.00 90.31 343 ASP A C 1
ATOM 2723 O O . ASP A 1 343 ? 20.123 3.987 -4.125 1.00 90.31 343 ASP A O 1
ATOM 2727 N N . PHE A 1 344 ? 18.021 3.290 -4.496 1.00 89.38 344 PHE A N 1
ATOM 2728 C CA . PHE A 1 344 ? 17.345 4.492 -3.993 1.00 89.38 344 PHE A CA 1
ATOM 2729 C C . PHE A 1 344 ? 16.919 4.393 -2.518 1.00 89.38 344 PHE A C 1
ATOM 2731 O O . PHE A 1 344 ? 16.351 5.347 -1.971 1.00 89.38 344 PHE A O 1
ATOM 2738 N N . TYR A 1 345 ? 17.151 3.251 -1.859 1.00 86.94 345 TYR A N 1
ATOM 2739 C CA . TYR A 1 345 ? 16.607 2.920 -0.533 1.00 86.94 345 TYR A CA 1
ATOM 2740 C C . TYR A 1 345 ? 15.107 3.187 -0.408 1.00 86.94 345 TYR A C 1
ATOM 2742 O O . TYR A 1 345 ? 14.637 3.777 0.577 1.00 86.94 345 TYR A O 1
ATOM 2750 N N . ILE A 1 346 ? 14.361 2.798 -1.434 1.00 85.12 346 ILE A N 1
ATOM 2751 C CA . ILE A 1 346 ? 12.908 2.812 -1.396 1.00 85.12 346 ILE A CA 1
ATOM 2752 C C . ILE A 1 346 ? 12.477 1.467 -0.821 1.00 85.12 346 ILE A C 1
ATOM 2754 O O . ILE A 1 346 ? 12.763 0.411 -1.385 1.00 85.12 346 ILE A O 1
ATOM 2758 N N . THR A 1 347 ? 11.819 1.496 0.334 1.00 84.81 347 THR A N 1
ATOM 2759 C CA . THR A 1 347 ? 11.223 0.294 0.920 1.00 84.81 347 THR A CA 1
ATOM 2760 C C . THR A 1 347 ? 9.819 0.081 0.364 1.00 84.81 347 THR A C 1
ATOM 2762 O O . THR A 1 347 ? 9.172 1.025 -0.081 1.00 84.81 347 THR A O 1
ATOM 2765 N N . GLU A 1 348 ? 9.289 -1.142 0.439 1.00 81.12 348 GLU A N 1
ATOM 2766 C CA . GLU A 1 348 ? 7.896 -1.416 0.040 1.00 81.12 348 GLU A CA 1
ATOM 2767 C C . GLU A 1 348 ? 6.862 -0.555 0.798 1.00 81.12 348 GLU A C 1
ATOM 2769 O O . GLU A 1 348 ? 5.747 -0.356 0.315 1.00 81.12 348 GLU A O 1
ATOM 2774 N N . GLU A 1 349 ? 7.216 -0.044 1.985 1.00 78.88 349 GLU A N 1
ATOM 2775 C CA . GLU A 1 349 ? 6.390 0.894 2.756 1.00 78.88 349 GLU A CA 1
ATOM 2776 C C . GLU A 1 349 ? 6.323 2.278 2.084 1.00 78.88 349 GLU A C 1
ATOM 2778 O O . GLU A 1 349 ? 5.264 2.906 2.084 1.00 78.88 349 GLU A O 1
ATOM 2783 N N . ASP A 1 350 ? 7.417 2.728 1.460 1.00 78.69 350 ASP A N 1
ATOM 2784 C CA . ASP A 1 350 ? 7.539 4.053 0.831 1.00 78.69 350 ASP A CA 1
ATOM 2785 C C . ASP A 1 350 ? 6.817 4.143 -0.521 1.00 78.69 350 ASP A C 1
ATOM 2787 O O . ASP A 1 350 ? 6.335 5.206 -0.908 1.00 78.69 350 ASP A O 1
ATOM 2791 N N . ILE A 1 351 ? 6.697 3.024 -1.242 1.00 80.25 351 ILE A N 1
ATOM 2792 C CA . ILE A 1 351 ? 5.991 2.944 -2.537 1.00 80.25 351 ILE A CA 1
ATOM 2793 C C . ILE A 1 351 ? 4.476 3.166 -2.337 1.00 80.25 351 ILE A C 1
ATOM 2795 O O . ILE A 1 351 ? 3.730 3.328 -3.299 1.00 80.25 351 ILE A O 1
ATOM 2799 N N . GLY A 1 352 ? 3.982 3.154 -1.090 1.00 67.06 352 GLY A N 1
ATOM 2800 C CA . GLY A 1 352 ? 2.547 3.197 -0.789 1.00 67.06 352 GLY A CA 1
ATOM 2801 C C . GLY A 1 352 ? 1.804 1.943 -1.262 1.00 67.06 352 GLY A C 1
ATOM 2802 O O . GLY A 1 352 ? 0.581 1.881 -1.197 1.00 67.06 352 GLY A O 1
ATOM 2803 N N . SER A 1 353 ? 2.547 0.925 -1.717 1.00 52.28 353 SER A N 1
ATOM 2804 C CA . SER A 1 353 ? 2.012 -0.362 -2.173 1.00 52.28 353 SER A CA 1
ATOM 2805 C C . SER A 1 353 ? 1.591 -1.264 -1.011 1.00 52.28 353 SER A C 1
ATOM 2807 O O . SER A 1 353 ? 0.924 -2.275 -1.221 1.00 52.28 353 SER A O 1
ATOM 2809 N N . LYS A 1 354 ? 1.920 -0.886 0.232 1.00 45.75 354 LYS A N 1
ATOM 2810 C CA . LYS A 1 354 ? 1.340 -1.478 1.437 1.00 45.75 354 LYS A CA 1
ATOM 2811 C C . LYS A 1 354 ? 0.252 -0.557 2.000 1.00 45.75 354 LYS A C 1
ATOM 2813 O O . LYS A 1 354 ? 0.544 0.608 2.272 1.00 45.75 354 LYS A O 1
ATOM 2818 N N . PRO A 1 355 ? -0.979 -1.047 2.244 1.00 37.12 355 PRO A N 1
ATOM 2819 C CA . PRO A 1 355 ? -1.957 -0.296 3.023 1.00 37.12 355 PRO A CA 1
ATOM 2820 C C . PRO A 1 355 ? -1.342 0.045 4.389 1.00 37.12 355 PRO A C 1
ATOM 2822 O O . PRO A 1 355 ? -0.840 -0.838 5.080 1.00 37.12 355 PRO A O 1
ATOM 2825 N N . HIS A 1 356 ? -1.331 1.335 4.738 1.00 35.84 356 HIS A N 1
ATOM 2826 C CA . HIS A 1 356 ? -0.612 1.902 5.884 1.00 35.84 356 HIS A CA 1
ATOM 2827 C C . HIS A 1 356 ? -0.716 1.063 7.173 1.00 35.84 356 HIS A C 1
ATOM 2829 O O . HIS A 1 356 ? -1.702 1.140 7.913 1.00 35.84 356 HIS A O 1
ATOM 2835 N N . ALA A 1 357 ? 0.363 0.356 7.510 1.00 43.19 357 ALA A N 1
ATOM 2836 C CA . ALA A 1 357 ? 0.615 -0.095 8.869 1.00 43.19 357 ALA A CA 1
ATOM 2837 C C . ALA A 1 357 ? 1.206 1.080 9.665 1.00 43.19 357 ALA A C 1
ATOM 2839 O O . ALA A 1 357 ? 2.219 1.669 9.294 1.00 43.19 357 ALA A O 1
ATOM 2840 N N . ASN A 1 358 ? 0.544 1.470 10.755 1.00 38.66 358 ASN A N 1
ATOM 2841 C CA . ASN A 1 358 ? 1.014 2.559 11.608 1.00 38.66 358 ASN A CA 1
ATOM 2842 C C . ASN A 1 358 ? 2.224 2.111 12.440 1.00 38.66 358 ASN A C 1
ATOM 2844 O O . ASN A 1 358 ? 2.088 1.231 13.289 1.00 38.66 358 ASN A O 1
ATOM 2848 N N . LYS A 1 359 ? 3.370 2.773 12.253 1.00 42.53 359 LYS A N 1
ATOM 2849 C CA . LYS A 1 359 ? 4.581 2.605 13.071 1.00 42.53 359 LYS A CA 1
ATOM 2850 C C . LYS A 1 359 ? 4.444 3.380 14.402 1.00 42.53 359 LYS A C 1
ATOM 2852 O O . LYS A 1 359 ? 3.957 4.514 14.384 1.00 42.53 359 LYS A O 1
ATOM 2857 N N . PRO A 1 360 ? 4.808 2.798 15.562 1.00 40.28 360 PRO A N 1
ATOM 2858 C CA . PRO A 1 360 ? 4.665 3.433 16.874 1.00 40.28 360 PRO A CA 1
ATOM 2859 C C . PRO A 1 360 ? 5.778 4.460 17.136 1.00 40.28 360 PRO A C 1
ATOM 2861 O O . PRO A 1 360 ? 6.918 4.275 16.721 1.00 40.28 360 PRO A O 1
ATOM 2864 N N . ALA A 1 361 ? 5.441 5.537 17.850 1.00 38.22 361 ALA A N 1
ATOM 2865 C CA . ALA A 1 361 ? 6.394 6.556 18.289 1.00 38.22 361 ALA A CA 1
ATOM 2866 C C . ALA A 1 361 ? 7.408 5.981 19.297 1.00 38.22 361 ALA A C 1
ATOM 2868 O O . ALA A 1 361 ? 6.989 5.429 20.318 1.00 38.22 361 ALA A O 1
ATOM 2869 N N . CYS A 1 362 ? 8.705 6.144 19.007 1.00 36.03 362 CYS A N 1
ATOM 2870 C CA . CYS A 1 362 ? 9.818 5.874 19.920 1.00 36.03 362 CYS A CA 1
ATOM 2871 C C . CYS A 1 362 ? 10.066 7.061 20.864 1.00 36.03 362 CYS A C 1
ATOM 2873 O O . CYS A 1 362 ? 9.981 8.221 20.461 1.00 36.03 362 CYS A O 1
ATOM 2875 N N . GLU A 1 363 ? 10.359 6.714 22.115 1.00 38.25 363 GLU A N 1
ATOM 2876 C CA . GLU A 1 363 ? 10.673 7.568 23.265 1.00 38.25 363 GLU A CA 1
ATOM 2877 C C . GLU A 1 363 ? 12.099 8.162 23.223 1.00 38.25 363 GLU A C 1
ATOM 2879 O O . GLU A 1 363 ? 12.966 7.621 22.535 1.00 38.25 363 GLU A O 1
ATOM 2884 N N . PRO A 1 364 ? 12.365 9.248 23.977 1.00 47.38 364 PRO A N 1
ATOM 2885 C CA . PRO A 1 364 ? 13.696 9.839 24.125 1.00 47.38 364 PRO A CA 1
ATOM 2886 C C . PRO A 1 364 ? 14.575 9.090 25.150 1.00 47.38 364 PRO A C 1
ATOM 2888 O O . PRO A 1 364 ? 14.133 8.788 26.257 1.00 47.38 364 PRO A O 1
ATOM 2891 N N . GLU A 1 365 ? 15.847 8.850 24.806 1.00 38.91 365 GLU A N 1
ATOM 2892 C CA . GLU A 1 365 ? 16.849 8.251 25.702 1.00 38.91 365 GLU A CA 1
ATOM 2893 C C . GLU A 1 365 ? 17.233 9.172 26.877 1.00 38.91 365 GLU A C 1
ATOM 2895 O O . GLU A 1 365 ? 17.601 10.339 26.719 1.00 38.91 365 GLU A O 1
ATOM 2900 N N . THR A 1 366 ? 17.192 8.604 28.083 1.00 42.22 366 THR A N 1
ATOM 2901 C CA . THR A 1 366 ? 17.570 9.213 29.364 1.00 42.22 366 THR A CA 1
ATOM 2902 C C . THR A 1 366 ? 19.067 9.074 29.671 1.00 42.22 366 THR A C 1
ATOM 2904 O O . THR A 1 366 ? 19.586 7.962 29.750 1.00 42.22 366 THR A O 1
ATOM 2907 N N . LYS A 1 367 ? 19.748 10.196 29.959 1.00 42.59 367 LYS A N 1
ATOM 2908 C CA . LYS A 1 367 ? 21.076 10.233 30.615 1.00 42.59 367 LYS A CA 1
ATOM 2909 C C . LYS A 1 367 ? 20.973 9.905 32.119 1.00 42.59 367 LYS A C 1
ATOM 2911 O O . LYS A 1 367 ? 20.000 10.319 32.754 1.00 42.59 367 LYS A O 1
ATOM 2916 N N . PRO A 1 368 ? 21.977 9.244 32.731 1.00 47.94 368 PRO A N 1
ATOM 2917 C CA . PRO A 1 368 ? 21.943 8.884 34.144 1.00 47.94 368 PRO A CA 1
ATOM 2918 C C . PRO A 1 368 ? 22.291 10.075 35.048 1.00 47.94 368 PRO A C 1
ATOM 2920 O O . PRO A 1 368 ? 23.265 10.798 34.838 1.00 47.94 368 PRO A O 1
ATOM 2923 N N . ARG A 1 369 ? 21.472 10.255 36.087 1.00 39.88 369 ARG A N 1
ATOM 2924 C CA . ARG A 1 369 ? 21.620 11.259 37.145 1.00 39.88 369 ARG A CA 1
ATOM 2925 C C . ARG A 1 369 ? 22.607 10.741 38.193 1.00 39.88 369 ARG A C 1
ATOM 2927 O O . ARG A 1 369 ? 22.352 9.720 38.825 1.00 39.88 369 ARG A O 1
ATOM 2934 N N . GLY A 1 370 ? 23.699 11.466 38.415 1.00 44.38 370 GLY A N 1
ATOM 2935 C CA . GLY A 1 370 ? 24.665 11.169 39.466 1.00 44.38 370 GLY A CA 1
ATOM 2936 C C . GLY A 1 370 ? 25.156 12.427 40.179 1.00 44.38 370 GLY A C 1
ATOM 2937 O O . GLY A 1 370 ? 25.826 13.249 39.571 1.00 44.38 370 GLY A O 1
ATOM 2938 N N . LYS A 1 371 ? 24.886 12.457 41.490 1.00 39.97 371 LYS A N 1
ATOM 2939 C CA . LYS A 1 371 ? 25.606 13.145 42.582 1.00 39.97 371 LYS A CA 1
ATOM 2940 C C . LYS A 1 371 ? 25.326 14.634 42.875 1.00 39.97 371 LYS A C 1
ATOM 2942 O O . LYS A 1 371 ? 25.610 15.541 42.108 1.00 39.97 371 LYS A O 1
ATOM 2947 N N . LYS A 1 372 ? 24.802 14.800 44.099 1.00 45.47 372 LYS A N 1
ATOM 2948 C CA . LYS A 1 372 ? 24.764 15.967 44.997 1.00 45.47 372 LYS A CA 1
ATOM 2949 C C . LYS A 1 372 ? 26.137 16.630 45.200 1.00 45.47 372 LYS A C 1
ATOM 2951 O O . LYS A 1 372 ? 27.129 15.910 45.279 1.00 45.47 372 LYS A O 1
ATOM 2956 N N . CYS A 1 373 ? 26.094 17.948 45.448 1.00 33.03 373 CYS A N 1
ATOM 2957 C CA . CYS A 1 373 ? 26.801 18.776 46.463 1.00 33.03 373 CYS A CA 1
ATOM 2958 C C . CYS A 1 373 ? 27.137 20.184 45.881 1.00 33.03 373 CYS A C 1
ATOM 2960 O O . CYS A 1 373 ? 26.890 20.396 44.698 1.00 33.03 373 CYS A O 1
ATOM 2962 N N . PRO A 1 374 ? 27.550 21.186 46.686 1.00 48.81 374 PRO A N 1
ATOM 2963 C CA . PRO A 1 374 ? 26.691 22.226 47.257 1.00 48.81 374 PRO A CA 1
ATOM 2964 C C . PRO A 1 374 ? 27.028 23.641 46.725 1.00 48.81 374 PRO A C 1
ATOM 2966 O O . PRO A 1 374 ? 27.890 23.811 45.869 1.00 48.81 374 PRO A O 1
ATOM 2969 N N . ALA A 1 375 ? 26.307 24.648 47.230 1.00 43.09 375 ALA A N 1
ATOM 2970 C CA . ALA A 1 375 ? 26.463 26.075 46.928 1.00 43.09 375 ALA A CA 1
ATOM 2971 C C . ALA A 1 375 ? 27.899 26.617 47.107 1.00 43.09 375 ALA A C 1
ATOM 2973 O O . ALA A 1 375 ? 28.636 26.096 47.945 1.00 43.09 375 ALA A O 1
ATOM 2974 N N . PRO A 1 376 ? 28.245 27.733 46.433 1.00 47.47 376 PRO A N 1
ATOM 2975 C CA . PRO A 1 376 ? 29.319 28.597 46.904 1.00 47.47 376 PRO A CA 1
ATOM 2976 C C . PRO A 1 376 ? 28.883 30.049 47.160 1.00 47.47 376 PRO A C 1
ATOM 2978 O O . PRO A 1 376 ? 28.157 30.671 46.383 1.00 47.47 376 PRO A O 1
ATOM 2981 N N . GLU A 1 377 ? 29.401 30.565 48.274 1.00 38.22 377 GLU A N 1
ATOM 2982 C CA . GLU A 1 377 ? 29.469 31.966 48.684 1.00 38.22 377 GLU A CA 1
ATOM 2983 C C . GLU A 1 377 ? 30.515 32.782 47.895 1.00 38.22 377 GLU A C 1
ATOM 2985 O O . GLU A 1 377 ? 31.545 32.273 47.463 1.00 38.22 377 GLU A O 1
ATOM 2990 N N . SER A 1 378 ? 30.212 34.080 47.783 1.00 43.12 378 SER A N 1
ATOM 2991 C CA . SER A 1 378 ? 31.058 35.292 47.806 1.00 43.12 378 SER A CA 1
ATOM 2992 C C . SER A 1 378 ? 32.546 35.265 47.376 1.00 43.12 378 SER A C 1
ATOM 2994 O O . SER A 1 378 ? 33.377 34.654 48.042 1.00 43.12 378 SER A O 1
ATOM 2996 N N . ASN A 1 379 ? 32.918 36.119 46.401 1.00 37.09 379 ASN A N 1
ATOM 2997 C CA . ASN A 1 379 ? 33.658 37.400 46.588 1.00 37.09 379 ASN A CA 1
ATOM 2998 C C . ASN A 1 379 ? 34.389 37.898 45.303 1.00 37.09 379 ASN A C 1
ATOM 3000 O O . ASN A 1 379 ? 35.208 37.173 44.761 1.00 37.09 379 ASN A O 1
ATOM 3004 N N . LYS A 1 380 ? 34.067 39.148 44.878 1.00 40.38 380 LYS A N 1
ATOM 3005 C CA . LYS A 1 380 ? 34.888 40.330 44.425 1.00 40.38 380 LYS A CA 1
ATOM 3006 C C . LYS A 1 380 ? 36.281 40.165 43.725 1.00 40.38 380 LYS A C 1
ATOM 3008 O O . LYS A 1 380 ? 36.964 39.200 44.028 1.00 40.38 380 LYS A O 1
ATOM 3013 N N . PRO A 1 381 ? 36.887 41.217 43.088 1.00 52.81 381 PRO A N 1
ATOM 3014 C CA . PRO A 1 381 ? 36.424 42.349 42.231 1.00 52.81 381 PRO A CA 1
ATOM 3015 C C . PRO A 1 381 ? 37.220 42.548 40.881 1.00 52.81 381 PRO A C 1
ATOM 3017 O O . PRO A 1 381 ? 38.309 42.013 40.750 1.00 52.81 381 PRO A O 1
ATOM 3020 N N . THR A 1 382 ? 36.655 43.365 39.952 1.00 37.75 382 THR A N 1
ATOM 3021 C CA . THR A 1 382 ? 37.170 44.369 38.929 1.00 37.75 382 THR A CA 1
ATOM 3022 C C . THR A 1 382 ? 38.651 44.377 38.405 1.00 37.75 382 THR A C 1
ATOM 3024 O O . THR A 1 382 ? 39.499 43.801 39.070 1.00 37.75 382 THR A O 1
ATOM 3027 N N . PRO A 1 383 ? 39.064 45.140 37.333 1.00 57.06 383 PRO A N 1
ATOM 3028 C CA . PRO A 1 383 ? 38.330 46.033 36.399 1.00 57.06 383 PRO A CA 1
ATOM 3029 C C . PRO A 1 383 ? 38.732 46.072 34.883 1.00 57.06 383 PRO A C 1
ATOM 3031 O O . PRO A 1 383 ? 39.733 45.518 34.447 1.00 57.06 383 PRO A O 1
ATOM 3034 N N . SER A 1 384 ? 37.952 46.892 34.146 1.00 36.38 384 SER A N 1
ATOM 3035 C CA . SER A 1 384 ? 38.279 47.786 32.997 1.00 36.38 384 SER A CA 1
ATOM 3036 C C . SER A 1 384 ? 38.562 47.224 31.590 1.00 36.38 384 SER A C 1
ATOM 3038 O O . SER A 1 384 ? 39.569 46.567 31.367 1.00 36.38 384 SER A O 1
ATOM 3040 N N . SER A 1 385 ? 37.798 47.655 30.569 1.00 37.66 385 SER A N 1
ATOM 3041 C CA . SER A 1 385 ? 38.042 48.877 29.757 1.00 37.66 385 SER A CA 1
ATOM 3042 C C . SER A 1 385 ? 37.115 48.980 28.513 1.00 37.66 385 SER A C 1
ATOM 3044 O O . SER A 1 385 ? 36.815 47.959 27.910 1.00 37.66 385 SER A O 1
ATOM 3046 N N . SER A 1 386 ? 36.676 50.224 28.203 1.00 35.03 386 SER A N 1
ATOM 3047 C CA . SER A 1 386 ? 36.382 50.890 26.890 1.00 35.03 386 SER A CA 1
ATOM 3048 C C . SER A 1 386 ? 35.632 50.136 25.766 1.00 35.03 386 SER A C 1
ATOM 3050 O O . SER A 1 386 ? 35.939 48.990 25.496 1.00 35.03 386 SER A O 1
ATOM 3052 N N . SER A 1 387 ? 34.717 50.682 24.950 1.00 35.47 387 SER A N 1
ATOM 3053 C CA . SER A 1 387 ? 34.319 52.025 24.462 1.00 35.47 387 SER A CA 1
ATOM 3054 C C . SER A 1 387 ? 32.949 51.823 23.737 1.00 35.47 387 SER A C 1
ATOM 3056 O O . SER A 1 387 ? 32.709 50.731 23.237 1.00 35.47 387 SER A O 1
ATOM 3058 N N . SER A 1 388 ? 31.930 52.695 23.697 1.00 36.25 388 SER A N 1
ATOM 3059 C CA . SER A 1 388 ? 31.757 53.995 23.002 1.00 36.25 388 SER A CA 1
ATOM 3060 C C . SER A 1 388 ? 30.382 54.024 22.288 1.00 36.25 388 SER A C 1
ATOM 3062 O O . SER A 1 388 ? 30.024 53.045 21.640 1.00 36.25 388 SER A O 1
ATOM 3064 N N . ASN A 1 389 ? 29.735 55.201 22.327 1.00 38.47 389 ASN A N 1
ATOM 3065 C CA . ASN A 1 389 ? 28.652 55.752 21.473 1.00 38.47 389 ASN A CA 1
ATOM 3066 C C . ASN A 1 389 ? 27.205 55.328 21.820 1.00 38.47 389 ASN A C 1
ATOM 3068 O O . ASN A 1 389 ? 26.821 54.187 21.609 1.00 38.47 389 ASN A O 1
ATOM 3072 N N . VAL A 1 390 ? 26.391 56.140 22.517 1.00 39.75 390 VAL A N 1
ATOM 3073 C CA . VAL A 1 390 ? 25.742 57.437 22.167 1.00 39.75 390 VAL A CA 1
ATOM 3074 C C . VAL A 1 390 ? 24.709 57.307 21.039 1.00 39.75 390 VAL A C 1
ATOM 3076 O O . VAL A 1 390 ? 25.092 57.280 19.879 1.00 39.75 390 VAL A O 1
ATOM 3079 N N . PHE A 1 391 ? 23.414 57.309 21.391 1.00 37.62 391 PHE A N 1
ATOM 3080 C CA . PHE A 1 391 ? 22.379 58.182 20.806 1.00 37.62 391 PHE A CA 1
ATOM 3081 C C . PHE A 1 391 ? 21.111 58.193 21.691 1.00 37.62 391 PHE A C 1
ATOM 3083 O O . PHE A 1 391 ? 20.756 57.199 22.319 1.00 37.62 391 PHE A O 1
ATOM 3090 N N . THR A 1 392 ? 20.502 59.371 21.786 1.00 42.75 392 THR A N 1
ATOM 3091 C CA . THR A 1 392 ? 19.438 59.832 22.696 1.00 42.75 392 THR A CA 1
ATOM 3092 C C . THR A 1 392 ? 18.021 59.313 22.362 1.00 42.75 392 THR A C 1
ATOM 3094 O O . THR A 1 392 ? 17.788 58.866 21.241 1.00 42.75 392 THR A O 1
ATOM 3097 N N . PRO A 1 393 ? 17.060 59.383 23.314 1.00 51.00 393 PRO A N 1
ATOM 3098 C CA . PRO A 1 393 ? 15.766 58.698 23.237 1.00 51.00 393 PRO A CA 1
ATOM 3099 C C . PRO A 1 393 ? 14.612 59.583 22.728 1.00 51.00 393 PRO A C 1
ATOM 3101 O O . PRO A 1 393 ? 14.587 60.792 22.955 1.00 51.00 393 PRO A O 1
ATOM 3104 N N . LEU A 1 394 ? 13.611 58.948 22.109 1.00 42.72 394 LEU A N 1
ATOM 3105 C CA . LEU A 1 394 ? 12.314 59.540 21.762 1.00 42.72 394 LEU A CA 1
ATOM 3106 C C . LEU A 1 394 ? 11.308 59.237 22.884 1.00 42.72 394 LEU A C 1
ATOM 3108 O O . LEU A 1 394 ? 10.958 58.084 23.129 1.00 42.72 394 LEU A O 1
ATOM 3112 N N . ILE A 1 395 ? 10.888 60.292 23.581 1.00 46.34 395 ILE A N 1
ATOM 3113 C CA . ILE A 1 395 ? 9.846 60.294 24.612 1.00 46.34 395 ILE A CA 1
ATOM 3114 C C . ILE A 1 395 ? 8.485 60.366 23.910 1.00 46.34 395 ILE A C 1
ATOM 3116 O O . ILE A 1 395 ? 8.252 61.273 23.114 1.00 46.34 395 ILE A O 1
ATOM 3120 N N . VAL A 1 396 ? 7.586 59.430 24.217 1.00 57.19 396 VAL A N 1
ATOM 3121 C CA . VAL A 1 396 ? 6.155 59.512 23.891 1.00 57.19 396 VAL A CA 1
ATOM 3122 C C . VAL A 1 396 ? 5.393 59.456 25.212 1.00 57.19 396 VAL A C 1
ATOM 3124 O O . VAL A 1 396 ? 5.454 58.456 25.926 1.00 57.19 396 VAL A O 1
ATOM 3127 N N . GLU A 1 397 ? 4.728 60.557 25.554 1.00 57.34 397 GLU A N 1
ATOM 3128 C CA . GLU A 1 397 ? 3.861 60.684 26.729 1.00 57.34 397 GLU A CA 1
ATOM 3129 C C . GLU A 1 397 ? 2.558 59.872 26.565 1.00 57.34 397 GLU A C 1
ATOM 3131 O O . GLU A 1 397 ? 1.967 59.871 25.480 1.00 57.34 397 GLU A O 1
ATOM 3136 N N . PRO A 1 398 ? 2.058 59.215 27.629 1.00 63.28 398 PRO A N 1
ATOM 3137 C CA . PRO A 1 398 ? 0.739 58.596 27.635 1.00 63.28 398 PRO A CA 1
ATOM 3138 C C . PRO A 1 398 ? -0.381 59.573 28.042 1.00 63.28 398 PRO A C 1
ATOM 3140 O O . PRO A 1 398 ? -0.267 60.361 28.978 1.00 63.28 398 PRO A O 1
ATOM 3143 N N . LYS A 1 399 ? -1.497 59.460 27.318 1.00 56.75 399 LYS A N 1
ATOM 3144 C CA . LYS A 1 399 ? -2.761 60.201 27.452 1.00 56.75 399 LYS A CA 1
ATOM 3145 C C . LYS A 1 399 ? -3.545 59.781 28.719 1.00 56.75 399 LYS A C 1
ATOM 3147 O O . LYS A 1 399 ? -3.622 58.581 28.973 1.00 56.75 399 LYS A O 1
ATOM 3152 N N . PRO A 1 400 ? -4.164 60.711 29.476 1.00 67.19 400 PRO A N 1
ATOM 3153 C CA . PRO A 1 400 ? -4.868 60.397 30.725 1.00 67.19 400 PRO A CA 1
ATOM 3154 C C . PRO A 1 400 ? -6.314 59.897 30.533 1.00 67.19 400 PRO A C 1
ATOM 3156 O O . PRO A 1 400 ? -7.036 60.353 29.642 1.00 67.19 400 PRO A O 1
ATOM 3159 N N . GLU A 1 401 ? -6.721 58.973 31.411 1.00 59.06 401 GLU A N 1
ATOM 3160 C CA . GLU A 1 401 ? -8.090 58.468 31.608 1.00 59.06 401 GLU A CA 1
ATOM 3161 C C . GLU A 1 401 ? -9.033 59.539 32.199 1.00 59.06 401 GLU A C 1
ATOM 3163 O O . GLU A 1 401 ? -8.598 60.356 33.016 1.00 59.06 401 GLU A O 1
ATOM 3168 N N . PRO A 1 402 ? -10.333 59.540 31.845 1.00 67.31 402 PRO A N 1
ATOM 3169 C CA . PRO A 1 402 ? -11.316 60.435 32.442 1.00 67.31 402 PRO A CA 1
ATOM 3170 C C . PRO A 1 402 ? -11.917 59.876 33.741 1.00 67.31 402 PRO A C 1
ATOM 3172 O O . PRO A 1 402 ? -12.366 58.732 33.815 1.00 67.31 402 PRO A O 1
ATOM 3175 N N . ALA A 1 403 ? -11.962 60.748 34.748 1.00 55.03 403 ALA A N 1
ATOM 3176 C CA . ALA A 1 403 ? -12.588 60.542 36.044 1.00 55.03 403 ALA A CA 1
ATOM 3177 C C . ALA A 1 403 ? -14.114 60.373 35.947 1.00 55.03 403 ALA A C 1
ATOM 3179 O O . ALA A 1 403 ? -14.795 61.093 35.214 1.00 55.03 403 ALA A O 1
ATOM 3180 N N . ALA A 1 404 ? -14.638 59.450 36.753 1.00 54.41 404 ALA A N 1
ATOM 3181 C CA . ALA A 1 404 ? -16.058 59.297 37.028 1.00 54.41 404 ALA A CA 1
ATOM 3182 C C . ALA A 1 404 ? -16.581 60.496 37.840 1.00 54.41 404 ALA A C 1
ATOM 3184 O O . ALA A 1 404 ? -16.021 60.846 38.881 1.00 54.41 404 ALA A O 1
ATOM 3185 N N . MET A 1 405 ? -17.656 61.113 37.350 1.00 56.97 405 MET A N 1
ATOM 3186 C CA . MET A 1 405 ? -18.492 62.047 38.100 1.00 56.97 405 MET A CA 1
ATOM 3187 C C . MET A 1 405 ? -19.570 61.277 38.874 1.00 56.97 405 MET A C 1
ATOM 3189 O O . MET A 1 405 ? -20.129 60.316 38.351 1.00 56.97 405 MET A O 1
ATOM 3193 N N . HIS A 1 406 ? -19.771 61.759 40.102 1.00 55.12 406 HIS A N 1
ATOM 3194 C CA . HIS A 1 406 ? -20.829 61.549 41.098 1.00 55.12 406 HIS A CA 1
ATOM 3195 C C . HIS A 1 406 ? -22.111 60.807 40.716 1.00 55.12 406 HIS A C 1
ATOM 3197 O O . HIS A 1 406 ? -22.741 61.173 39.699 1.00 55.12 406 HIS A O 1
#

Solvent-accessible surface area (backbone atoms only — not comparable to full-atom values): 27242 Å² total; per-residue (Å²): 109,68,69,58,52,50,48,53,49,50,53,56,47,55,71,62,62,79,53,97,66,66,76,68,54,56,64,70,53,62,72,54,48,66,58,52,52,50,51,60,38,62,41,65,39,85,90,77,70,46,25,56,41,33,75,76,67,77,43,71,80,72,74,83,76,78,71,77,67,70,80,81,80,50,60,69,62,50,52,53,53,51,52,54,50,51,51,51,52,53,51,50,54,51,53,54,52,51,50,52,51,50,52,50,58,63,51,71,76,58,70,81,71,90,73,55,97,83,68,74,75,75,71,74,85,85,81,87,83,68,80,63,62,62,43,68,67,39,46,45,51,45,47,85,65,23,30,34,35,34,33,34,72,86,74,48,77,49,76,45,48,44,88,82,43,72,85,42,81,45,48,60,60,50,31,57,75,70,73,46,97,54,62,84,78,48,88,60,77,62,73,60,68,92,79,72,80,89,84,76,81,84,80,80,83,83,80,84,88,83,84,89,89,76,93,76,90,77,84,87,81,80,87,83,78,90,81,86,90,80,86,91,81,85,90,82,85,85,77,91,76,83,88,77,86,80,85,71,72,70,83,47,95,48,48,45,77,77,49,82,39,36,35,38,39,46,32,86,86,78,72,43,77,46,79,41,45,35,43,54,54,46,52,46,31,53,50,36,54,38,47,73,70,72,40,80,68,97,70,79,64,89,62,45,68,62,48,41,54,46,69,48,56,84,44,91,87,50,70,62,42,66,60,47,75,40,82,88,76,74,43,74,50,72,94,44,46,84,60,52,50,68,44,72,68,54,48,67,70,42,42,60,78,41,83,85,76,84,80,81,87,82,82,84,89,82,80,87,89,80,86,91,84,83,90,84,83,89,82,89,82,90,86,90,81,90,86,86,85,90,87,86,86,88,86,79,85,85,84,85,84,84,82,85,78,135

Sequence (406 aa):
MLVRLLNLFLKKFINFMDYPNILLVTEMFCSPLPAIEFAINSARSESTGYVPFFLNTGRMPRSMIWTSAKSDKYPTVRMFTIQRKLALISAHDSILAAQVKKTRNANRKRQLAPFKENDLFSLGDESEGEWAVDKILSHSGSKENVIFEILWLASDITWLPYHQISHSNALPVYLDLLGISGISERSSPLITLPFCDKHTLSHTLSLCTTMFDTNIILPDAPPITALDQVDPAPVISVGKKLPRILPHSIIHTQIKRLSCTNFLATDPIKEEKYFFHAGQMASFCSTDAELRHRQVPDTFPAGYCDFTEVFNTHIEDNPICFTTYNAKTKGFNLNSDPVTITDFYITEEDIGSKPHANKPACEPETKPRGKKCPAPESNKPTPSSSSSNVFTPLIVEPKPEPAAMH

Nearest PDB structures (foldseek):
  3fpu-assembly1_B  TM=4.113E-01  e=1.438E+00  Homo sapiens
  1eqt-assembly1_B  TM=3.638E-01  e=1.352E+00  Homo sapiens
  6log-assembly1_A-2  TM=4.202E-01  e=3.198E+00  Homo sapiens

Organism: NCBI:txid1095629

Foldseek 3Di:
DVVVVVVVVVVVVVVVCPDPPNPPVVVVPVVCVVVVVLVQQQDQDPVPRHGVCCVVPVDDDPDPPCPPDDCPPDVPVVVVVVVVVVVVVVVVVLVVLVVVVVVCVVCVPDDDDPDDVPPPPPPDDDDDPPQQFPAFQWWFDAAQQIWTFTQGPVRDTDTHGCVSCVPPPRVVVVCVLVVHPDRNPTDDGDTDGPDDDPPDPPPDPPPDDDDDDDDDDDDDDDDDDDDDDDDDDDDDDDDDDDDDDDDAAPPAPQWDDPDLFWIWGAAPVVRDIDIGTLLLVQLLLVCQVCVLVVHHDPDRDPCSQVVQVRRVPPCPPPQEGGWDADPVVRDIDPRHDRDHSVNNVRDCVRSCVDPDSDDDDDDDDDDDDDDDDDDDDDDDDDDDDDDDDDDDDDDDDDDDDDDDDD

Radius of gyration: 37.46 Å; Cα contacts (8 Å, |Δi|>4): 277; chains: 1; bounding box: 88×113×87 Å

Secondary structure (DSSP, 8-state):
-HHHHHHHHHHHHHTTTTSS-HHHHHHHHHTTHHHHHHHHHHSPPTTTS--HHHHHHSSPPPP-------TTS-HHHHHHHHHHHHHHHHHHHHHHHHHHHHHHHHHTTPPPP-PPTT------SSS-----EEEEEEEESSGGG-EEEEEETTS-EEEEEHHHHTT-THHHHHHHHHT-S-GGG--------S---TTSSSSSSSSSSSS-----PPPPPPP------------------PPPPPP-----SSEEE-SSSEEEEE-TTT--EEEEEHHHHHHHHHHHHHHHTTPPPSSPPTTHHHHHHHHHTTGGG-SB-PPEEETTTTEEE--SBPP-GGGGT--TTTTT-S--PPPPPPPPPPPPP---------------------------PPPPPPPPP-

Mean predicted aligned error: 22.08 Å